Protein AF-A0A521GPA1-F1 (afdb_monomer)

Sequence (531 aa):
MPDNILLQQLEAPNFERLFPLYEFQAATDAERITQEAEYESLRGVVDYGAIEQRAWQLVAQHSRPQKRLAFNEAEDNARTALFEALTQSGHVSRIELEGDPELVHAQIIERLLNGYDPELPEHELRRRFMELCEELVDYEVFQKVVVGELPESTRTYASSDFPVGLGERANKLGYRYMNQKGMLREKSLMKKEGKYVRVIEQISRSNAHPDETIAALHEMGITVKRERAADIDVLGTHFMRTIDGAGEGLVGLMKRLDNFKGPHIMYGEIKTADTVSYKDVARISQEREQRVELFVKRLADTERTLDQLEQSGQITYKEWLRQYRQEVVECVRQICIINPEYAEGVLGGGVVKEAYLKAHEQFMSGDVSGASETIGSVASQENTIVICGGESESAQQANSLNNNDAQSIMAKKRNNSKEKWEWKKGFCRVELCAFQRKKTDVGPCNVCVSCQEYFDGKKDPTTEYRKQQLEAARAVIGKPASSPEKAERRVSKRDLIRAQYGEYAGTRTKLTIGGAKEVVVDIRSGYELAA

Foldseek 3Di:
DDDDPDPPPPPDPPCCVLDPLDPDDDDDPVLPDDDPQQWFACVVPDDLSVLLVVLVVLLVPDDLDQDDDDDLVLLLLLLQQLVLQLQDQLQKDKDKADDDLVVVLVNVLSVLSNLADPPDDSVSNLLSSLSSSLSSSVSSVVVCCVVVVDPQQKKKKAKQWAPPVCAPVVLQQLQDNVFRKIKMKIWHWDQDPNDTMIMIMMGIATPGDQVLVCVLCVVSVQHQDDPDDSNSSRSNSMIMGRDDPPDLTRLNVQVSSQVSVHPQGHSNDGDDPPDDDSVCSNVVSVVVCVLLSVLSVVLSVLLVVLSVCCSVVVDPPVVSVVVSVVSSVVSNLVVCLLPVVSQCSNFHDDQRSVLSVVLNLCVLLVVPLVSVVSNVVCQLVTDQRRGHDRGRDDSVVVPPPDPPVVSVVSVVVSVVPPVPWDWDWDAAPQPLDPRNPPTATATSSSHHPVQSVCSPVSHHVNVVSVVVVVVVVVVVVPDDDDDDDDDDDDPDPVNVCCVVPHDDDDDWDWDDDPPPDTFTDDPPPPDGPDD

pLDDT: mean 71.3, std 19.54, range [28.86, 94.12]

Radius of gyration: 29.81 Å; Cα contacts (8 Å, |Δi|>4): 664; chains: 1; bounding box: 66×54×121 Å

Mean predicted aligned error: 16.91 Å

Secondary structure (DSSP, 8-state):
--------------GGGTS----PPPPPGGG--S---SSEEGGGT--HHHHHHHHHHHHHH---------TTHHHHHHHHHHHHHT--TT-EEEEEEES-HHHHHHHHHHHHHHT--TTS-HHHHHHHHHHHHHHHHHHHHHHHHHTTSS-TTEEEEEEE---GGGGGGGGGGT--TTTT-EEEEEEEEEEETTEEEEEEEEEEESS--HHHHHHHHHHTT-PPP-SS-HHHHHTT-EEEEE--TT--HHHHHHHHHHHHH-TTEETTEE--TTPPPTTTHHHHHHHHHHHHHHHHHHHHHHHHHHHHHHHTTSS-HHHHHHHHHHHHHHHHHHHHHH-GGGHHHHT-STHHHHHHHHHHHHHHTT-HHHHHHHHHHHGGGSPPPP-SSS----TTTTTSS-TTHHHHHHHHHHHHHHTTPPPEEE----TT-GGGSS-EEE-TTS-BHHHHHHHHTT--HHHHHHHHHHHHHHHHHT---PPP--------HHHHHHHHH-S-----EEEEETTTEEEEE-TTT------

Nearest PDB structures (foldseek):
  5gwp-assembly2_D  TM=4.458E-01  e=1.942E+00  Oryza sativa
  7wa9-assembly1_A  TM=5.328E-01  e=3.523E+00  Mycolicibacterium smegmatis MC2 155
  1z94-assembly1_B  TM=3.913E-01  e=3.365E+00  Chromobacterium violaceum ATCC 12472
  3k90-assembly3_C  TM=4.407E-01  e=4.232E+00  Arabidopsis thaliana
  7mld-assembly1_A  TM=3.636E-01  e=3.070E+00  Arabidopsis thaliana

Solvent-accessible surface area (backbone atoms only — not comparable to full-atom values): 30515 Å² total; per-residue (Å²): 138,83,83,86,75,79,76,75,76,74,74,71,76,73,56,71,77,77,52,74,80,81,84,78,80,81,82,67,87,82,79,78,73,91,70,93,56,75,36,42,60,41,75,88,77,49,62,64,70,59,41,48,54,50,43,49,52,50,61,74,68,60,68,85,68,82,90,71,88,57,87,69,43,46,41,54,51,27,43,50,48,48,56,57,39,50,49,58,76,47,40,41,50,79,46,76,50,80,52,58,70,67,61,54,49,52,52,51,51,53,53,48,53,66,70,56,51,95,86,48,58,68,71,56,48,51,49,46,51,34,55,45,34,46,53,51,54,52,47,55,54,48,52,35,29,75,75,61,79,35,61,69,47,40,33,41,36,38,40,32,38,22,55,68,92,50,47,73,62,27,35,36,59,22,39,48,49,94,49,25,44,17,39,39,37,31,38,35,56,43,80,54,96,91,38,59,27,42,37,41,37,36,36,44,27,30,62,24,46,28,66,61,51,50,53,49,36,44,78,46,62,31,86,77,77,76,88,67,64,48,39,56,48,31,44,60,42,56,34,30,33,69,49,58,103,81,59,60,58,62,62,42,53,50,53,51,59,18,47,71,78,28,91,57,38,46,41,52,36,78,62,54,95,84,55,76,49,85,91,46,24,58,62,52,25,50,54,51,50,64,71,44,43,71,53,20,52,53,43,17,54,46,49,54,51,43,49,53,34,35,78,70,65,77,38,52,70,70,53,41,55,53,52,54,50,53,52,51,53,52,45,50,54,52,47,20,34,70,44,41,85,41,24,39,74,33,33,28,57,70,71,46,30,54,30,31,47,51,17,23,54,30,41,56,32,61,36,56,64,60,19,51,51,43,43,60,75,38,55,90,71,43,47,76,75,50,48,81,82,46,75,58,76,57,74,75,69,75,70,75,71,63,86,66,60,59,56,55,50,50,56,58,60,55,59,64,54,68,84,66,61,65,68,40,85,35,47,21,71,51,88,75,43,83,34,48,84,35,79,38,52,13,38,89,74,33,38,23,60,76,50,43,54,30,16,65,67,60,37,61,46,60,60,54,49,50,49,52,52,53,51,54,53,50,59,67,70,70,60,78,82,78,78,91,78,80,93,75,77,88,75,50,81,66,52,62,52,39,74,75,70,54,94,79,88,85,76,74,55,82,45,75,55,91,88,80,42,84,45,67,40,49,87,87,72,83,52,81,64,79,130

Structure (mmCIF, N/CA/C/O backbone):
data_AF-A0A521GPA1-F1
#
_entry.id   AF-A0A521GPA1-F1
#
loop_
_atom_site.group_PDB
_atom_site.id
_atom_site.type_symbol
_atom_site.label_atom_id
_atom_site.label_alt_id
_atom_site.label_comp_id
_atom_site.label_asym_id
_atom_site.label_entity_id
_atom_site.label_seq_id
_atom_site.pdbx_PDB_ins_code
_atom_site.Cartn_x
_atom_site.Cartn_y
_atom_site.Cartn_z
_atom_site.occupancy
_atom_site.B_iso_or_equiv
_atom_site.auth_seq_id
_atom_site.auth_comp_id
_atom_site.auth_asym_id
_atom_site.auth_atom_id
_atom_site.pdbx_PDB_model_num
ATOM 1 N N . MET A 1 1 ? -30.148 4.477 -52.107 1.00 31.78 1 MET A N 1
ATOM 2 C CA . MET A 1 1 ? -29.435 5.641 -51.553 1.00 31.78 1 MET A CA 1
ATOM 3 C C . MET A 1 1 ? -29.666 5.624 -50.055 1.00 31.78 1 MET A C 1
ATOM 5 O O . MET A 1 1 ? -30.819 5.772 -49.673 1.00 31.78 1 MET A O 1
ATOM 9 N 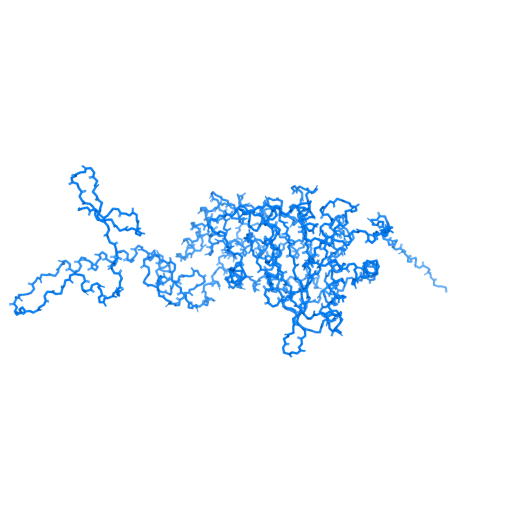N . PRO A 1 2 ? -28.656 5.300 -49.236 1.00 34.56 2 PRO A N 1
ATOM 10 C CA . PRO A 1 2 ? -28.734 5.452 -47.793 1.00 34.56 2 PRO A CA 1
ATOM 11 C C . PRO A 1 2 ? -28.078 6.767 -47.361 1.00 34.56 2 PRO A C 1
ATOM 13 O O . PRO A 1 2 ? -27.040 7.162 -47.896 1.00 34.56 2 PRO A O 1
ATOM 16 N N . ASP A 1 3 ? -28.723 7.425 -46.405 1.00 31.27 3 ASP A N 1
ATOM 17 C CA . ASP A 1 3 ? -28.300 8.684 -45.814 1.00 31.27 3 ASP A CA 1
ATOM 18 C C . ASP A 1 3 ? -27.074 8.511 -44.910 1.00 31.27 3 ASP A C 1
ATOM 20 O O . ASP A 1 3 ? -27.000 7.619 -44.062 1.00 31.27 3 ASP A O 1
ATOM 24 N N . ASN A 1 4 ? -26.118 9.415 -45.121 1.00 32.16 4 ASN A N 1
ATOM 25 C CA . ASN A 1 4 ? -24.948 9.679 -44.294 1.00 32.16 4 ASN A CA 1
ATOM 26 C C . ASN A 1 4 ? -25.370 10.034 -42.860 1.00 32.16 4 ASN A C 1
ATOM 28 O O . ASN A 1 4 ? -25.764 11.169 -42.592 1.00 32.16 4 ASN A O 1
ATOM 32 N N . ILE A 1 5 ? -25.208 9.103 -41.921 1.00 35.78 5 ILE A N 1
ATOM 33 C CA . ILE A 1 5 ? -25.050 9.457 -40.509 1.00 35.78 5 ILE A CA 1
ATOM 34 C C . ILE A 1 5 ? -23.563 9.741 -40.313 1.00 35.78 5 ILE A C 1
ATOM 36 O O . ILE A 1 5 ? -22.735 8.832 -40.359 1.00 35.78 5 ILE A O 1
ATOM 40 N N . LEU A 1 6 ? -23.236 11.027 -40.155 1.00 31.02 6 LEU A N 1
ATOM 41 C CA . LEU A 1 6 ? -21.919 11.490 -39.739 1.00 31.02 6 LEU A CA 1
ATOM 42 C C . LEU A 1 6 ? -21.510 10.748 -38.460 1.00 31.02 6 LEU A C 1
ATOM 44 O O . LEU A 1 6 ? -22.032 11.020 -37.380 1.00 31.02 6 LEU A O 1
ATOM 48 N N . LEU A 1 7 ? -20.530 9.855 -38.584 1.00 30.69 7 LEU A N 1
ATOM 49 C CA . LEU A 1 7 ? -19.600 9.559 -37.504 1.00 30.69 7 LEU A CA 1
ATOM 50 C C . LEU A 1 7 ? -18.930 10.889 -37.150 1.00 30.69 7 LEU A C 1
ATOM 52 O O . LEU A 1 7 ? -18.030 11.341 -37.857 1.00 30.69 7 LEU A O 1
ATOM 56 N N . GLN A 1 8 ? -19.402 11.544 -36.088 1.00 30.94 8 GLN A N 1
ATOM 57 C CA . GLN A 1 8 ? -18.574 12.505 -35.375 1.00 30.94 8 GLN A CA 1
ATOM 58 C C . GLN A 1 8 ? -17.327 11.733 -34.954 1.00 30.94 8 GLN A C 1
ATOM 60 O O . GLN A 1 8 ? -17.367 10.911 -34.041 1.00 30.94 8 GLN A O 1
ATOM 65 N N . GLN A 1 9 ? -16.242 11.943 -35.697 1.00 29.38 9 GLN A N 1
ATOM 66 C CA . GLN A 1 9 ? -14.902 11.637 -35.239 1.00 29.38 9 GLN A CA 1
ATOM 67 C C . GLN A 1 9 ? -14.749 12.410 -33.932 1.00 29.38 9 GLN A C 1
ATOM 69 O O . GLN A 1 9 ? -14.579 13.626 -33.944 1.00 29.38 9 GLN A O 1
ATOM 74 N N . LEU A 1 10 ? -14.921 11.714 -32.808 1.00 30.27 10 LEU A N 1
ATOM 75 C CA . LEU A 1 10 ? -14.398 12.165 -31.531 1.00 30.27 10 LEU A CA 1
ATOM 76 C C . LEU A 1 10 ? -12.908 12.364 -31.786 1.00 30.27 10 LEU A C 1
ATOM 78 O O . LEU A 1 10 ? -12.175 11.389 -31.952 1.00 30.27 10 LEU A O 1
ATOM 82 N N . GLU A 1 11 ? -12.497 13.621 -31.953 1.00 29.27 11 GLU A N 1
ATOM 83 C CA . GLU A 1 11 ? -11.092 13.987 -32.001 1.00 29.27 11 GLU A CA 1
ATOM 84 C C . GLU A 1 11 ? -10.458 13.361 -30.760 1.00 29.27 11 GLU A C 1
ATOM 86 O O . GLU A 1 11 ? -10.834 13.684 -29.630 1.00 29.27 11 GLU A O 1
ATOM 91 N N . ALA A 1 12 ? -9.559 12.395 -30.970 1.00 33.06 12 ALA A N 1
ATOM 92 C CA . ALA A 1 12 ? -8.739 11.879 -29.890 1.00 33.06 12 ALA A CA 1
ATOM 93 C C . ALA A 1 12 ? -8.108 13.098 -29.196 1.00 33.06 12 ALA A C 1
ATOM 95 O O . ALA A 1 12 ? -7.620 13.988 -29.906 1.00 33.06 12 ALA A O 1
ATOM 96 N N . PRO A 1 13 ? -8.146 13.190 -27.852 1.00 38.34 13 PRO A N 1
ATOM 97 C CA . PRO A 1 13 ? -7.489 14.278 -27.148 1.00 38.34 13 PRO A CA 1
ATOM 98 C C . PRO A 1 13 ? -6.080 14.443 -27.712 1.00 38.34 13 PRO A C 1
ATOM 100 O O . PRO A 1 13 ? -5.387 13.456 -27.952 1.00 38.34 13 PRO A O 1
ATOM 103 N N . ASN A 1 14 ? -5.676 15.676 -28.011 1.00 38.47 14 ASN A N 1
ATOM 104 C CA . ASN A 1 14 ? -4.371 15.955 -28.599 1.00 38.47 14 ASN A CA 1
ATOM 105 C C . ASN A 1 14 ? -3.275 15.714 -27.536 1.00 38.47 14 ASN A C 1
ATOM 107 O O . ASN A 1 14 ? -2.784 16.647 -26.896 1.00 38.47 14 ASN A O 1
ATOM 111 N N . PHE A 1 15 ? -2.968 14.436 -27.289 1.00 41.19 15 PHE A N 1
ATOM 112 C CA . PHE A 1 15 ? -2.074 13.942 -26.241 1.00 41.19 15 PHE A CA 1
ATOM 113 C C . PHE A 1 15 ? -0.607 14.325 -26.496 1.00 41.19 15 PHE A C 1
ATOM 115 O O . PHE A 1 15 ? 0.161 14.404 -25.537 1.00 41.19 15 PHE A O 1
ATOM 122 N N . GLU A 1 16 ? -0.241 14.687 -27.737 1.00 37.59 16 GLU A N 1
ATOM 123 C CA . GLU A 1 16 ? 1.081 15.238 -28.087 1.00 37.59 16 GLU A CA 1
ATOM 124 C C . GLU A 1 16 ? 1.415 16.514 -27.295 1.00 37.59 16 GLU A C 1
ATOM 126 O O . GLU A 1 16 ? 2.583 16.826 -27.072 1.00 37.59 16 GLU A O 1
ATOM 131 N N . ARG A 1 17 ? 0.402 17.254 -26.814 1.00 37.41 17 ARG A N 1
ATOM 132 C CA . ARG A 1 17 ? 0.611 18.447 -25.975 1.00 37.41 17 ARG A CA 1
ATOM 133 C C . ARG A 1 17 ? 0.778 18.158 -24.489 1.00 37.41 17 ARG A C 1
ATOM 135 O O . ARG A 1 17 ? 1.246 19.039 -23.768 1.00 37.41 17 ARG A O 1
ATOM 142 N N . LEU A 1 18 ? 0.403 16.974 -24.007 1.00 38.28 18 LEU A N 1
ATOM 143 C CA . LEU A 1 18 ? 0.523 16.660 -22.586 1.00 38.28 18 LEU A CA 1
ATOM 144 C C . LEU A 1 18 ? 1.941 16.189 -22.245 1.00 38.28 18 LEU A C 1
ATOM 146 O O . LEU A 1 18 ? 2.450 16.526 -21.179 1.00 38.28 18 LEU A O 1
ATOM 150 N N . PHE A 1 19 ? 2.643 15.491 -23.131 1.00 38.78 19 PHE A N 1
ATOM 151 C CA . PHE A 1 19 ? 3.978 14.965 -22.842 1.00 38.78 19 PHE A CA 1
ATOM 152 C C . PHE A 1 19 ? 4.825 15.108 -24.111 1.00 38.78 19 PHE A C 1
ATOM 154 O O . PHE A 1 19 ? 4.521 14.431 -25.089 1.00 38.78 19 PHE A O 1
ATOM 161 N N . PRO A 1 20 ? 5.827 16.007 -24.162 1.00 33.75 20 PRO A N 1
ATOM 162 C CA . PRO A 1 20 ? 6.738 16.036 -25.287 1.00 33.75 20 PRO A CA 1
ATOM 163 C C . PRO A 1 20 ? 7.402 14.665 -25.360 1.00 33.75 20 PRO A C 1
ATOM 165 O O . PRO A 1 20 ? 7.928 14.179 -24.361 1.00 33.75 20 PRO A O 1
ATOM 168 N N . LEU A 1 21 ? 7.329 14.057 -26.543 1.00 34.25 21 LEU A N 1
ATOM 169 C CA . LEU A 1 21 ? 8.160 12.926 -26.928 1.00 34.25 21 LEU A CA 1
ATOM 170 C C . LEU A 1 21 ? 9.599 13.279 -26.543 1.00 34.25 21 LEU A C 1
ATOM 172 O O . LEU A 1 21 ? 10.136 14.279 -27.018 1.00 34.25 21 LEU A O 1
ATOM 176 N N . TYR A 1 22 ? 10.165 12.515 -25.616 1.00 34.94 22 TYR A N 1
ATOM 177 C CA . TYR A 1 22 ? 11.486 12.735 -25.049 1.00 34.94 22 TYR A CA 1
ATOM 178 C C . TYR A 1 22 ? 12.546 12.845 -26.163 1.00 34.94 22 TYR A C 1
ATOM 180 O O . TYR A 1 22 ? 12.972 11.838 -26.728 1.00 34.94 22 TYR A O 1
ATOM 188 N N . GLU A 1 23 ? 13.000 14.056 -26.499 1.00 29.70 23 GLU A N 1
ATOM 189 C CA . GLU A 1 23 ? 14.218 14.227 -27.297 1.00 29.70 23 GLU A CA 1
ATOM 190 C C . GLU A 1 23 ? 15.424 13.952 -26.391 1.00 29.70 23 GLU A C 1
ATOM 192 O O . GLU A 1 23 ? 15.816 14.774 -25.562 1.00 29.70 23 GLU A O 1
ATOM 197 N N . PHE A 1 24 ? 16.017 12.764 -26.526 1.00 35.25 24 PHE A N 1
ATOM 198 C CA . PHE A 1 24 ? 17.172 12.368 -25.726 1.00 35.25 24 PHE A CA 1
ATOM 199 C C . PHE A 1 24 ? 18.502 12.814 -26.346 1.00 35.25 24 PHE A C 1
ATOM 201 O O . PHE A 1 24 ? 18.876 12.390 -27.438 1.00 35.25 24 PHE A O 1
ATOM 208 N N . GLN A 1 25 ? 19.293 13.562 -25.568 1.00 28.86 25 GLN A N 1
ATOM 209 C CA . GLN A 1 25 ? 20.752 13.563 -25.690 1.00 28.86 25 GLN A CA 1
ATOM 210 C C . GLN A 1 25 ? 21.327 12.318 -24.993 1.00 28.86 25 GLN A C 1
ATOM 212 O O . GLN A 1 25 ? 20.985 12.012 -23.843 1.00 28.86 25 GLN A O 1
ATOM 217 N N . ALA A 1 26 ? 22.189 11.590 -25.705 1.00 29.81 26 ALA A N 1
ATOM 218 C CA . ALA A 1 26 ? 22.918 10.440 -25.183 1.00 29.81 26 ALA A CA 1
ATOM 219 C C . ALA A 1 26 ? 23.842 10.865 -24.028 1.00 29.81 26 ALA A C 1
ATOM 221 O O . ALA A 1 26 ? 24.556 11.862 -24.139 1.00 29.81 26 ALA A O 1
ATOM 222 N N . ALA A 1 27 ? 23.835 10.107 -22.928 1.00 36.25 27 ALA A N 1
ATOM 223 C CA . ALA A 1 27 ? 24.850 10.255 -21.889 1.00 36.25 27 ALA A CA 1
ATOM 224 C C . ALA A 1 27 ? 26.196 9.786 -22.457 1.00 36.25 27 ALA A C 1
ATOM 226 O O . ALA A 1 27 ? 26.267 8.745 -23.111 1.00 36.25 27 ALA A O 1
ATOM 227 N N . THR A 1 28 ? 27.249 10.569 -22.247 1.00 37.00 28 THR A N 1
ATOM 228 C CA . THR A 1 28 ? 28.607 10.206 -22.649 1.00 37.00 28 THR A CA 1
ATOM 229 C C . THR A 1 28 ? 29.167 9.156 -21.690 1.00 37.00 28 THR A C 1
ATOM 231 O O . THR A 1 28 ? 28.931 9.212 -20.486 1.00 37.00 28 THR A O 1
ATOM 234 N N . ASP A 1 29 ? 29.961 8.219 -22.215 1.00 39.84 29 ASP A N 1
ATOM 235 C CA . ASP A 1 29 ? 30.571 7.085 -21.493 1.00 39.84 29 ASP A CA 1
ATOM 236 C C . ASP A 1 29 ? 31.476 7.466 -20.292 1.00 39.84 29 ASP A C 1
ATOM 238 O O . ASP A 1 29 ? 32.067 6.602 -19.647 1.00 39.84 29 ASP A O 1
ATOM 242 N N . ALA A 1 30 ? 31.602 8.756 -19.971 1.00 39.97 30 ALA A N 1
ATOM 243 C CA . ALA A 1 30 ? 32.517 9.296 -18.972 1.00 39.97 30 ALA A CA 1
ATOM 244 C C . ALA A 1 30 ? 32.002 9.237 -17.518 1.00 39.97 30 ALA A C 1
ATOM 246 O O . ALA A 1 30 ? 32.802 9.403 -16.602 1.00 39.97 30 ALA A O 1
ATOM 247 N N . GLU A 1 31 ? 30.715 8.968 -17.271 1.00 41.88 31 GLU A N 1
ATOM 248 C CA . GLU A 1 31 ? 30.154 8.884 -15.902 1.00 41.88 31 GLU A CA 1
ATOM 249 C C . GLU A 1 31 ? 30.289 7.487 -15.267 1.00 41.88 31 GLU A C 1
ATOM 251 O O . GLU A 1 31 ? 29.889 7.253 -14.128 1.00 41.88 31 GLU A O 1
ATOM 256 N N . ARG A 1 32 ? 30.890 6.536 -15.988 1.00 40.34 32 ARG A N 1
ATOM 257 C CA . ARG A 1 32 ? 30.949 5.123 -15.605 1.00 40.34 32 ARG A CA 1
ATOM 258 C C . ARG A 1 32 ? 32.234 4.775 -14.846 1.00 40.34 32 ARG A C 1
ATOM 260 O O . ARG A 1 32 ? 32.970 3.883 -15.257 1.00 40.34 32 ARG A O 1
ATOM 267 N N . ILE A 1 33 ? 32.550 5.482 -13.757 1.00 38.31 33 ILE A N 1
ATOM 268 C CA . ILE A 1 33 ? 33.728 5.155 -12.933 1.00 38.31 33 ILE A CA 1
ATOM 269 C C . ILE A 1 33 ? 33.400 5.182 -11.429 1.00 38.31 33 ILE A C 1
ATOM 271 O O . ILE A 1 33 ? 33.022 6.203 -10.865 1.00 38.31 33 ILE A O 1
ATOM 275 N N . THR A 1 34 ? 33.666 4.032 -10.791 1.00 36.75 34 THR A N 1
ATOM 276 C CA . THR A 1 34 ? 33.884 3.775 -9.350 1.00 36.75 34 THR A CA 1
ATOM 277 C C . THR A 1 34 ? 32.695 3.800 -8.386 1.00 36.75 34 THR A C 1
ATOM 279 O O . THR A 1 34 ? 32.595 4.677 -7.540 1.00 36.75 34 THR A O 1
ATOM 282 N N . GLN A 1 35 ? 31.902 2.730 -8.397 1.00 40.34 35 GLN A N 1
ATOM 283 C CA . GLN A 1 35 ? 31.429 2.029 -7.192 1.00 40.34 35 GLN A CA 1
ATOM 284 C C . GLN A 1 35 ? 30.924 0.647 -7.635 1.00 40.34 35 GLN A C 1
ATOM 286 O O . GLN A 1 35 ? 30.397 0.521 -8.739 1.00 40.34 35 GLN A O 1
ATOM 291 N N . GLU A 1 36 ? 31.117 -0.399 -6.826 1.00 41.31 36 GLU A N 1
ATOM 292 C CA . GLU A 1 36 ? 30.359 -1.650 -6.969 1.00 41.31 36 GLU A CA 1
ATOM 293 C C . GLU A 1 36 ? 28.887 -1.295 -6.726 1.00 41.31 36 GLU A C 1
ATOM 295 O O . GLU A 1 36 ? 28.415 -1.286 -5.590 1.00 41.31 36 GLU A O 1
ATOM 300 N N . ALA A 1 37 ? 28.202 -0.844 -7.777 1.00 52.41 37 ALA A N 1
ATOM 301 C CA . ALA A 1 37 ? 26.851 -0.334 -7.668 1.00 52.41 37 ALA A CA 1
ATOM 302 C C . ALA A 1 37 ? 25.932 -1.513 -7.346 1.00 52.41 37 ALA A C 1
ATOM 304 O O . ALA A 1 37 ? 25.654 -2.367 -8.179 1.00 52.41 37 ALA A O 1
ATOM 305 N N . GLU A 1 38 ? 25.495 -1.568 -6.092 1.00 65.56 38 GLU A N 1
ATOM 306 C CA . GLU A 1 38 ? 24.560 -2.569 -5.576 1.00 65.56 38 GLU A CA 1
ATOM 307 C C . GLU A 1 38 ? 23.178 -2.463 -6.252 1.00 65.56 38 GLU A C 1
ATOM 309 O O . GLU A 1 38 ? 22.381 -3.394 -6.171 1.00 65.56 38 GLU A O 1
ATOM 314 N N . TYR A 1 39 ? 22.900 -1.340 -6.923 1.00 68.88 39 TYR A N 1
ATOM 315 C CA . TYR A 1 39 ? 21.699 -1.084 -7.710 1.00 68.88 39 TYR A CA 1
ATOM 316 C C . TYR A 1 39 ? 22.072 -0.639 -9.122 1.00 68.88 39 TYR A C 1
ATOM 318 O O . TYR A 1 39 ? 23.026 0.111 -9.321 1.00 68.88 39 TYR A O 1
ATOM 326 N N . GLU A 1 40 ? 21.282 -1.070 -10.099 1.00 70.50 40 GLU A N 1
ATOM 327 C CA . GLU A 1 40 ? 21.516 -0.808 -11.512 1.00 70.50 40 GLU A CA 1
ATOM 328 C C . GLU A 1 40 ? 20.336 -0.056 -12.132 1.00 70.50 40 GLU A C 1
ATOM 330 O O . GLU A 1 40 ? 19.162 -0.337 -11.867 1.00 70.50 40 GLU A O 1
ATOM 335 N N . SER A 1 41 ? 20.653 0.902 -13.005 1.00 70.44 41 SER A N 1
ATOM 336 C CA . SER A 1 41 ? 19.650 1.535 -13.858 1.00 70.44 41 SER A CA 1
ATOM 337 C C . SER A 1 41 ? 19.104 0.525 -14.867 1.00 70.44 41 SER A C 1
ATOM 339 O O . SER A 1 41 ? 19.860 -0.190 -15.523 1.00 70.44 41 SER A O 1
ATOM 341 N N . LEU A 1 42 ? 17.788 0.532 -15.068 1.00 73.12 42 LEU A N 1
ATOM 342 C CA . LEU A 1 42 ? 17.115 -0.335 -16.037 1.00 73.12 42 LEU A CA 1
ATOM 343 C C . LEU A 1 42 ? 17.296 0.103 -17.499 1.00 73.12 42 LEU A C 1
ATOM 345 O O . LEU A 1 42 ? 16.923 -0.635 -18.405 1.00 73.12 42 LEU A O 1
ATOM 349 N N . ARG A 1 43 ? 17.920 1.261 -17.763 1.00 67.25 43 ARG A N 1
ATOM 350 C CA . ARG A 1 43 ? 18.122 1.796 -19.127 1.00 67.25 43 ARG A CA 1
ATOM 351 C C . ARG A 1 43 ? 18.983 0.907 -20.033 1.00 67.25 43 ARG A C 1
ATOM 353 O O . ARG A 1 43 ? 18.921 1.050 -21.246 1.00 67.25 43 ARG A O 1
ATOM 360 N N . GLY A 1 44 ? 19.802 0.021 -19.459 1.00 68.75 44 GLY A N 1
ATOM 361 C CA . GLY A 1 44 ? 20.569 -0.981 -20.213 1.00 68.75 44 GLY A CA 1
ATOM 362 C C . GLY A 1 44 ? 19.812 -2.289 -20.468 1.00 68.75 44 GLY A C 1
ATOM 363 O O . GLY A 1 44 ? 20.335 -3.167 -21.149 1.00 68.75 44 GLY A O 1
ATOM 364 N N . VAL A 1 45 ? 18.614 -2.431 -19.899 1.00 77.12 45 VAL A N 1
ATOM 365 C CA . VAL A 1 45 ? 17.816 -3.665 -19.894 1.00 77.12 45 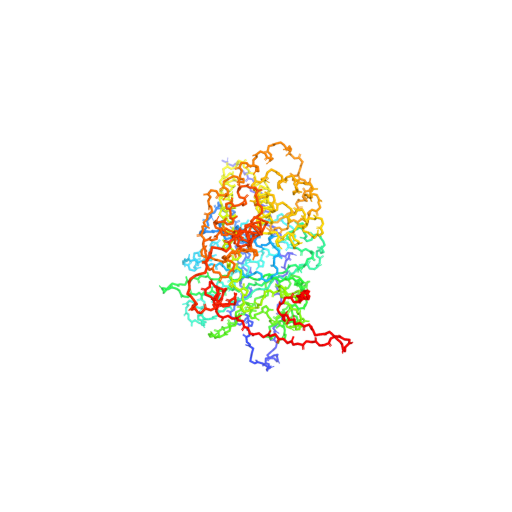VAL A CA 1
ATOM 366 C C . VAL A 1 45 ? 16.500 -3.483 -20.646 1.00 77.12 45 VAL A C 1
ATOM 368 O O . VAL A 1 45 ? 16.066 -4.413 -21.320 1.00 77.12 45 VAL A O 1
ATOM 371 N N . VAL A 1 46 ? 15.890 -2.301 -20.543 1.00 82.25 46 VAL A N 1
ATOM 372 C CA . VAL A 1 46 ? 14.554 -1.978 -21.057 1.00 82.25 46 VAL A CA 1
ATOM 373 C C . VAL A 1 46 ? 14.616 -0.743 -21.960 1.00 82.25 46 VAL A C 1
ATOM 375 O O . VAL A 1 46 ? 15.293 0.238 -21.637 1.00 82.25 46 VAL A O 1
ATOM 378 N N . ASP A 1 47 ? 13.883 -0.776 -23.076 1.00 84.38 47 ASP A N 1
ATOM 379 C CA . ASP A 1 47 ? 13.700 0.377 -23.964 1.00 84.38 47 ASP A CA 1
ATOM 380 C C . ASP A 1 47 ? 12.498 1.215 -23.505 1.00 84.38 47 ASP A C 1
ATOM 382 O O . ASP A 1 47 ? 11.350 0.970 -23.876 1.00 84.38 47 ASP A O 1
ATOM 386 N N . TYR A 1 48 ? 12.770 2.239 -22.697 1.00 79.12 48 TYR A N 1
ATOM 387 C CA . TYR A 1 48 ? 11.739 3.142 -22.177 1.00 79.12 48 TYR A CA 1
ATOM 388 C C . TYR A 1 48 ? 10.931 3.852 -23.273 1.00 79.12 48 TYR A C 1
ATOM 390 O O . TYR A 1 48 ? 9.741 4.095 -23.083 1.00 79.12 48 TYR A O 1
ATOM 398 N N . GLY A 1 49 ? 11.536 4.147 -24.429 1.00 79.75 49 GLY A N 1
ATOM 399 C CA . GLY A 1 49 ? 10.816 4.767 -25.541 1.00 79.75 49 GLY A CA 1
ATOM 400 C C . GLY A 1 49 ? 9.770 3.818 -26.126 1.00 79.75 49 GLY A C 1
ATOM 401 O O . GLY A 1 49 ? 8.637 4.223 -26.390 1.00 79.75 49 GLY A O 1
ATOM 402 N N . ALA A 1 50 ? 10.121 2.537 -26.268 1.00 86.44 50 ALA A N 1
ATOM 403 C CA . ALA A 1 50 ? 9.184 1.500 -26.692 1.00 86.44 50 ALA A CA 1
ATOM 404 C C . ALA A 1 50 ? 8.083 1.244 -25.644 1.00 86.44 50 ALA A C 1
ATOM 406 O O . ALA A 1 50 ? 6.914 1.094 -26.012 1.00 86.44 50 ALA A O 1
ATOM 407 N N . ILE A 1 51 ? 8.428 1.253 -24.349 1.00 87.50 51 ILE A N 1
ATOM 408 C CA . ILE A 1 51 ? 7.469 1.116 -23.240 1.00 87.50 51 ILE A CA 1
ATOM 409 C C . ILE A 1 51 ? 6.396 2.203 -23.299 1.00 87.50 51 ILE A C 1
ATOM 411 O O . ILE A 1 51 ? 5.205 1.894 -23.265 1.00 87.50 51 ILE A O 1
ATOM 415 N N . GLU A 1 52 ? 6.793 3.470 -23.416 1.00 85.31 52 GLU A N 1
ATOM 416 C CA . GLU A 1 52 ? 5.846 4.586 -23.456 1.00 85.31 52 GLU A CA 1
ATOM 417 C C . GLU A 1 52 ? 4.947 4.531 -24.692 1.00 85.31 52 GLU A C 1
ATOM 419 O O . GLU A 1 52 ? 3.739 4.749 -24.595 1.00 85.31 52 GLU A O 1
ATOM 424 N N . GLN A 1 53 ? 5.507 4.191 -25.857 1.00 86.12 53 GLN A N 1
ATOM 425 C CA . GLN A 1 53 ? 4.716 4.000 -27.074 1.00 86.12 53 GLN A CA 1
ATOM 426 C C . GLN A 1 53 ? 3.675 2.893 -26.893 1.00 86.12 53 GLN A C 1
ATOM 428 O O . GLN A 1 53 ? 2.516 3.064 -27.277 1.00 86.12 53 GLN A O 1
ATOM 433 N N . ARG A 1 54 ? 4.059 1.773 -26.270 1.00 90.81 54 ARG A N 1
ATOM 434 C CA . ARG A 1 54 ? 3.142 0.673 -25.957 1.00 90.81 54 ARG A CA 1
ATOM 435 C C . ARG A 1 54 ? 2.072 1.097 -24.950 1.00 90.81 54 ARG A C 1
ATOM 437 O O . ARG A 1 54 ? 0.903 0.774 -25.153 1.00 90.81 54 ARG A O 1
ATOM 444 N N . ALA A 1 55 ? 2.434 1.849 -23.913 1.00 89.94 55 ALA A N 1
ATOM 445 C CA . ALA A 1 55 ? 1.489 2.403 -22.945 1.00 89.94 55 ALA A CA 1
ATOM 446 C C . ALA A 1 55 ? 0.441 3.295 -23.634 1.00 89.94 55 ALA A C 1
ATOM 448 O O . ALA A 1 55 ? -0.758 3.133 -23.408 1.00 89.94 55 ALA A O 1
ATOM 449 N N . TRP A 1 56 ? 0.866 4.172 -24.548 1.00 87.06 56 TRP A N 1
ATOM 450 C CA . TRP A 1 56 ? -0.048 5.005 -25.334 1.00 87.06 56 TRP A CA 1
ATOM 451 C C . TRP A 1 56 ? -0.966 4.198 -26.246 1.00 87.06 56 TRP A C 1
ATOM 453 O O . TRP A 1 56 ? -2.158 4.492 -26.323 1.00 87.06 56 TRP A O 1
ATOM 463 N N . GLN A 1 57 ? -0.440 3.171 -26.916 1.00 90.31 57 GLN A N 1
ATOM 464 C CA . GLN A 1 57 ? -1.257 2.278 -27.738 1.00 90.31 57 GLN A CA 1
ATOM 465 C C . GLN A 1 57 ? -2.336 1.585 -26.903 1.00 90.31 57 GLN A C 1
ATOM 467 O O . GLN A 1 57 ? -3.487 1.529 -27.332 1.00 90.31 57 GLN A O 1
ATOM 472 N N . LEU A 1 58 ? -1.987 1.114 -25.702 1.00 91.06 58 LEU A N 1
ATOM 473 C CA . LEU A 1 58 ? -2.935 0.499 -24.776 1.00 91.06 58 LEU A CA 1
ATOM 474 C C . LEU A 1 58 ? -4.027 1.484 -24.351 1.00 91.06 58 LEU A C 1
ATOM 476 O O . LEU A 1 58 ? -5.202 1.145 -24.447 1.00 91.06 58 LEU A O 1
ATOM 480 N N . VAL A 1 59 ? -3.667 2.709 -23.955 1.00 89.25 59 VAL A N 1
ATOM 481 C CA . VAL A 1 59 ? -4.641 3.757 -23.596 1.00 89.25 59 VAL A CA 1
ATOM 482 C C . VAL A 1 59 ? -5.563 4.084 -24.775 1.00 89.25 59 VAL A C 1
ATOM 484 O O . VAL A 1 59 ? -6.776 4.153 -24.600 1.00 89.25 59 VAL A O 1
ATOM 487 N N . ALA A 1 60 ? -5.015 4.243 -25.982 1.00 86.06 60 ALA A N 1
ATOM 488 C CA . ALA A 1 60 ? -5.785 4.605 -27.172 1.00 86.06 60 ALA A CA 1
ATOM 489 C C . ALA A 1 60 ? -6.743 3.497 -27.641 1.00 86.06 60 ALA A C 1
ATOM 491 O O . ALA A 1 60 ? -7.802 3.787 -28.194 1.00 86.06 60 ALA A O 1
ATOM 492 N N . GLN A 1 61 ? -6.371 2.230 -27.448 1.00 86.44 61 GLN A N 1
ATOM 493 C CA . GLN A 1 61 ? -7.177 1.068 -27.839 1.00 86.44 61 GLN A CA 1
ATOM 494 C C . GLN A 1 61 ? -8.133 0.606 -26.734 1.00 86.44 61 GLN A C 1
ATOM 496 O O . GLN A 1 61 ? -9.011 -0.224 -26.988 1.00 86.44 61 GLN A O 1
ATOM 501 N N . HIS A 1 62 ? -7.969 1.109 -25.509 1.00 82.31 62 HIS A N 1
ATOM 502 C CA . HIS A 1 62 ? -8.773 0.686 -24.379 1.00 82.31 62 HIS A CA 1
ATOM 503 C C . HIS A 1 62 ? -10.225 1.141 -24.542 1.00 82.31 62 HIS A C 1
ATOM 505 O O . HIS A 1 62 ? -10.555 2.324 -24.507 1.00 82.31 62 HIS A O 1
ATOM 511 N N . SER A 1 63 ? -11.115 0.163 -24.659 1.00 73.00 63 SER A N 1
ATOM 512 C CA . SER A 1 63 ? -12.532 0.341 -24.365 1.00 73.00 63 SER A CA 1
ATOM 513 C C . SER A 1 63 ? -12.757 -0.270 -22.994 1.00 73.00 63 SER A C 1
ATOM 515 O O . SER A 1 63 ? -12.421 -1.438 -22.832 1.00 73.00 63 SER A O 1
ATOM 517 N N . ARG A 1 64 ? -13.257 0.503 -22.016 1.00 64.56 64 ARG A N 1
ATOM 518 C CA . ARG A 1 64 ? -13.464 0.036 -20.632 1.00 64.56 64 ARG A CA 1
ATOM 519 C C . ARG A 1 64 ? -14.177 -1.330 -20.628 1.00 64.56 64 ARG A C 1
ATOM 521 O O . ARG A 1 64 ? -15.373 -1.369 -20.936 1.00 64.56 64 ARG A O 1
ATOM 528 N N . PRO A 1 65 ? -13.483 -2.448 -20.341 1.00 55.97 65 PRO A N 1
ATOM 529 C CA . PRO A 1 65 ? -14.105 -3.757 -20.258 1.00 55.97 65 PRO A CA 1
ATOM 530 C C . PRO A 1 65 ? -14.981 -3.857 -19.004 1.00 55.97 65 PRO A C 1
ATOM 532 O O . PRO A 1 65 ? -14.886 -3.054 -18.075 1.00 55.97 65 PRO A O 1
ATOM 535 N N . GLN A 1 66 ? -15.840 -4.880 -18.958 1.00 58.41 66 GLN A N 1
ATOM 536 C CA . GLN A 1 66 ? -16.498 -5.275 -17.710 1.00 58.41 66 GLN A CA 1
ATOM 537 C C . GLN A 1 66 ? -15.434 -5.534 -16.640 1.00 58.41 66 GLN A C 1
ATOM 539 O O . GLN A 1 66 ? -14.521 -6.319 -16.888 1.00 58.41 66 GLN A O 1
ATOM 544 N N . LYS A 1 67 ? -15.581 -4.933 -15.450 1.00 62.03 67 LYS A N 1
ATOM 545 C CA . LYS A 1 67 ? -14.760 -5.249 -14.272 1.00 62.03 67 LYS A CA 1
ATOM 546 C C . LYS A 1 67 ? -14.723 -6.766 -14.055 1.00 62.03 67 LYS A C 1
ATOM 548 O O . LYS A 1 67 ? -15.702 -7.365 -13.607 1.00 62.03 67 LYS A O 1
ATOM 553 N N . ARG A 1 68 ? -13.596 -7.394 -14.377 1.00 58.81 68 ARG A N 1
ATOM 554 C CA . ARG A 1 68 ? -13.309 -8.781 -14.017 1.00 58.81 68 ARG A CA 1
ATOM 555 C C . ARG A 1 68 ? -12.506 -8.741 -12.729 1.00 58.81 68 ARG A C 1
ATOM 557 O O . ARG A 1 68 ? -11.379 -8.269 -12.747 1.00 58.81 68 ARG A O 1
ATOM 564 N N . LEU A 1 69 ? -13.091 -9.224 -11.636 1.00 55.88 69 LEU A N 1
ATOM 565 C CA . LEU A 1 69 ? -12.333 -9.467 -10.410 1.00 55.88 69 LEU A CA 1
ATOM 566 C C . LEU A 1 69 ? -11.330 -10.584 -10.705 1.00 55.88 69 LEU A C 1
ATOM 568 O O . LEU A 1 69 ? -11.732 -11.713 -11.006 1.00 55.88 69 LEU A O 1
ATOM 572 N N . ALA A 1 70 ? -10.041 -10.267 -10.677 1.00 52.97 70 ALA A N 1
ATOM 573 C CA . ALA A 1 70 ? -8.991 -11.265 -10.803 1.00 52.97 70 ALA A CA 1
ATOM 574 C C . ALA A 1 70 ? -8.576 -11.723 -9.393 1.00 52.97 70 ALA A C 1
ATOM 576 O O . ALA A 1 70 ? -8.371 -10.901 -8.517 1.00 52.97 70 ALA A O 1
ATOM 577 N N . PHE A 1 71 ? -8.404 -13.025 -9.145 1.00 60.66 71 PHE A N 1
ATOM 578 C CA . PHE A 1 71 ? -7.828 -13.533 -7.880 1.00 60.66 71 PHE A CA 1
ATOM 579 C C . PHE A 1 71 ? -8.569 -13.101 -6.586 1.00 60.66 71 PHE A C 1
ATOM 581 O O . PHE A 1 71 ? -9.761 -12.799 -6.598 1.00 60.66 71 PHE A O 1
ATOM 588 N N . ASN A 1 72 ? -7.848 -13.091 -5.456 1.00 64.25 72 ASN A N 1
ATOM 589 C CA . ASN A 1 72 ? -8.269 -12.532 -4.163 1.00 64.25 72 ASN A CA 1
ATOM 590 C C . ASN A 1 72 ? -8.149 -10.987 -4.137 1.00 64.25 72 ASN A C 1
ATOM 592 O O . ASN A 1 72 ? -7.823 -10.402 -3.106 1.00 64.25 72 ASN A O 1
ATOM 596 N N . GLU A 1 73 ? -8.360 -10.314 -5.275 1.00 73.75 73 GLU A N 1
ATOM 597 C CA . GLU A 1 73 ? -8.126 -8.870 -5.433 1.00 73.75 73 GLU A CA 1
ATOM 598 C C . GLU A 1 73 ? -8.940 -8.025 -4.454 1.00 73.75 73 GLU A C 1
ATOM 600 O O . GLU A 1 73 ? -8.418 -7.052 -3.920 1.00 73.75 73 GLU A O 1
ATOM 605 N N . ALA A 1 74 ? -10.175 -8.427 -4.148 1.00 81.44 74 ALA A N 1
ATOM 606 C CA . ALA A 1 74 ? -11.000 -7.724 -3.171 1.00 81.44 74 ALA A CA 1
ATOM 607 C C . ALA A 1 74 ? -10.369 -7.749 -1.763 1.00 81.44 74 ALA A C 1
ATOM 609 O O . ALA A 1 74 ? -10.368 -6.748 -1.050 1.00 81.44 74 ALA A O 1
ATOM 610 N N . GLU A 1 75 ? -9.779 -8.873 -1.345 1.00 85.81 75 GLU A N 1
ATOM 611 C CA . GLU A 1 75 ? -9.049 -8.965 -0.079 1.00 85.81 75 GLU A CA 1
ATOM 612 C C . GLU A 1 75 ? -7.761 -8.133 -0.083 1.00 85.81 75 GLU A C 1
ATOM 614 O O . GLU A 1 75 ? -7.455 -7.474 0.912 1.00 85.81 75 GLU A O 1
ATOM 619 N N . ASP A 1 76 ? -7.010 -8.130 -1.183 1.00 79.62 76 ASP A N 1
ATOM 620 C CA . ASP A 1 76 ? -5.760 -7.370 -1.283 1.00 79.62 76 ASP A CA 1
ATOM 621 C C . ASP A 1 76 ? -6.009 -5.853 -1.359 1.00 79.62 76 ASP A C 1
ATOM 623 O O . ASP A 1 76 ? -5.306 -5.069 -0.706 1.00 79.62 76 ASP A O 1
ATOM 627 N N . ASN A 1 77 ? -7.063 -5.434 -2.066 1.00 78.31 77 ASN A N 1
ATOM 628 C CA . ASN A 1 77 ? -7.557 -4.058 -2.090 1.00 78.31 77 ASN A CA 1
ATOM 629 C C . ASN A 1 77 ? -8.043 -3.632 -0.699 1.00 78.31 77 ASN A C 1
ATOM 631 O O . ASN A 1 77 ? -7.655 -2.568 -0.211 1.00 78.31 77 ASN A O 1
ATOM 635 N N . ALA A 1 78 ? -8.832 -4.471 -0.023 1.00 85.06 78 ALA A N 1
ATOM 636 C CA . ALA A 1 78 ? -9.300 -4.220 1.337 1.00 85.06 78 ALA A CA 1
ATOM 637 C C . ALA A 1 78 ? -8.147 -4.081 2.340 1.00 85.06 78 ALA A C 1
ATOM 639 O O . ALA A 1 78 ? -8.144 -3.160 3.164 1.00 85.06 78 ALA A O 1
ATOM 640 N N . ARG A 1 79 ? -7.144 -4.965 2.266 1.00 85.19 79 ARG A N 1
ATOM 641 C CA . ARG A 1 79 ? -5.947 -4.900 3.113 1.00 85.19 79 ARG A CA 1
ATOM 642 C C . ARG A 1 79 ? -5.185 -3.605 2.867 1.00 85.19 79 ARG A C 1
ATOM 644 O O . ARG A 1 79 ? -4.900 -2.884 3.821 1.00 85.19 79 ARG A O 1
ATOM 651 N N . THR A 1 80 ? -4.938 -3.268 1.605 1.00 78.56 80 THR A N 1
ATOM 652 C CA . THR A 1 80 ? -4.266 -2.017 1.231 1.00 78.56 80 THR A CA 1
ATOM 653 C C . THR A 1 80 ? -5.029 -0.803 1.763 1.00 78.56 80 THR A C 1
ATOM 655 O O . THR A 1 80 ? -4.445 0.021 2.464 1.00 78.56 80 THR A O 1
ATOM 658 N N . ALA A 1 81 ? -6.345 -0.728 1.539 1.00 80.56 81 ALA A N 1
ATOM 659 C CA . ALA A 1 81 ? -7.180 0.378 2.003 1.00 80.56 81 ALA A CA 1
ATOM 660 C C . ALA A 1 81 ? -7.147 0.541 3.534 1.00 80.56 81 ALA A C 1
ATOM 662 O O . ALA A 1 81 ? -7.003 1.657 4.038 1.00 80.56 81 ALA A O 1
ATOM 663 N N . LEU A 1 82 ? -7.227 -0.562 4.288 1.00 84.00 82 LEU A N 1
ATOM 664 C CA . LEU A 1 82 ? -7.151 -0.524 5.750 1.00 84.00 82 LEU A CA 1
ATOM 665 C C . LEU A 1 82 ? -5.781 -0.078 6.247 1.00 84.00 82 LEU A C 1
ATOM 667 O O . LEU A 1 82 ? -5.712 0.771 7.129 1.00 84.00 82 LEU A O 1
ATOM 671 N N . PHE A 1 83 ? -4.689 -0.618 5.711 1.00 80.19 83 PHE A N 1
ATOM 672 C CA . PHE A 1 83 ? -3.348 -0.274 6.190 1.00 80.19 83 PHE A CA 1
ATOM 673 C C . PHE A 1 83 ? -2.877 1.103 5.728 1.00 80.19 83 PHE A C 1
ATOM 675 O O . PHE A 1 83 ? -2.105 1.764 6.427 1.00 80.19 83 PHE A O 1
ATOM 682 N N . GLU A 1 84 ? -3.398 1.602 4.610 1.00 75.12 84 GLU A N 1
ATOM 683 C CA . GLU A 1 84 ? -3.262 3.010 4.263 1.00 75.12 84 GLU A CA 1
ATOM 684 C C . GLU A 1 84 ? -3.937 3.917 5.291 1.00 75.12 84 GLU A C 1
ATOM 686 O O . GLU A 1 84 ? -3.325 4.904 5.725 1.00 75.12 84 GLU A O 1
ATOM 691 N N . ALA A 1 85 ? -5.151 3.538 5.700 1.00 78.50 85 ALA A N 1
ATOM 692 C CA . ALA A 1 85 ? -5.977 4.276 6.640 1.00 78.50 85 ALA A CA 1
ATOM 693 C C . ALA A 1 85 ? -5.517 4.145 8.101 1.00 78.50 85 ALA A C 1
ATOM 695 O O . ALA A 1 85 ? -5.661 5.100 8.850 1.00 78.50 85 ALA A O 1
ATOM 696 N N . LEU A 1 86 ? -4.917 3.023 8.515 1.00 76.25 86 LEU A N 1
ATOM 697 C CA . LEU A 1 86 ? -4.431 2.784 9.886 1.00 76.25 86 LEU A CA 1
ATOM 698 C C . LEU A 1 86 ? -3.087 3.463 10.204 1.00 76.25 86 LEU A C 1
ATOM 700 O O . LEU A 1 86 ? -2.570 3.318 11.308 1.00 76.25 86 LEU A O 1
ATOM 704 N N . THR A 1 87 ? -2.542 4.220 9.248 1.00 63.12 87 THR A N 1
ATOM 705 C CA . THR A 1 87 ? -1.460 5.213 9.381 1.00 63.12 87 THR A CA 1
ATOM 706 C C . THR A 1 87 ? -0.172 4.809 10.103 1.00 63.12 87 THR A C 1
ATOM 708 O O . THR A 1 87 ? 0.645 5.690 10.359 1.00 63.12 87 THR A O 1
ATOM 711 N N . GLN A 1 88 ? 0.053 3.541 10.435 1.00 62.56 88 GLN A N 1
ATOM 712 C CA . GLN A 1 88 ? 1.261 3.147 11.150 1.00 62.56 88 GLN A CA 1
ATOM 713 C C . GLN A 1 88 ? 2.480 3.261 10.239 1.00 62.56 88 GLN A C 1
ATOM 715 O O . GLN A 1 88 ? 2.534 2.643 9.174 1.00 62.56 88 GLN A O 1
ATOM 720 N N . SER A 1 89 ? 3.465 4.046 10.673 1.00 64.88 89 SER A N 1
ATOM 721 C CA . SER A 1 89 ? 4.757 4.117 10.008 1.00 64.88 89 SER A CA 1
ATOM 722 C C . SER A 1 89 ? 5.423 2.735 10.002 1.00 64.88 89 SER A C 1
ATOM 724 O O . SER A 1 89 ? 5.300 1.944 10.946 1.00 64.88 89 SER A O 1
ATOM 726 N N . GLY A 1 90 ? 6.068 2.410 8.878 1.00 69.81 90 GLY A N 1
ATOM 727 C CA . GLY A 1 90 ? 6.760 1.137 8.697 1.00 69.81 90 GLY A CA 1
ATOM 728 C C . GLY A 1 90 ? 5.854 -0.091 8.604 1.00 69.81 90 GLY A C 1
ATOM 729 O O . GLY A 1 90 ? 6.231 -1.148 9.094 1.00 69.81 90 GLY A O 1
ATOM 730 N N . HIS A 1 91 ? 4.661 0.002 8.014 1.00 82.75 91 HIS A N 1
ATOM 731 C CA . HIS A 1 91 ? 3.932 -1.204 7.616 1.00 82.75 91 HIS A CA 1
ATOM 732 C C . HIS A 1 91 ? 4.474 -1.740 6.284 1.00 82.75 91 HIS A C 1
ATOM 734 O O . HIS A 1 91 ? 4.526 -1.000 5.302 1.00 82.75 91 HIS A O 1
ATOM 740 N N . VAL A 1 92 ? 4.861 -3.018 6.270 1.00 86.56 92 VAL A N 1
ATOM 741 C CA . VAL A 1 92 ? 5.237 -3.765 5.066 1.00 86.56 92 VAL A CA 1
ATOM 742 C C . VAL A 1 92 ? 4.071 -4.654 4.661 1.00 86.56 92 VAL A C 1
ATOM 744 O O . VAL A 1 92 ? 3.756 -5.602 5.376 1.00 86.56 92 VAL A O 1
ATOM 747 N N . SER A 1 93 ? 3.470 -4.359 3.513 1.00 84.75 93 SER A N 1
ATOM 748 C CA . SER A 1 93 ? 2.451 -5.207 2.891 1.00 84.75 93 SER A CA 1
ATOM 749 C C . SER A 1 93 ? 3.110 -6.100 1.850 1.00 84.75 93 SER A C 1
ATOM 751 O O . SER A 1 93 ? 3.975 -5.638 1.104 1.00 84.75 93 SER A O 1
ATOM 753 N N . ARG A 1 94 ? 2.638 -7.340 1.734 1.00 86.56 94 ARG A N 1
ATOM 754 C CA . ARG A 1 94 ? 3.099 -8.306 0.734 1.00 86.56 94 ARG A CA 1
ATOM 755 C C . ARG A 1 94 ? 1.911 -8.926 0.009 1.00 86.56 94 ARG A C 1
ATOM 757 O O . ARG A 1 94 ? 1.027 -9.487 0.647 1.00 86.56 94 ARG A O 1
ATOM 764 N N . ILE A 1 95 ? 1.934 -8.856 -1.315 1.00 85.44 95 ILE A N 1
ATOM 765 C CA . ILE A 1 95 ? 0.949 -9.462 -2.210 1.00 85.44 95 ILE A CA 1
ATOM 766 C C . ILE A 1 95 ? 1.661 -10.530 -3.035 1.00 85.44 95 ILE A C 1
ATOM 768 O O . ILE A 1 95 ? 2.750 -10.297 -3.565 1.00 85.44 95 ILE A O 1
ATOM 772 N N . GLU A 1 96 ? 1.051 -11.705 -3.134 1.00 87.88 96 GLU A N 1
ATOM 773 C CA . GLU A 1 96 ? 1.539 -12.803 -3.962 1.00 87.88 96 GLU A CA 1
ATOM 774 C C . GLU A 1 96 ? 0.478 -13.147 -5.005 1.00 87.88 96 GLU A C 1
ATOM 776 O O . GLU A 1 96 ? -0.642 -13.524 -4.669 1.00 87.88 96 GLU A O 1
ATOM 781 N N . LEU A 1 97 ? 0.838 -12.998 -6.277 1.00 87.31 97 LEU A N 1
ATOM 782 C CA . LEU A 1 97 ? -0.030 -13.270 -7.412 1.00 87.31 97 LEU A CA 1
ATOM 783 C C . LEU A 1 97 ? 0.422 -14.579 -8.054 1.00 87.31 97 LEU A C 1
ATOM 785 O O . LEU A 1 97 ? 1.458 -14.654 -8.724 1.00 87.31 97 LEU A O 1
ATOM 789 N N . GLU A 1 98 ? -0.351 -15.626 -7.790 1.00 85.31 98 GLU A N 1
ATOM 790 C CA . GLU A 1 98 ? -0.154 -16.947 -8.371 1.00 85.31 98 GLU A CA 1
ATOM 791 C C . GLU A 1 98 ? -0.843 -17.030 -9.732 1.00 85.31 98 GLU A C 1
ATOM 793 O O . GLU A 1 98 ? -2.019 -16.700 -9.870 1.00 85.31 98 GLU A O 1
ATOM 798 N N . GLY A 1 99 ? -0.134 -17.513 -10.747 1.00 83.62 99 GLY A N 1
ATOM 799 C CA . GLY A 1 99 ? -0.700 -17.669 -12.078 1.00 83.62 99 GLY A CA 1
ATOM 800 C C . GLY A 1 99 ? 0.369 -17.732 -13.151 1.00 83.62 99 GLY A C 1
ATOM 801 O O . GLY A 1 99 ? 1.566 -17.682 -12.869 1.00 83.62 99 GLY A O 1
ATOM 802 N N . ASP A 1 100 ? -0.079 -17.852 -14.394 1.00 86.25 100 ASP A N 1
ATOM 803 C CA . ASP A 1 100 ? 0.800 -17.633 -15.533 1.00 86.25 100 ASP A CA 1
ATOM 804 C C . ASP A 1 100 ? 1.244 -16.150 -15.562 1.00 86.25 100 ASP A C 1
ATOM 806 O O . ASP A 1 100 ? 0.378 -15.273 -15.474 1.00 86.25 100 ASP A O 1
ATOM 810 N N . PRO A 1 101 ? 2.555 -15.838 -15.648 1.00 86.56 101 PRO A N 1
ATOM 811 C CA . PRO A 1 101 ? 3.039 -14.458 -15.593 1.00 86.56 101 PRO A CA 1
ATOM 812 C C . PRO A 1 101 ? 2.444 -13.529 -16.657 1.00 86.56 101 PRO A C 1
ATOM 814 O O . PRO A 1 101 ? 2.250 -12.347 -16.379 1.00 86.56 101 PRO A O 1
ATOM 817 N N . GLU A 1 102 ? 2.146 -14.038 -17.856 1.00 89.31 102 GLU A N 1
ATOM 818 C CA . GLU A 1 102 ? 1.527 -13.252 -18.927 1.00 89.31 102 GLU A CA 1
ATOM 819 C C . GLU A 1 102 ? 0.070 -12.927 -18.592 1.00 89.31 102 GLU A C 1
ATOM 821 O O . GLU A 1 102 ? -0.351 -11.778 -18.730 1.00 89.31 102 GLU A O 1
ATOM 826 N N . LEU A 1 103 ? -0.677 -13.900 -18.062 1.00 87.44 103 LEU A N 1
ATOM 827 C CA . LEU A 1 103 ? -2.053 -13.676 -17.618 1.00 87.44 103 LEU A CA 1
ATOM 828 C C . LEU A 1 103 ? -2.127 -12.674 -16.455 1.00 87.44 103 LEU A C 1
ATOM 830 O O . LEU A 1 103 ? -2.947 -11.756 -16.490 1.00 87.44 103 LEU A O 1
ATOM 834 N N . VAL A 1 104 ? -1.253 -12.827 -15.452 1.00 86.94 104 VAL A N 1
ATOM 835 C CA . VAL A 1 104 ? -1.169 -11.911 -14.301 1.00 86.94 104 VAL A CA 1
ATOM 836 C C . VAL A 1 104 ? -0.860 -10.490 -14.775 1.00 86.94 104 VAL A C 1
ATOM 838 O O . VAL A 1 104 ? -1.515 -9.540 -14.348 1.00 86.94 104 VAL A O 1
ATOM 841 N N . HIS A 1 105 ? 0.108 -10.333 -15.681 1.00 90.62 105 HIS A N 1
ATOM 842 C CA . HIS A 1 105 ? 0.443 -9.038 -16.268 1.00 90.62 105 HIS A CA 1
ATOM 843 C C . HIS A 1 105 ? -0.740 -8.422 -17.025 1.00 90.62 105 HIS A C 1
ATOM 845 O O . HIS A 1 105 ? -1.093 -7.271 -16.777 1.00 90.62 105 HIS A O 1
ATOM 851 N N . ALA A 1 106 ? -1.396 -9.190 -17.900 1.00 88.31 106 ALA A N 1
ATOM 852 C CA . ALA A 1 106 ? -2.534 -8.708 -18.678 1.00 88.31 106 ALA A CA 1
ATOM 853 C C . ALA A 1 106 ? -3.673 -8.187 -17.783 1.00 88.31 106 ALA A C 1
ATOM 855 O O . ALA A 1 106 ? -4.252 -7.141 -18.072 1.00 88.31 106 ALA A O 1
ATOM 856 N N . GLN A 1 107 ? -3.950 -8.870 -16.670 1.00 84.06 107 GLN A N 1
ATOM 857 C CA . GLN A 1 107 ? -4.970 -8.451 -15.705 1.00 84.06 107 GLN A CA 1
ATOM 858 C C . GLN A 1 107 ? -4.587 -7.164 -14.964 1.00 84.06 107 GLN A C 1
ATOM 860 O O . GLN A 1 107 ? -5.434 -6.292 -14.769 1.00 84.06 107 GLN A O 1
ATOM 865 N N . ILE A 1 108 ? -3.314 -6.994 -14.591 1.00 86.81 108 ILE A N 1
ATOM 866 C CA . ILE A 1 108 ? -2.848 -5.747 -13.966 1.00 86.81 108 ILE A CA 1
ATOM 867 C C . ILE A 1 108 ? -2.933 -4.583 -14.960 1.00 86.81 108 ILE A C 1
ATOM 869 O O . ILE A 1 108 ? -3.410 -3.510 -14.594 1.00 86.81 108 ILE A O 1
ATOM 873 N N . ILE A 1 109 ? -2.540 -4.790 -16.221 1.00 89.50 109 ILE A N 1
ATOM 874 C CA . ILE A 1 109 ? -2.690 -3.786 -17.284 1.00 89.50 109 ILE A CA 1
ATOM 875 C C . ILE A 1 109 ? -4.161 -3.394 -17.458 1.00 89.50 109 ILE A C 1
ATOM 877 O O . ILE A 1 109 ? -4.475 -2.206 -17.474 1.00 89.50 109 ILE A O 1
ATOM 881 N N . GLU A 1 110 ? -5.073 -4.367 -17.531 1.00 84.94 110 GLU A N 1
ATOM 882 C CA . GLU A 1 110 ? -6.516 -4.116 -17.629 1.00 84.94 110 GLU A CA 1
ATOM 883 C C . GLU A 1 110 ? -7.019 -3.257 -16.457 1.00 84.94 110 GLU A C 1
ATOM 885 O O . GLU A 1 110 ? -7.744 -2.281 -16.665 1.00 84.94 110 GLU A O 1
ATOM 890 N N . ARG A 1 111 ? -6.568 -3.550 -15.231 1.00 80.62 111 ARG A N 1
ATOM 891 C CA . ARG A 1 111 ? -6.891 -2.759 -14.037 1.00 80.62 111 ARG A CA 1
ATOM 892 C C . ARG A 1 111 ? -6.370 -1.325 -14.119 1.00 80.62 111 ARG A C 1
ATOM 894 O O . ARG A 1 111 ? -7.101 -0.390 -13.795 1.00 80.62 111 ARG A O 1
ATOM 901 N N . LEU A 1 112 ? -5.114 -1.140 -14.517 1.00 85.81 112 LEU A N 1
ATOM 902 C CA . LEU A 1 112 ? -4.508 0.189 -14.628 1.00 85.81 112 LEU A CA 1
ATOM 903 C C . LEU A 1 112 ? -5.219 1.034 -15.690 1.00 85.81 112 LEU A C 1
ATOM 905 O O . LEU A 1 112 ? -5.495 2.209 -15.451 1.00 85.81 112 LEU A O 1
ATOM 909 N N . LEU A 1 113 ? -5.592 0.419 -16.814 1.00 85.75 113 LEU A N 1
ATOM 910 C CA . LEU A 1 113 ? -6.366 1.072 -17.867 1.00 85.75 113 LEU A CA 1
ATOM 911 C C . LEU A 1 113 ? -7.781 1.446 -17.404 1.00 85.75 113 LEU A C 1
ATOM 913 O O . LEU A 1 113 ? -8.233 2.550 -17.694 1.00 85.75 113 LEU A O 1
ATOM 917 N N . ASN A 1 114 ? -8.442 0.600 -16.605 1.00 80.56 114 ASN A N 1
ATOM 918 C CA . ASN A 1 114 ? -9.738 0.931 -15.997 1.00 80.56 114 ASN A CA 1
ATOM 919 C C . ASN A 1 114 ? -9.665 2.149 -15.060 1.00 80.56 114 ASN A C 1
ATOM 921 O O . ASN A 1 114 ? -10.653 2.865 -14.899 1.00 80.56 114 ASN A O 1
ATOM 925 N N . GLY A 1 115 ? -8.500 2.394 -14.451 1.00 77.12 115 GLY A N 1
ATOM 926 C CA . GLY A 1 115 ? -8.228 3.585 -13.646 1.00 77.12 115 GLY A CA 1
ATOM 927 C C . GLY A 1 115 ? -7.915 4.845 -14.462 1.00 77.12 115 GLY A C 1
ATOM 928 O O . GLY A 1 115 ? -7.826 5.929 -13.883 1.00 77.12 115 GLY A O 1
ATOM 929 N N . TYR A 1 116 ? -7.739 4.726 -15.781 1.00 80.25 116 TYR A N 1
ATOM 930 C CA . TYR A 1 116 ? -7.496 5.855 -16.669 1.00 80.25 116 TYR A CA 1
ATOM 931 C C . TYR A 1 116 ? -8.830 6.490 -17.088 1.00 80.25 116 TYR A C 1
ATOM 933 O O . TYR A 1 116 ? -9.704 5.857 -17.687 1.00 80.25 116 TYR A O 1
ATOM 941 N N . ASP A 1 117 ? -9.002 7.767 -16.761 1.00 78.81 117 ASP A N 1
ATOM 942 C CA . ASP A 1 117 ? -10.186 8.546 -17.115 1.00 78.81 117 ASP A CA 1
ATOM 943 C C . ASP A 1 117 ? -9.747 9.913 -17.656 1.00 78.81 117 ASP A C 1
ATOM 945 O O . ASP A 1 117 ? -9.140 10.672 -16.899 1.00 78.81 117 ASP A O 1
ATOM 949 N N . PRO A 1 118 ? -10.028 10.239 -18.935 1.00 77.94 118 PRO A N 1
ATOM 950 C CA . PRO A 1 118 ? -9.656 11.514 -19.550 1.00 77.94 118 PRO A CA 1
ATOM 951 C C . PRO A 1 118 ? -10.162 12.764 -18.815 1.00 77.94 118 PRO A C 1
ATOM 953 O O . PRO A 1 118 ? -9.625 13.846 -19.042 1.00 77.94 118 PRO A O 1
ATOM 956 N N . GLU A 1 119 ? -11.176 12.639 -17.954 1.00 79.38 119 GLU A N 1
ATOM 957 C CA . GLU A 1 119 ? -11.708 13.743 -17.147 1.00 79.38 119 GLU A CA 1
ATOM 958 C C . GLU A 1 119 ? -10.887 14.021 -15.874 1.00 79.38 119 GLU A C 1
ATOM 960 O O . GLU A 1 119 ? -11.135 15.010 -15.176 1.00 79.38 119 GLU A O 1
ATOM 965 N N . LEU A 1 120 ? -9.902 13.175 -15.548 1.00 74.62 120 LEU A N 1
ATOM 966 C CA . LEU A 1 120 ? -9.046 13.373 -14.380 1.00 74.62 120 LEU A CA 1
ATOM 967 C C . LEU A 1 120 ? -8.174 14.631 -14.511 1.00 74.62 120 LEU A C 1
ATOM 969 O O . LEU A 1 120 ? -7.755 15.006 -15.610 1.00 74.62 120 LEU A O 1
ATOM 973 N N . PRO A 1 121 ? -7.811 15.263 -13.377 1.00 74.25 121 PRO A N 1
ATOM 974 C CA . PRO A 1 121 ? -6.812 16.319 -13.370 1.00 74.25 121 PRO A CA 1
ATOM 975 C C . PRO A 1 121 ? -5.508 15.856 -14.020 1.00 74.25 121 PRO A C 1
ATOM 977 O O . PRO A 1 121 ? -5.087 14.715 -13.836 1.00 74.25 121 PRO A O 1
ATOM 980 N N . GLU A 1 122 ? -4.823 16.776 -14.699 1.00 75.88 122 GLU A N 1
ATOM 981 C CA . GLU A 1 122 ? -3.611 16.480 -15.469 1.00 75.88 122 GLU A CA 1
ATOM 982 C C . GLU A 1 122 ? -2.603 15.625 -14.690 1.00 75.88 122 GLU A C 1
ATOM 984 O O . GLU A 1 122 ? -2.179 14.590 -15.186 1.00 75.88 122 GLU A O 1
ATOM 989 N N . HIS A 1 123 ? -2.262 16.000 -13.455 1.00 74.19 123 HIS A N 1
ATOM 990 C CA . HIS A 1 123 ? -1.300 15.254 -12.637 1.00 74.19 123 HIS A CA 1
ATOM 991 C C . HIS A 1 123 ? -1.726 13.800 -12.350 1.00 74.19 123 HIS A C 1
ATOM 993 O O . HIS A 1 123 ? -0.866 12.923 -12.333 1.00 74.19 123 HIS A O 1
ATOM 999 N N . GLU A 1 124 ? -3.024 13.520 -12.178 1.00 76.44 124 GLU A N 1
ATOM 1000 C CA . GLU A 1 124 ? -3.527 12.151 -12.007 1.00 76.44 124 GLU A CA 1
ATOM 1001 C C . GLU A 1 124 ? -3.442 11.376 -13.323 1.00 76.44 124 GLU A C 1
ATOM 1003 O O . GLU A 1 124 ? -2.979 10.241 -13.314 1.00 76.44 124 GLU A O 1
ATOM 1008 N N . LEU A 1 125 ? -3.780 11.991 -14.465 1.00 78.56 125 LEU A N 1
ATOM 1009 C CA . LEU A 1 125 ? -3.562 11.373 -15.782 1.00 78.56 125 LEU A CA 1
ATOM 1010 C C . LEU A 1 125 ? -2.094 10.980 -15.980 1.00 78.56 125 LEU A C 1
ATOM 1012 O O . LEU A 1 125 ? -1.807 9.871 -16.435 1.00 78.56 125 LEU A O 1
ATOM 1016 N N . ARG A 1 126 ? -1.159 11.862 -15.594 1.00 77.00 126 ARG A N 1
ATOM 1017 C CA . ARG A 1 126 ? 0.282 11.562 -15.639 1.00 77.00 126 ARG A CA 1
ATOM 1018 C C . ARG A 1 126 ? 0.632 10.394 -14.733 1.00 77.00 126 ARG A C 1
ATOM 1020 O O . ARG A 1 126 ? 1.291 9.464 -15.180 1.00 77.00 126 ARG A O 1
ATOM 1027 N N . ARG A 1 127 ? 0.172 10.415 -13.482 1.00 78.19 127 ARG A N 1
ATOM 1028 C CA . ARG A 1 127 ? 0.428 9.334 -12.531 1.00 78.19 127 ARG A CA 1
ATOM 1029 C C . ARG A 1 127 ? -0.076 7.988 -13.057 1.00 78.19 127 ARG A C 1
ATOM 1031 O O . ARG A 1 127 ? 0.682 7.026 -13.030 1.00 78.19 127 ARG A O 1
ATOM 1038 N N . ARG A 1 128 ? -1.312 7.916 -13.564 1.00 82.75 128 ARG A N 1
ATOM 1039 C CA . ARG A 1 128 ? -1.887 6.675 -14.121 1.00 82.75 128 ARG A CA 1
ATOM 1040 C C . ARG A 1 128 ? -1.100 6.166 -15.320 1.00 82.75 128 ARG A C 1
ATOM 1042 O O . ARG A 1 128 ? -0.868 4.967 -15.431 1.00 82.75 128 ARG A O 1
ATOM 1049 N N . PHE A 1 129 ? -0.643 7.073 -16.180 1.00 84.88 129 PHE A N 1
ATOM 1050 C CA . PHE A 1 129 ? 0.237 6.718 -17.288 1.00 84.88 129 PHE A CA 1
ATOM 1051 C C . PHE A 1 129 ? 1.578 6.143 -16.798 1.00 84.88 129 PHE A C 1
ATOM 1053 O O . PHE A 1 129 ? 2.008 5.102 -17.283 1.00 84.88 129 PHE A O 1
ATOM 1060 N N . MET A 1 130 ? 2.205 6.750 -15.786 1.00 82.75 130 MET A N 1
ATOM 1061 C CA . MET A 1 130 ? 3.459 6.233 -15.220 1.00 82.75 130 MET A CA 1
ATOM 1062 C C . MET A 1 130 ? 3.281 4.893 -14.496 1.00 82.75 130 MET A C 1
ATOM 1064 O O . MET A 1 130 ? 4.163 4.044 -14.581 1.00 82.75 130 MET A O 1
ATOM 1068 N N . GLU A 1 131 ? 2.145 4.665 -13.825 1.00 84.69 131 GLU A N 1
ATOM 1069 C CA . GLU A 1 131 ? 1.795 3.357 -13.246 1.00 84.69 131 GLU A CA 1
ATOM 1070 C C . GLU A 1 131 ? 1.682 2.276 -14.342 1.00 84.69 131 GLU A C 1
ATOM 1072 O O . GLU A 1 131 ? 2.110 1.141 -14.131 1.00 84.69 131 GLU A O 1
ATOM 1077 N N . LEU A 1 132 ? 1.170 2.629 -15.529 1.00 88.06 132 LEU A N 1
ATOM 1078 C CA . LEU A 1 132 ? 1.118 1.737 -16.692 1.00 88.06 132 LEU A CA 1
ATOM 1079 C C . LEU A 1 132 ? 2.516 1.438 -17.252 1.00 88.06 132 LEU A C 1
ATOM 1081 O O . LEU A 1 132 ? 2.838 0.278 -17.503 1.00 88.06 132 LEU A O 1
ATOM 1085 N N . CYS A 1 133 ? 3.360 2.461 -17.412 1.00 87.25 133 CYS A N 1
ATOM 1086 C CA . CYS A 1 133 ? 4.749 2.278 -17.838 1.00 87.25 133 CYS A CA 1
ATOM 1087 C C . CYS A 1 133 ? 5.537 1.415 -16.843 1.00 87.25 133 CYS A C 1
ATOM 1089 O O . CYS A 1 133 ? 6.259 0.519 -17.266 1.00 87.25 133 CYS A O 1
ATOM 1091 N N . GLU A 1 134 ? 5.360 1.636 -15.537 1.00 86.31 134 GLU A N 1
ATOM 1092 C CA . GLU A 1 134 ? 5.954 0.811 -14.478 1.00 86.31 134 GLU A CA 1
ATOM 1093 C C . GLU A 1 134 ? 5.642 -0.668 -14.659 1.00 86.31 134 GLU A C 1
ATOM 1095 O O . GLU A 1 134 ? 6.544 -1.503 -14.645 1.00 86.31 134 GLU A O 1
ATOM 1100 N N . GLU A 1 135 ? 4.370 -0.989 -14.876 1.00 90.88 135 GLU A N 1
ATOM 1101 C CA . GLU A 1 135 ? 3.938 -2.367 -15.059 1.00 90.88 135 GLU A CA 1
ATOM 1102 C C . GLU A 1 135 ? 4.546 -3.017 -16.310 1.00 90.88 135 GLU A C 1
ATOM 1104 O O . GLU A 1 135 ? 4.923 -4.189 -16.281 1.00 90.88 135 GLU A O 1
ATOM 1109 N N . LEU A 1 136 ? 4.668 -2.266 -17.406 1.00 91.88 136 LEU A N 1
ATOM 1110 C CA . LEU A 1 136 ? 5.300 -2.755 -18.631 1.00 91.88 136 LEU A CA 1
ATOM 1111 C C . LEU A 1 136 ? 6.808 -2.994 -18.436 1.00 91.88 136 LEU A C 1
ATOM 1113 O O . LEU A 1 136 ? 7.314 -4.021 -18.885 1.00 91.88 136 LEU A O 1
ATOM 1117 N N . VAL A 1 137 ? 7.508 -2.095 -17.732 1.00 89.94 137 VAL A N 1
ATOM 1118 C CA . VAL A 1 137 ? 8.936 -2.248 -17.393 1.00 89.94 137 VAL A CA 1
ATOM 1119 C C . VAL A 1 137 ? 9.153 -3.500 -16.547 1.00 89.94 137 VAL 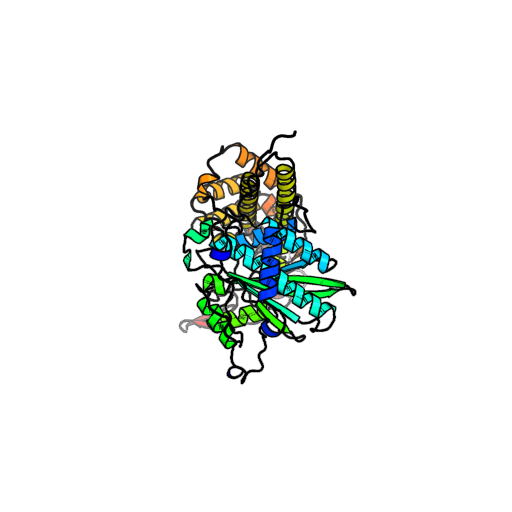A C 1
ATOM 1121 O O . VAL A 1 137 ? 10.017 -4.318 -16.863 1.00 89.94 137 VAL A O 1
ATOM 1124 N N . ASP A 1 138 ? 8.357 -3.674 -15.488 1.00 91.25 138 ASP A N 1
ATOM 1125 C CA . ASP A 1 138 ? 8.442 -4.851 -14.622 1.00 91.25 138 ASP A CA 1
ATOM 1126 C C . ASP A 1 138 ? 8.246 -6.140 -15.415 1.00 91.25 138 ASP A C 1
ATOM 1128 O O . ASP A 1 138 ? 8.986 -7.107 -15.231 1.00 91.25 138 ASP A O 1
ATOM 1132 N N . TYR A 1 139 ? 7.268 -6.153 -16.322 1.00 93.38 139 TYR A N 1
ATOM 1133 C CA . TYR A 1 139 ? 6.988 -7.322 -17.138 1.00 93.38 139 TYR A CA 1
ATOM 1134 C C . TYR A 1 139 ? 8.137 -7.673 -18.085 1.00 93.38 139 TYR A C 1
ATOM 1136 O O . TYR A 1 139 ? 8.489 -8.848 -18.175 1.00 93.38 139 TYR A O 1
ATOM 1144 N N . GLU A 1 140 ? 8.780 -6.697 -18.731 1.00 92.94 140 GLU A N 1
ATOM 1145 C CA . GLU A 1 140 ? 9.964 -6.967 -19.558 1.00 92.94 140 GLU A CA 1
ATOM 1146 C C . GLU A 1 140 ? 11.118 -7.558 -18.736 1.00 92.94 140 GLU A C 1
ATOM 1148 O O . GLU A 1 140 ? 11.740 -8.543 -19.147 1.00 92.94 140 GLU A O 1
ATOM 1153 N N . VAL A 1 141 ? 11.371 -7.024 -17.537 1.00 92.00 141 VAL A N 1
ATOM 1154 C CA . VAL A 1 141 ? 12.378 -7.582 -16.619 1.00 92.00 141 VAL A CA 1
ATOM 1155 C C . VAL A 1 141 ? 12.013 -9.013 -16.220 1.00 92.00 141 VAL A C 1
ATOM 1157 O O . VAL A 1 141 ? 12.862 -9.904 -16.231 1.00 92.00 141 VAL A O 1
ATOM 1160 N N . PHE A 1 142 ? 10.745 -9.270 -15.909 1.00 94.00 142 PHE A N 1
ATOM 1161 C CA . PHE A 1 142 ? 10.260 -10.599 -15.550 1.00 94.00 142 PHE A CA 1
ATOM 1162 C C . PHE A 1 142 ? 10.363 -11.595 -16.699 1.00 94.00 142 PHE A C 1
ATOM 1164 O O . PHE A 1 142 ? 10.777 -12.728 -16.466 1.00 94.00 142 PHE A O 1
ATOM 1171 N N . GLN A 1 143 ? 10.074 -11.188 -17.935 1.00 94.12 143 GLN A N 1
ATOM 1172 C CA . GLN A 1 143 ? 10.291 -12.032 -19.107 1.00 94.12 143 GLN A CA 1
ATOM 1173 C C . GLN A 1 143 ? 11.766 -12.422 -19.236 1.00 94.12 143 GLN A C 1
ATOM 1175 O O . GLN A 1 143 ? 12.061 -13.602 -19.421 1.00 94.12 143 GLN A O 1
ATOM 1180 N N . LYS A 1 144 ? 12.690 -11.473 -19.040 1.00 94.00 144 LYS A N 1
ATOM 1181 C CA . LYS A 1 144 ? 14.138 -11.736 -19.039 1.00 94.00 144 LYS A CA 1
ATOM 1182 C C . LYS A 1 144 ? 14.568 -12.708 -17.940 1.00 94.00 144 LYS A C 1
ATOM 1184 O O . LYS A 1 144 ? 15.421 -13.559 -18.181 1.00 94.00 144 LYS A O 1
ATOM 1189 N N . VAL A 1 145 ? 13.953 -12.640 -16.758 1.00 92.94 145 VAL A N 1
ATOM 1190 C CA . VAL A 1 145 ? 14.165 -13.630 -15.688 1.00 92.94 145 VAL A CA 1
ATOM 1191 C C . VAL A 1 145 ? 13.642 -15.011 -16.096 1.00 92.94 145 VAL A C 1
ATOM 1193 O O . VAL A 1 145 ? 14.344 -16.006 -15.933 1.00 92.94 145 VAL A O 1
ATOM 1196 N N . VAL A 1 146 ? 12.432 -15.088 -16.661 1.00 92.50 146 VAL A N 1
ATOM 1197 C CA . VAL A 1 146 ? 11.798 -16.352 -17.079 1.00 92.50 146 VAL A CA 1
ATOM 1198 C C . VAL A 1 146 ? 12.619 -17.074 -18.152 1.00 92.50 146 VAL A C 1
ATOM 1200 O O . VAL A 1 146 ? 12.751 -18.296 -18.093 1.00 92.50 146 VAL A O 1
ATOM 1203 N N . VAL A 1 147 ? 13.194 -16.341 -19.112 1.00 93.31 147 VAL A N 1
ATOM 1204 C CA . VAL A 1 147 ? 14.040 -16.923 -20.173 1.00 93.31 147 VAL A CA 1
ATOM 1205 C C . VAL A 1 147 ? 15.500 -17.136 -19.748 1.00 93.31 147 VAL A C 1
ATOM 1207 O O . VAL A 1 147 ? 16.278 -17.705 -20.511 1.00 93.31 147 VAL A O 1
ATOM 1210 N N . GLY A 1 148 ? 15.877 -16.712 -18.537 1.00 91.69 148 GLY A N 1
ATOM 1211 C CA . GLY A 1 148 ? 17.221 -16.881 -17.979 1.00 91.69 148 GLY A CA 1
ATOM 1212 C C . GLY A 1 148 ? 18.263 -15.858 -18.447 1.00 91.69 148 GLY A C 1
ATOM 1213 O O . GLY A 1 148 ? 19.453 -16.075 -18.229 1.00 91.69 148 GLY A O 1
ATOM 1214 N N . GLU A 1 149 ? 17.847 -14.751 -19.070 1.00 93.31 149 GLU A N 1
ATOM 1215 C CA . GLU A 1 149 ? 18.723 -13.607 -19.379 1.00 93.31 149 GLU A CA 1
ATOM 1216 C C . GLU A 1 149 ? 19.109 -12.821 -18.117 1.00 93.31 149 GLU A C 1
ATOM 1218 O O . GLU A 1 149 ? 20.200 -12.256 -18.051 1.00 93.31 149 GLU A O 1
ATOM 1223 N N . LEU A 1 150 ? 18.225 -12.800 -17.114 1.00 91.44 150 LEU A N 1
ATOM 1224 C CA . LEU A 1 150 ? 18.471 -12.209 -15.799 1.00 91.44 150 LEU A CA 1
ATOM 1225 C C . LEU A 1 150 ? 18.347 -13.266 -14.685 1.00 91.44 150 LEU A C 1
ATOM 1227 O O . LEU A 1 150 ? 17.567 -14.213 -14.822 1.00 91.44 150 LEU A O 1
ATOM 1231 N N . PRO A 1 151 ? 19.084 -13.128 -13.566 1.00 90.31 151 PRO A N 1
ATOM 1232 C CA . PRO A 1 151 ? 18.975 -14.042 -12.428 1.00 90.31 151 PRO A CA 1
ATOM 1233 C C . PRO A 1 151 ? 17.570 -14.090 -11.800 1.00 90.31 151 PRO A C 1
ATOM 1235 O O . PRO A 1 151 ? 16.894 -13.075 -11.672 1.00 90.31 151 PRO A O 1
ATOM 1238 N N . GLU A 1 152 ? 17.162 -15.245 -11.258 1.00 89.44 152 GLU A N 1
ATOM 1239 C CA . GLU A 1 152 ? 15.896 -15.373 -10.497 1.00 89.44 152 GLU A CA 1
ATOM 1240 C C . GLU A 1 152 ? 15.847 -14.479 -9.236 1.00 89.44 152 GLU A C 1
ATOM 1242 O O . GLU A 1 152 ? 14.780 -14.200 -8.680 1.00 89.44 152 GLU A O 1
ATOM 1247 N N . SER A 1 153 ? 17.004 -14.009 -8.762 1.00 88.62 153 SER A N 1
ATOM 1248 C CA . SER A 1 153 ? 17.103 -13.086 -7.633 1.00 88.62 153 SER A CA 1
ATOM 1249 C C . SER A 1 153 ? 17.040 -11.604 -8.021 1.00 88.62 153 SER A C 1
ATOM 1251 O O . SER A 1 153 ? 17.174 -10.741 -7.150 1.00 88.62 153 SER A O 1
ATOM 1253 N N . THR A 1 154 ? 16.795 -11.289 -9.296 1.00 90.94 154 THR A N 1
ATOM 1254 C CA . THR A 1 154 ? 16.520 -9.922 -9.745 1.00 90.94 154 THR A CA 1
ATOM 1255 C C . THR A 1 154 ? 15.224 -9.400 -9.124 1.00 90.94 154 THR A C 1
ATOM 1257 O O . THR A 1 154 ? 14.203 -10.094 -9.060 1.00 90.94 154 THR A O 1
ATOM 1260 N N . ARG A 1 155 ? 15.288 -8.164 -8.633 1.00 90.88 155 ARG A N 1
ATOM 1261 C CA . ARG A 1 155 ? 14.183 -7.382 -8.079 1.00 90.88 155 ARG A CA 1
ATOM 1262 C C . ARG A 1 155 ? 14.116 -6.042 -8.783 1.00 90.88 155 ARG A C 1
ATOM 1264 O O . ARG A 1 155 ? 15.161 -5.442 -9.040 1.00 90.88 155 ARG A O 1
ATOM 1271 N N . THR A 1 156 ? 12.908 -5.570 -9.048 1.00 90.94 156 THR A N 1
ATOM 1272 C CA . THR A 1 156 ? 12.662 -4.195 -9.482 1.00 90.94 156 THR A CA 1
ATOM 1273 C C . THR A 1 156 ? 12.134 -3.382 -8.311 1.00 90.94 156 THR A C 1
ATOM 1275 O O . THR A 1 156 ? 11.428 -3.893 -7.439 1.00 90.94 156 THR A O 1
ATOM 1278 N N . TYR A 1 157 ? 12.510 -2.111 -8.273 1.00 88.31 157 TYR A N 1
ATOM 1279 C CA . TYR A 1 157 ? 12.100 -1.168 -7.247 1.00 88.31 157 TYR A CA 1
ATOM 1280 C C . TYR A 1 157 ? 11.446 0.039 -7.890 1.00 88.31 157 TYR A C 1
ATOM 1282 O O . TYR A 1 157 ? 11.907 0.525 -8.922 1.00 88.31 157 TYR A O 1
ATOM 1290 N N . ALA A 1 158 ? 10.407 0.540 -7.236 1.00 84.94 158 ALA A N 1
ATOM 1291 C CA . ALA A 1 158 ? 9.750 1.785 -7.590 1.00 84.94 158 ALA A CA 1
ATOM 1292 C C . ALA A 1 158 ? 9.588 2.650 -6.342 1.00 84.94 158 ALA A C 1
ATOM 1294 O O . ALA A 1 158 ? 9.229 2.152 -5.270 1.00 84.94 158 ALA A O 1
ATOM 1295 N N . SER A 1 159 ? 9.821 3.951 -6.491 1.00 82.62 159 SER A N 1
ATOM 1296 C CA . SER A 1 159 ? 9.486 4.943 -5.470 1.00 82.62 159 SER A CA 1
ATOM 1297 C C . SER A 1 159 ? 8.319 5.810 -5.930 1.00 82.62 159 SER A C 1
ATOM 1299 O O . SER A 1 159 ? 8.090 6.009 -7.119 1.00 82.62 159 SER A O 1
ATOM 1301 N N . SER A 1 160 ? 7.560 6.320 -4.972 1.00 80.56 160 SER A N 1
ATOM 1302 C CA . SER A 1 160 ? 6.476 7.270 -5.175 1.00 80.56 160 SER A CA 1
ATOM 1303 C C . SER A 1 160 ? 6.445 8.193 -3.971 1.00 80.56 160 SER A C 1
ATOM 1305 O O . SER A 1 160 ? 5.877 7.844 -2.938 1.00 80.56 160 SER A O 1
ATOM 1307 N N . ASP A 1 161 ? 7.044 9.366 -4.098 1.00 83.44 161 ASP A N 1
ATOM 1308 C CA . ASP A 1 161 ? 7.073 10.351 -3.020 1.00 83.44 161 ASP A CA 1
ATOM 1309 C C . ASP A 1 161 ? 5.812 11.222 -2.997 1.00 83.44 161 ASP A C 1
ATOM 1311 O O . ASP A 1 161 ? 4.945 11.135 -3.871 1.00 83.44 161 ASP A O 1
ATOM 1315 N N . PHE A 1 162 ? 5.678 12.044 -1.955 1.00 83.00 162 PHE A N 1
ATOM 1316 C CA . PHE A 1 162 ? 4.542 12.945 -1.830 1.00 83.00 162 PHE A CA 1
ATOM 1317 C C . PHE A 1 162 ? 4.635 14.085 -2.860 1.00 83.00 162 PHE A C 1
ATOM 1319 O O . PHE A 1 162 ? 5.702 14.695 -2.999 1.00 83.00 162 PHE A O 1
ATOM 1326 N N . PRO A 1 163 ? 3.529 14.447 -3.539 1.00 79.00 163 PRO A N 1
ATOM 1327 C CA . PRO A 1 163 ? 3.525 15.539 -4.504 1.00 79.00 163 PRO A CA 1
ATOM 1328 C C . PRO A 1 163 ? 3.556 16.910 -3.822 1.00 79.00 163 PRO A C 1
ATOM 1330 O O . PRO A 1 163 ? 2.527 17.550 -3.584 1.00 79.00 163 PRO A O 1
ATOM 1333 N N . VAL A 1 164 ? 4.766 17.369 -3.496 1.00 79.00 164 VAL A N 1
ATOM 1334 C CA . VAL A 1 164 ? 5.019 18.608 -2.742 1.00 79.00 164 VAL A CA 1
ATOM 1335 C C . VAL A 1 164 ? 4.366 19.849 -3.360 1.00 79.00 164 VAL A C 1
ATOM 1337 O O . VAL A 1 164 ? 3.927 20.727 -2.617 1.00 79.00 164 VAL A O 1
ATOM 1340 N N . GLY A 1 165 ? 4.204 19.902 -4.689 1.00 77.25 165 GLY A N 1
ATOM 1341 C CA . GLY A 1 165 ? 3.556 21.020 -5.382 1.00 77.25 165 GLY A CA 1
ATOM 1342 C C . GLY A 1 165 ? 2.057 21.183 -5.083 1.00 77.25 165 GLY A C 1
ATOM 1343 O O . GLY A 1 165 ? 1.507 22.272 -5.262 1.00 77.25 165 GLY A O 1
ATOM 1344 N N . LEU A 1 166 ? 1.379 20.136 -4.597 1.00 76.50 166 LEU A N 1
ATOM 1345 C CA . LEU A 1 166 ? -0.064 20.163 -4.333 1.00 76.50 166 LEU A CA 1
ATOM 1346 C C . LEU A 1 166 ? -0.427 20.757 -2.961 1.00 76.50 166 LEU A C 1
ATOM 1348 O O . LEU A 1 166 ? -1.530 21.293 -2.795 1.00 76.50 166 LEU A O 1
ATOM 1352 N N . GLY A 1 167 ? 0.475 20.686 -1.978 1.00 79.94 167 GLY A N 1
ATOM 1353 C CA . GLY A 1 167 ? 0.210 21.117 -0.602 1.00 79.94 167 GLY A CA 1
ATOM 1354 C C . GLY A 1 167 ? -1.030 20.440 0.005 1.00 79.94 167 GLY A C 1
ATOM 1355 O O . GLY A 1 167 ? -1.296 19.266 -0.238 1.00 79.94 167 GLY A O 1
ATOM 1356 N N . GLU A 1 168 ? -1.843 21.181 0.761 1.00 76.19 168 GLU A N 1
ATOM 1357 C CA . GLU A 1 168 ? -3.046 20.639 1.420 1.00 76.19 168 GLU A CA 1
ATOM 1358 C C . GLU A 1 168 ? -4.114 20.128 0.434 1.00 76.19 168 GLU A C 1
ATOM 1360 O O . GLU A 1 168 ? -4.872 19.207 0.747 1.00 76.19 168 GLU A O 1
ATOM 1365 N N . ARG A 1 169 ? -4.142 20.661 -0.799 1.00 77.12 169 ARG A N 1
ATOM 1366 C CA . ARG A 1 169 ? -5.058 20.188 -1.854 1.00 77.12 169 ARG A CA 1
ATOM 1367 C C . ARG A 1 169 ? -4.814 18.720 -2.211 1.00 77.12 169 ARG A C 1
ATOM 1369 O O . ARG A 1 169 ? -5.734 18.075 -2.706 1.00 77.12 169 ARG A O 1
ATOM 1376 N N . ALA A 1 170 ? -3.634 18.183 -1.899 1.00 75.75 170 ALA A N 1
ATOM 1377 C CA . ALA A 1 170 ? -3.299 16.781 -2.101 1.00 75.75 170 ALA A CA 1
ATOM 1378 C C . ALA A 1 170 ? -4.221 15.828 -1.312 1.00 75.75 170 ALA A C 1
ATOM 1380 O O . ALA A 1 170 ? -4.519 14.742 -1.805 1.00 75.75 170 ALA A O 1
ATOM 1381 N N . ASN A 1 171 ? -4.760 16.254 -0.158 1.00 73.69 171 ASN A N 1
ATOM 1382 C CA . ASN A 1 171 ? -5.723 15.458 0.620 1.00 73.69 171 ASN A CA 1
ATOM 1383 C C . ASN A 1 171 ? -6.977 15.124 -0.190 1.00 73.69 171 ASN A C 1
ATOM 1385 O O . ASN A 1 171 ? -7.466 13.996 -0.131 1.00 73.69 171 ASN A O 1
ATOM 1389 N N . LYS A 1 172 ? -7.450 16.073 -1.012 1.00 70.25 172 LYS A N 1
ATOM 1390 C CA . LYS A 1 172 ? -8.585 15.833 -1.909 1.00 70.25 172 LYS A CA 1
ATOM 1391 C C . LYS A 1 172 ? -8.273 14.739 -2.911 1.00 70.25 172 LYS A C 1
ATOM 1393 O O . LYS A 1 172 ? -9.156 13.997 -3.282 1.00 70.25 172 LYS A O 1
ATOM 1398 N N . LEU A 1 173 ? -7.026 14.573 -3.304 1.00 68.44 173 LEU A N 1
ATOM 1399 C CA . LEU A 1 173 ? -6.638 13.622 -4.338 1.00 68.44 173 LEU A CA 1
ATOM 1400 C C . LEU A 1 173 ? -6.227 12.259 -3.749 1.00 68.44 173 LEU A C 1
ATOM 1402 O O . LEU A 1 173 ? -5.816 11.363 -4.478 1.00 68.44 173 LEU A O 1
ATOM 1406 N N . GLY A 1 174 ? -6.375 12.076 -2.431 1.00 69.75 174 GLY A N 1
ATOM 1407 C CA . GLY A 1 174 ? -6.025 10.836 -1.737 1.00 69.75 174 GLY A CA 1
ATOM 1408 C C . GLY A 1 174 ? -4.572 10.773 -1.253 1.00 69.75 174 GLY A C 1
ATOM 1409 O O . GLY A 1 174 ? -4.158 9.744 -0.724 1.00 69.75 174 GLY A O 1
ATOM 1410 N N . TYR A 1 175 ? -3.793 11.853 -1.385 1.00 75.88 175 TYR A N 1
ATOM 1411 C CA . TYR A 1 175 ? -2.450 11.937 -0.806 1.00 75.88 175 TYR A CA 1
ATOM 1412 C C . TYR A 1 175 ? -2.515 12.463 0.622 1.00 75.88 175 TYR A C 1
ATOM 1414 O O . TYR A 1 175 ? -3.274 13.376 0.930 1.00 75.88 175 TYR A O 1
ATOM 1422 N N . ARG A 1 176 ? -1.666 11.942 1.506 1.00 75.06 176 ARG A N 1
ATOM 1423 C CA . ARG A 1 176 ? -1.639 12.370 2.909 1.00 75.06 176 ARG A CA 1
ATOM 1424 C C . ARG A 1 176 ? -0.671 13.528 3.102 1.00 75.06 176 ARG A C 1
ATOM 1426 O O . ARG A 1 176 ? 0.524 13.308 3.278 1.00 75.06 176 ARG A O 1
ATOM 1433 N N . TYR A 1 177 ? -1.202 14.750 3.105 1.00 78.31 177 TYR A N 1
ATOM 1434 C CA . TYR A 1 177 ? -0.402 15.965 3.286 1.00 78.31 177 TYR A CA 1
ATOM 1435 C C . TYR A 1 177 ? 0.238 16.053 4.678 1.00 78.31 177 TYR A C 1
ATOM 1437 O O . TYR A 1 177 ? 1.405 16.415 4.781 1.00 78.31 177 TYR A O 1
ATOM 1445 N N . MET A 1 178 ? -0.485 15.668 5.742 1.00 76.38 178 MET A N 1
ATOM 1446 C CA . MET A 1 178 ? -0.029 15.873 7.130 1.00 76.38 178 MET A CA 1
ATOM 1447 C C . MET A 1 178 ? 1.335 15.251 7.446 1.00 76.38 178 MET A C 1
ATOM 1449 O O . MET A 1 178 ? 2.098 15.831 8.208 1.00 76.38 178 MET A O 1
ATOM 1453 N N . ASN A 1 179 ? 1.636 14.085 6.875 1.00 77.00 179 ASN A N 1
ATOM 1454 C CA . ASN A 1 179 ? 2.918 13.405 7.049 1.00 77.00 179 ASN A CA 1
ATOM 1455 C C . ASN A 1 179 ? 3.648 13.184 5.720 1.00 77.00 179 ASN A C 1
ATOM 1457 O O . ASN A 1 179 ? 4.537 12.341 5.676 1.00 77.00 179 ASN A O 1
ATOM 1461 N N . GLN A 1 180 ? 3.239 13.880 4.649 1.00 82.75 180 GLN A N 1
ATOM 1462 C CA . GLN A 1 180 ? 3.805 13.776 3.298 1.00 82.75 180 GLN A CA 1
ATOM 1463 C C . GLN A 1 180 ? 4.129 12.322 2.918 1.00 82.75 180 GLN A C 1
ATOM 1465 O O . GLN A 1 180 ? 5.280 11.960 2.667 1.00 82.75 180 GLN A O 1
ATOM 1470 N N . LYS A 1 181 ? 3.111 11.456 2.979 1.00 81.25 181 LYS A N 1
ATOM 1471 C CA . LYS A 1 181 ? 3.293 10.010 2.807 1.00 81.25 181 LYS A CA 1
ATOM 1472 C C . LYS A 1 181 ? 3.713 9.685 1.371 1.00 81.25 181 LYS A C 1
ATOM 1474 O O . LYS A 1 181 ? 3.005 10.042 0.432 1.00 81.25 181 LYS A O 1
ATOM 1479 N N . GLY A 1 182 ? 4.802 8.938 1.239 1.00 82.44 182 GLY A N 1
ATOM 1480 C CA . GLY A 1 182 ? 5.221 8.246 0.026 1.00 82.44 182 GLY A CA 1
ATOM 1481 C C . GLY A 1 182 ? 5.222 6.727 0.204 1.00 82.44 182 GLY A C 1
ATOM 1482 O O . GLY A 1 182 ? 4.923 6.200 1.282 1.00 82.44 182 GLY A O 1
ATOM 1483 N N . MET A 1 183 ? 5.562 6.021 -0.868 1.00 83.50 183 MET A N 1
ATOM 1484 C CA . MET A 1 183 ? 5.570 4.566 -0.961 1.00 83.50 183 MET A CA 1
ATOM 1485 C C . MET A 1 183 ? 6.822 4.080 -1.683 1.00 83.50 183 MET A C 1
ATOM 1487 O O . MET A 1 183 ? 7.162 4.585 -2.749 1.00 83.50 183 MET A O 1
ATOM 1491 N N . LEU A 1 184 ? 7.451 3.046 -1.131 1.00 87.00 184 LEU A N 1
ATOM 1492 C CA . LEU A 1 184 ? 8.453 2.243 -1.824 1.00 87.00 184 LEU A CA 1
ATOM 1493 C C . LEU A 1 184 ? 7.858 0.880 -2.138 1.00 87.00 184 LEU A C 1
ATOM 1495 O O . LEU A 1 184 ? 7.154 0.306 -1.302 1.00 87.00 184 LEU A O 1
ATOM 1499 N N . ARG A 1 185 ? 8.162 0.360 -3.323 1.00 88.75 185 ARG A N 1
ATOM 1500 C CA . ARG A 1 185 ? 7.701 -0.947 -3.786 1.00 88.75 185 ARG A CA 1
ATOM 1501 C C . ARG A 1 185 ? 8.886 -1.757 -4.279 1.00 88.75 185 ARG A C 1
ATOM 1503 O O . ARG A 1 185 ? 9.753 -1.224 -4.965 1.00 88.75 185 ARG A O 1
ATOM 1510 N N . GLU A 1 186 ? 8.892 -3.035 -3.939 1.00 92.12 186 GLU A N 1
ATOM 1511 C CA . GLU A 1 186 ? 9.744 -4.053 -4.543 1.00 92.12 186 GLU A CA 1
ATOM 1512 C C . GLU A 1 186 ? 8.846 -5.036 -5.287 1.00 92.12 186 GLU A C 1
ATOM 1514 O O . GLU A 1 186 ? 7.806 -5.452 -4.768 1.00 92.12 186 GLU A O 1
ATOM 1519 N N . LYS A 1 187 ? 9.249 -5.437 -6.491 1.00 92.56 187 LYS A N 1
ATOM 1520 C CA . LYS A 1 187 ? 8.560 -6.471 -7.255 1.00 92.56 187 LYS A CA 1
ATOM 1521 C C . LYS A 1 187 ? 9.547 -7.549 -7.694 1.00 92.56 187 LYS A C 1
ATOM 1523 O O . LYS A 1 187 ? 10.694 -7.284 -8.055 1.00 92.56 187 LYS A O 1
ATOM 1528 N N . SER A 1 188 ? 9.099 -8.798 -7.623 1.00 93.06 188 SER A N 1
ATOM 1529 C CA . SER A 1 188 ? 9.881 -9.982 -7.988 1.00 93.06 188 SER A CA 1
ATOM 1530 C C . SER A 1 188 ? 9.055 -11.048 -8.678 1.00 93.06 188 SER A C 1
ATOM 1532 O O . SER A 1 188 ? 7.847 -11.149 -8.475 1.00 93.06 188 SER A O 1
ATOM 1534 N N . LEU A 1 189 ? 9.765 -11.957 -9.348 1.00 92.56 189 LEU A N 1
ATOM 1535 C CA . LEU A 1 189 ? 9.316 -13.332 -9.513 1.00 92.56 189 LEU A CA 1
ATOM 1536 C C . LEU A 1 189 ? 10.003 -14.245 -8.491 1.00 92.56 189 LEU A C 1
ATOM 1538 O O . LEU A 1 189 ? 11.221 -14.221 -8.325 1.00 92.56 189 LEU A O 1
ATOM 1542 N N . MET A 1 190 ? 9.213 -15.074 -7.817 1.00 89.81 190 MET A N 1
ATOM 1543 C CA . MET A 1 190 ? 9.679 -16.130 -6.926 1.00 89.81 190 MET A CA 1
ATOM 1544 C C . MET A 1 190 ? 9.263 -17.482 -7.490 1.00 89.81 190 MET A C 1
ATOM 1546 O O . MET A 1 190 ? 8.112 -17.673 -7.870 1.00 89.81 190 MET A O 1
ATOM 1550 N N . LYS A 1 191 ? 10.178 -18.450 -7.506 1.00 87.62 191 LYS A N 1
ATOM 1551 C CA . LYS A 1 191 ? 9.852 -19.814 -7.916 1.00 87.62 191 LYS A CA 1
ATOM 1552 C C . LYS A 1 191 ? 9.289 -20.597 -6.730 1.00 87.62 191 LYS A C 1
ATOM 1554 O O . LYS A 1 191 ? 9.994 -20.819 -5.747 1.00 87.62 191 LYS A O 1
ATOM 1559 N N . LYS A 1 192 ? 8.035 -21.037 -6.824 1.00 87.81 192 LYS A N 1
ATOM 1560 C CA . LYS A 1 192 ? 7.388 -21.945 -5.867 1.00 87.81 192 LYS A CA 1
ATOM 1561 C C . LYS A 1 192 ? 6.912 -23.179 -6.619 1.00 87.81 192 LYS A C 1
ATOM 1563 O O . LYS A 1 192 ? 6.207 -23.064 -7.614 1.00 87.81 192 LYS A O 1
ATOM 1568 N N . GLU A 1 193 ? 7.357 -24.358 -6.186 1.00 88.56 193 GLU A N 1
ATOM 1569 C CA . GLU A 1 193 ? 6.946 -25.644 -6.779 1.00 88.56 193 GLU A CA 1
ATOM 1570 C C . GLU A 1 193 ? 7.124 -25.712 -8.314 1.00 88.56 193 GLU A C 1
ATOM 1572 O O . GLU A 1 193 ? 6.326 -26.302 -9.038 1.00 88.56 193 GLU A O 1
ATOM 1577 N N . GLY A 1 194 ? 8.182 -25.077 -8.831 1.00 84.81 194 GLY A N 1
ATOM 1578 C CA . GLY A 1 194 ? 8.485 -25.038 -10.265 1.00 84.81 194 GLY A CA 1
ATOM 1579 C C . GLY A 1 194 ? 7.690 -24.010 -11.078 1.00 84.81 194 GLY A C 1
ATOM 1580 O O . GLY A 1 194 ? 7.948 -23.882 -12.272 1.00 84.81 194 GLY A O 1
ATOM 1581 N N . LYS A 1 195 ? 6.785 -23.247 -10.457 1.00 87.88 195 LYS A N 1
ATOM 1582 C CA . LYS A 1 195 ? 6.044 -22.144 -11.082 1.00 87.88 195 LYS A CA 1
ATOM 1583 C C . LYS A 1 195 ? 6.556 -20.797 -10.589 1.00 87.88 195 LYS A C 1
ATOM 1585 O O . LYS A 1 195 ? 7.001 -20.679 -9.447 1.00 87.88 195 LYS A O 1
ATOM 1590 N N . TYR A 1 196 ? 6.483 -19.782 -11.442 1.00 90.00 196 TYR A N 1
ATOM 1591 C CA . TYR A 1 196 ? 6.734 -18.409 -11.024 1.00 90.00 196 TYR A CA 1
ATOM 1592 C C . TYR A 1 196 ? 5.494 -17.838 -10.336 1.00 90.00 196 TYR A C 1
ATOM 1594 O O . TYR A 1 196 ? 4.378 -17.976 -10.823 1.00 90.00 196 TYR A O 1
ATOM 1602 N N . VAL A 1 197 ? 5.719 -17.198 -9.197 1.00 91.31 197 VAL A N 1
ATOM 1603 C CA . VAL A 1 197 ? 4.743 -16.422 -8.437 1.00 91.31 197 VAL A CA 1
ATOM 1604 C C . VAL A 1 197 ? 5.260 -14.998 -8.402 1.00 91.31 197 VAL A C 1
ATOM 1606 O O . VAL A 1 197 ? 6.409 -14.766 -8.010 1.00 91.31 197 VAL A O 1
ATOM 1609 N N . ARG A 1 198 ? 4.437 -14.041 -8.823 1.00 92.19 198 ARG A N 1
ATOM 1610 C CA . ARG A 1 198 ? 4.807 -12.632 -8.737 1.00 92.19 198 ARG A CA 1
ATOM 1611 C C . ARG A 1 198 ? 4.604 -12.158 -7.305 1.00 92.19 198 ARG A C 1
ATOM 1613 O O . ARG A 1 198 ? 3.535 -12.345 -6.737 1.00 92.19 198 ARG A O 1
ATOM 1620 N N . VAL A 1 199 ? 5.627 -11.540 -6.730 1.00 91.31 199 VAL A N 1
ATOM 1621 C CA . VAL A 1 199 ? 5.595 -10.991 -5.373 1.00 91.31 199 VAL A CA 1
ATOM 1622 C C . VAL A 1 199 ? 5.730 -9.479 -5.463 1.00 91.31 199 VAL A C 1
ATOM 1624 O O . VAL A 1 199 ? 6.613 -8.976 -6.157 1.00 91.31 199 VAL A O 1
ATOM 1627 N N . ILE A 1 200 ? 4.842 -8.764 -4.780 1.00 90.19 200 ILE A N 1
ATOM 1628 C CA . ILE A 1 200 ? 4.865 -7.308 -4.655 1.00 90.19 200 ILE A CA 1
ATOM 1629 C C . ILE A 1 200 ? 4.929 -6.985 -3.168 1.00 90.19 200 ILE A C 1
ATOM 1631 O O . ILE A 1 200 ? 3.998 -7.284 -2.422 1.00 90.19 200 ILE A O 1
ATOM 1635 N N . GLU A 1 201 ? 6.021 -6.372 -2.734 1.00 89.69 201 GLU A N 1
ATOM 1636 C CA . GLU A 1 201 ? 6.164 -5.849 -1.380 1.00 89.69 201 GLU A CA 1
ATOM 1637 C C . GLU A 1 201 ? 6.109 -4.326 -1.421 1.00 89.69 201 GLU A C 1
ATOM 1639 O O . GLU A 1 201 ? 6.633 -3.693 -2.338 1.00 89.69 201 GLU A O 1
ATOM 1644 N N . GLN A 1 202 ? 5.468 -3.719 -0.428 1.00 88.50 202 GLN A N 1
ATOM 1645 C CA . GLN A 1 202 ? 5.358 -2.269 -0.329 1.00 88.50 202 GLN A CA 1
ATOM 1646 C C . GLN A 1 202 ? 5.536 -1.798 1.108 1.00 88.50 202 GLN A C 1
ATOM 1648 O O . GLN A 1 202 ? 5.048 -2.432 2.042 1.00 88.50 202 GLN A O 1
ATOM 1653 N N . ILE A 1 203 ? 6.216 -0.667 1.282 1.00 87.12 203 ILE A N 1
ATOM 1654 C CA . ILE A 1 203 ? 6.414 -0.027 2.580 1.00 87.12 203 ILE A CA 1
ATOM 1655 C C . ILE A 1 203 ? 6.142 1.467 2.470 1.00 87.12 203 ILE A C 1
ATOM 1657 O O . ILE A 1 203 ? 6.595 2.142 1.542 1.00 87.12 203 ILE A O 1
ATOM 1661 N N . SER A 1 204 ? 5.374 1.991 3.421 1.00 83.69 204 SER A N 1
ATOM 1662 C CA . SER A 1 204 ? 5.090 3.421 3.482 1.00 83.69 204 SER A CA 1
ATOM 1663 C C . SER A 1 204 ? 6.216 4.203 4.137 1.00 83.69 204 SER A C 1
ATOM 1665 O O . SER A 1 204 ? 6.740 3.787 5.174 1.00 83.69 204 SER A O 1
ATOM 1667 N N . ARG A 1 205 ? 6.485 5.389 3.595 1.00 85.19 205 ARG A N 1
ATOM 1668 C CA . ARG A 1 205 ? 7.475 6.339 4.098 1.00 85.19 205 ARG A CA 1
ATOM 1669 C C . ARG A 1 205 ? 6.805 7.658 4.453 1.00 85.19 205 ARG A C 1
ATOM 1671 O O . ARG A 1 205 ? 6.136 8.244 3.608 1.00 85.19 205 ARG A O 1
ATOM 1678 N N . SER A 1 206 ? 6.976 8.131 5.681 1.00 86.69 206 SER A N 1
ATOM 1679 C CA . SER A 1 206 ? 6.574 9.494 6.049 1.00 86.69 206 SER A CA 1
ATOM 1680 C C . SER A 1 206 ? 7.627 10.501 5.576 1.00 86.69 206 SER A C 1
ATOM 1682 O O . SER A 1 206 ? 8.784 10.146 5.356 1.00 86.69 206 SER A O 1
ATOM 1684 N N . ASN A 1 207 ? 7.236 11.767 5.428 1.00 86.81 207 AS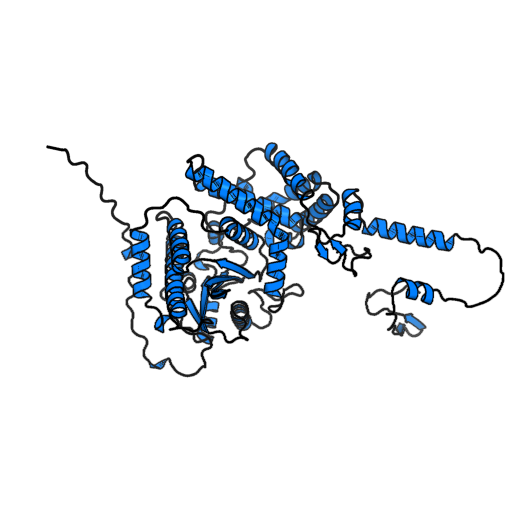N A N 1
ATOM 1685 C CA . ASN A 1 207 ? 8.109 12.867 5.013 1.00 86.81 207 ASN A CA 1
ATOM 1686 C C . ASN A 1 207 ? 8.882 12.527 3.728 1.00 86.81 207 ASN A C 1
ATOM 1688 O O . ASN A 1 207 ? 10.094 12.727 3.640 1.00 86.81 207 ASN A O 1
ATOM 1692 N N . ALA A 1 208 ? 8.200 11.908 2.766 1.00 86.25 208 ALA A N 1
ATOM 1693 C CA . ALA A 1 208 ? 8.796 11.441 1.529 1.00 86.25 208 ALA A CA 1
ATOM 1694 C C . ALA A 1 208 ? 8.931 12.618 0.559 1.00 86.25 208 ALA A C 1
ATOM 1696 O O . ALA A 1 208 ? 7.952 13.021 -0.071 1.00 86.25 208 ALA A O 1
ATOM 1697 N N . HIS A 1 209 ? 10.136 13.187 0.484 1.00 85.44 209 HIS A N 1
ATOM 1698 C CA . HIS A 1 209 ? 10.420 14.352 -0.342 1.00 85.44 209 HIS A CA 1
ATOM 1699 C C . HIS A 1 209 ? 11.180 13.956 -1.616 1.00 85.44 209 HIS A C 1
ATOM 1701 O O . HIS A 1 209 ? 12.292 13.421 -1.507 1.00 85.44 209 HIS A O 1
ATOM 1707 N N . PRO A 1 210 ? 10.663 14.310 -2.806 1.00 82.06 210 PRO A N 1
ATOM 1708 C CA . PRO A 1 210 ? 11.245 13.859 -4.061 1.00 82.06 210 PRO A CA 1
ATOM 1709 C C . PRO A 1 210 ? 12.719 14.234 -4.248 1.00 82.06 210 PRO A C 1
ATOM 1711 O O . PRO A 1 210 ? 13.534 13.399 -4.631 1.00 82.06 210 PRO A O 1
ATOM 1714 N N . ASP A 1 211 ? 13.096 15.472 -3.905 1.00 83.25 211 ASP A N 1
ATOM 1715 C CA . ASP A 1 211 ? 14.491 15.917 -4.028 1.00 83.25 211 ASP A CA 1
ATOM 1716 C C . ASP A 1 211 ? 15.470 15.108 -3.171 1.00 83.25 211 ASP A C 1
ATOM 1718 O O . ASP A 1 211 ? 16.580 14.814 -3.615 1.00 83.25 211 ASP A O 1
ATOM 1722 N N . GLU A 1 212 ? 15.058 14.734 -1.961 1.00 85.75 212 GLU A N 1
ATOM 1723 C CA . GLU A 1 212 ? 15.895 13.986 -1.024 1.00 85.75 212 GLU A CA 1
ATOM 1724 C C . GLU A 1 212 ? 16.044 12.536 -1.478 1.00 85.75 212 GLU A C 1
ATOM 1726 O O . GLU A 1 212 ? 17.127 11.963 -1.385 1.00 85.75 212 GLU A O 1
ATOM 1731 N N . THR A 1 213 ? 14.968 11.949 -2.005 1.00 84.56 213 THR A N 1
ATOM 1732 C CA . THR A 1 213 ? 15.002 10.607 -2.587 1.00 84.56 213 THR A CA 1
ATOM 1733 C C . THR A 1 213 ? 15.898 10.576 -3.816 1.00 84.56 213 THR A C 1
ATOM 1735 O O . THR A 1 213 ? 16.746 9.697 -3.908 1.00 84.56 213 THR A O 1
ATOM 1738 N N . ILE A 1 214 ? 15.798 11.558 -4.718 1.00 81.56 214 ILE A N 1
ATOM 1739 C CA . ILE A 1 214 ? 16.690 11.655 -5.884 1.00 81.56 214 ILE A CA 1
ATOM 1740 C C . ILE A 1 214 ? 18.155 11.765 -5.448 1.00 81.56 214 ILE A C 1
ATOM 1742 O O . ILE A 1 214 ? 19.001 11.056 -5.987 1.00 81.56 214 ILE A O 1
ATOM 1746 N N . ALA A 1 215 ? 18.458 12.614 -4.463 1.00 84.25 215 ALA A N 1
ATOM 1747 C CA . ALA A 1 215 ? 19.819 12.760 -3.951 1.00 84.25 215 ALA A CA 1
ATOM 1748 C C . ALA A 1 215 ? 20.357 11.444 -3.365 1.00 84.25 215 ALA A C 1
ATOM 1750 O O . ALA A 1 215 ? 21.469 11.035 -3.696 1.00 84.25 215 ALA A O 1
ATOM 1751 N N . ALA A 1 216 ? 19.546 10.740 -2.571 1.00 84.50 216 ALA A N 1
ATOM 1752 C CA . ALA A 1 216 ? 19.918 9.443 -2.019 1.00 84.50 216 ALA A CA 1
ATOM 1753 C C . ALA A 1 216 ? 20.128 8.381 -3.114 1.00 84.50 216 ALA A C 1
ATOM 1755 O O . ALA A 1 216 ? 21.082 7.612 -3.054 1.00 84.50 216 ALA A O 1
ATOM 1756 N N . LEU A 1 217 ? 19.275 8.353 -4.143 1.00 81.56 217 LEU A N 1
ATOM 1757 C CA . LEU A 1 217 ? 19.420 7.433 -5.274 1.00 81.56 217 LEU A CA 1
ATOM 1758 C C . LEU A 1 217 ? 20.683 7.731 -6.095 1.00 81.56 217 LEU A C 1
ATOM 1760 O O . LEU A 1 217 ? 21.375 6.798 -6.499 1.00 81.56 217 LEU A O 1
ATOM 1764 N N . HIS A 1 218 ? 21.042 9.005 -6.269 1.00 81.62 218 HIS A N 1
ATOM 1765 C CA . HIS A 1 218 ? 22.300 9.394 -6.910 1.00 81.62 218 HIS A CA 1
ATOM 1766 C C . HIS A 1 218 ? 23.521 8.900 -6.120 1.00 81.62 218 HIS A C 1
ATOM 1768 O O . HIS A 1 218 ? 24.454 8.376 -6.726 1.00 81.62 218 HIS A O 1
ATOM 1774 N N . GLU A 1 219 ? 23.509 8.985 -4.783 1.00 80.62 219 GLU A N 1
ATOM 1775 C CA . GLU A 1 219 ? 24.567 8.390 -3.943 1.00 80.62 219 GLU A CA 1
ATOM 1776 C C . GLU A 1 219 ? 24.634 6.862 -4.051 1.00 80.62 219 GLU A C 1
ATOM 1778 O O . GLU A 1 219 ? 25.684 6.268 -3.821 1.00 80.62 219 GLU A O 1
ATOM 1783 N N . MET A 1 220 ? 23.527 6.219 -4.426 1.00 76.75 220 MET A N 1
ATOM 1784 C CA . MET A 1 220 ? 23.457 4.781 -4.693 1.00 76.75 220 MET A CA 1
ATOM 1785 C C . MET A 1 220 ? 23.865 4.416 -6.132 1.00 76.75 220 MET A C 1
ATOM 1787 O O . MET A 1 220 ? 23.763 3.249 -6.508 1.00 76.75 220 MET A O 1
ATOM 1791 N N . GLY A 1 221 ? 24.311 5.387 -6.938 1.00 74.69 221 GLY A N 1
ATOM 1792 C CA . GLY A 1 221 ? 24.707 5.190 -8.336 1.00 74.69 221 GLY A CA 1
ATOM 1793 C C . GLY A 1 221 ? 23.537 5.123 -9.324 1.00 74.69 221 GLY A C 1
ATOM 1794 O O . GLY A 1 221 ? 23.729 4.753 -10.481 1.00 74.69 221 GLY A O 1
ATOM 1795 N N . ILE A 1 222 ? 22.322 5.476 -8.895 1.00 76.38 222 ILE A N 1
ATOM 1796 C CA . ILE A 1 222 ? 21.122 5.477 -9.735 1.00 76.38 222 ILE A CA 1
ATOM 1797 C C . ILE A 1 222 ? 20.903 6.891 -10.271 1.00 76.38 222 ILE A C 1
ATOM 1799 O O . ILE A 1 222 ? 20.559 7.811 -9.531 1.00 76.38 222 ILE A O 1
ATOM 1803 N N . THR A 1 223 ? 21.058 7.066 -11.581 1.00 70.44 223 THR A N 1
ATOM 1804 C CA . THR A 1 223 ? 20.775 8.343 -12.242 1.00 70.44 223 THR A CA 1
ATOM 1805 C C . THR A 1 223 ? 19.272 8.533 -12.427 1.00 70.44 223 THR A C 1
ATOM 1807 O O . THR A 1 223 ? 18.640 7.809 -13.202 1.00 70.44 223 THR A O 1
ATOM 1810 N N . VAL A 1 224 ? 18.711 9.555 -11.781 1.00 68.62 224 VAL A N 1
ATOM 1811 C CA . VAL A 1 224 ? 17.337 10.007 -12.025 1.00 68.62 224 VAL A CA 1
ATOM 1812 C C . VAL A 1 224 ? 17.397 11.230 -12.933 1.00 68.62 224 VAL A C 1
ATOM 1814 O O . VAL A 1 224 ? 17.994 12.250 -12.586 1.00 68.62 224 VAL A O 1
ATOM 1817 N N . LYS A 1 225 ? 16.804 11.143 -14.127 1.00 58.69 225 LYS A N 1
ATOM 1818 C CA . LYS A 1 225 ? 16.713 12.312 -15.008 1.00 58.69 225 LYS A CA 1
ATOM 1819 C C . LYS A 1 225 ? 15.564 13.192 -14.539 1.00 58.69 225 LYS A C 1
ATOM 1821 O O . LYS A 1 225 ? 14.421 12.753 -14.538 1.00 58.69 225 LYS A O 1
ATOM 1826 N N . ARG A 1 226 ? 15.893 14.426 -14.156 1.00 57.97 226 ARG A N 1
ATOM 1827 C CA . ARG A 1 226 ? 14.908 15.469 -13.877 1.00 57.97 226 ARG A CA 1
ATOM 1828 C C . ARG A 1 226 ? 14.574 16.182 -15.163 1.00 57.97 226 ARG A C 1
ATOM 1830 O O . ARG A 1 226 ? 15.404 16.924 -15.687 1.00 57.97 226 ARG A O 1
ATOM 1837 N N . GLU A 1 227 ? 13.379 15.952 -15.666 1.00 53.59 227 GLU A N 1
ATOM 1838 C CA . GLU A 1 227 ? 12.903 16.676 -16.839 1.00 53.59 227 GLU A CA 1
ATOM 1839 C C . GLU A 1 227 ? 11.853 17.719 -16.456 1.00 53.59 227 GLU A C 1
ATOM 1841 O O . GLU A 1 227 ? 11.615 18.656 -17.223 1.00 53.59 227 GLU A O 1
ATOM 1846 N N . ARG A 1 228 ? 11.238 17.592 -15.266 1.00 58.03 228 ARG A N 1
ATOM 1847 C CA . ARG A 1 228 ? 10.164 18.468 -14.776 1.00 58.03 228 ARG A CA 1
ATOM 1848 C C . ARG A 1 228 ? 10.227 18.655 -13.252 1.00 58.03 228 ARG A C 1
ATOM 1850 O O . ARG A 1 228 ? 11.302 18.703 -12.664 1.00 58.03 228 ARG A O 1
ATOM 1857 N N . ALA A 1 229 ? 9.076 18.919 -12.629 1.00 55.31 229 ALA A N 1
ATOM 1858 C CA . ALA A 1 229 ? 8.956 19.053 -11.186 1.00 55.31 229 ALA A CA 1
ATOM 1859 C C . ALA A 1 229 ? 9.251 17.706 -10.503 1.00 55.31 229 ALA A C 1
ATOM 1861 O O . ALA A 1 229 ? 8.799 16.652 -10.955 1.00 55.31 229 ALA A O 1
ATOM 1862 N N . ALA A 1 230 ? 10.011 17.761 -9.407 1.00 48.09 230 ALA A N 1
ATOM 1863 C CA . ALA A 1 230 ? 10.605 16.583 -8.782 1.00 48.09 230 ALA A CA 1
ATOM 1864 C C . ALA A 1 230 ? 9.571 15.556 -8.281 1.00 48.09 230 ALA A C 1
ATOM 1866 O O . ALA A 1 230 ? 9.872 14.367 -8.230 1.00 48.09 230 ALA A O 1
ATOM 1867 N N . ASP A 1 231 ? 8.352 15.988 -7.941 1.00 53.34 231 ASP A N 1
ATOM 1868 C CA . ASP A 1 231 ? 7.251 15.116 -7.512 1.00 53.34 231 ASP A CA 1
ATOM 1869 C C . ASP A 1 231 ? 6.823 14.096 -8.564 1.00 53.34 231 ASP A C 1
ATOM 1871 O O . ASP A 1 231 ? 6.461 12.970 -8.223 1.00 53.34 231 ASP A O 1
ATOM 1875 N N . ILE A 1 232 ? 6.908 14.473 -9.835 1.00 53.81 232 ILE A N 1
ATOM 1876 C CA . ILE A 1 232 ? 6.616 13.586 -10.958 1.00 53.81 232 ILE A CA 1
ATOM 1877 C C . ILE A 1 232 ? 7.847 12.750 -11.310 1.00 53.81 232 ILE A C 1
ATOM 1879 O O . ILE A 1 232 ? 7.698 11.586 -11.652 1.00 53.81 232 ILE A O 1
ATOM 1883 N N . ASP A 1 233 ? 9.056 13.296 -11.174 1.00 54.06 233 ASP A N 1
ATOM 1884 C CA . ASP A 1 233 ? 10.288 12.590 -11.554 1.00 54.06 233 ASP A CA 1
ATOM 1885 C C . ASP A 1 233 ? 10.581 11.368 -10.657 1.00 54.06 233 ASP A C 1
ATOM 1887 O O . ASP A 1 233 ? 11.188 10.393 -11.102 1.00 54.06 233 ASP A O 1
ATOM 1891 N N . VAL A 1 234 ? 10.128 11.379 -9.396 1.00 53.59 234 VAL A N 1
ATOM 1892 C CA . VAL A 1 234 ? 10.231 10.197 -8.519 1.00 53.59 234 VAL A CA 1
ATOM 1893 C C . VAL A 1 234 ? 9.177 9.140 -8.860 1.00 53.59 234 VAL A C 1
ATOM 1895 O O . VAL A 1 234 ? 9.471 7.950 -8.751 1.00 53.59 234 VAL A O 1
ATOM 1898 N N . LEU A 1 235 ? 7.991 9.545 -9.331 1.00 57.97 235 LEU A N 1
ATOM 1899 C CA . LEU A 1 235 ? 6.958 8.635 -9.834 1.00 57.97 235 LEU A CA 1
ATOM 1900 C C . LEU A 1 235 ? 7.432 7.976 -11.138 1.00 57.97 235 LEU A C 1
ATOM 1902 O O . LEU A 1 235 ? 7.469 8.597 -12.193 1.00 57.97 235 LEU A O 1
ATOM 1906 N N . GLY A 1 236 ? 7.775 6.690 -11.065 1.00 53.88 236 GLY A N 1
ATOM 1907 C CA . GLY A 1 236 ? 8.340 5.954 -12.202 1.00 53.88 236 GLY A CA 1
ATOM 1908 C C . GLY A 1 236 ? 9.869 5.921 -12.223 1.00 53.88 236 GLY A C 1
ATOM 1909 O O . GLY A 1 236 ? 10.455 5.426 -13.184 1.00 53.88 236 GLY A O 1
ATOM 1910 N N . THR A 1 237 ? 10.537 6.384 -11.158 1.00 67.50 237 THR A N 1
ATOM 1911 C CA . THR A 1 237 ? 11.939 6.021 -10.939 1.00 67.50 237 THR A CA 1
ATOM 1912 C C . THR A 1 237 ? 12.016 4.516 -10.680 1.00 67.50 237 THR A C 1
ATOM 1914 O O . THR A 1 237 ? 11.756 4.053 -9.565 1.00 67.50 237 THR A O 1
ATOM 1917 N N . HIS A 1 238 ? 12.366 3.762 -11.727 1.00 74.81 238 HIS A N 1
ATOM 1918 C CA . HIS A 1 238 ? 12.624 2.327 -11.655 1.00 74.81 238 HIS A CA 1
ATOM 1919 C C . HIS A 1 238 ? 14.098 2.020 -11.733 1.00 74.81 238 HIS A C 1
ATOM 1921 O O . HIS A 1 238 ? 14.842 2.516 -12.580 1.00 74.81 238 HIS A O 1
ATOM 1927 N N . PHE A 1 239 ? 14.501 1.130 -10.852 1.00 82.69 239 PHE A N 1
ATOM 1928 C CA . PHE A 1 239 ? 15.834 0.577 -10.828 1.00 82.69 239 PHE A CA 1
ATOM 1929 C C . PHE A 1 239 ? 15.736 -0.873 -10.398 1.00 82.69 239 PHE A C 1
ATOM 1931 O O . PHE A 1 239 ? 14.730 -1.315 -9.837 1.00 82.69 239 PHE A O 1
ATOM 1938 N N . MET A 1 240 ? 16.781 -1.627 -10.690 1.00 85.06 240 MET A N 1
ATOM 1939 C CA . MET A 1 240 ? 16.836 -3.029 -10.333 1.00 85.06 240 MET A CA 1
ATOM 1940 C C . MET A 1 240 ? 18.011 -3.307 -9.423 1.00 85.06 240 MET A C 1
ATOM 1942 O O . MET A 1 240 ? 18.983 -2.557 -9.353 1.00 85.06 240 MET A O 1
ATOM 1946 N N . ARG A 1 241 ? 17.915 -4.432 -8.735 1.00 84.69 241 ARG A N 1
ATOM 1947 C CA . ARG A 1 241 ? 19.043 -5.030 -8.049 1.00 84.69 241 ARG A CA 1
ATOM 1948 C C . ARG A 1 241 ? 18.903 -6.537 -8.085 1.00 84.69 241 ARG A C 1
ATOM 1950 O O . ARG A 1 241 ? 17.820 -7.085 -7.887 1.00 84.69 241 ARG A O 1
ATOM 1957 N N . THR A 1 242 ? 20.027 -7.203 -8.281 1.00 80.75 242 THR A N 1
ATOM 1958 C CA . THR A 1 242 ? 20.136 -8.638 -8.046 1.00 80.75 242 THR A CA 1
ATOM 1959 C C . THR A 1 242 ? 20.507 -8.832 -6.585 1.00 80.75 242 THR A C 1
ATOM 1961 O O . THR A 1 242 ? 21.573 -8.401 -6.148 1.00 80.75 242 THR A O 1
ATOM 1964 N N . ILE A 1 243 ? 19.608 -9.421 -5.799 1.00 76.31 243 ILE A N 1
ATOM 1965 C CA . ILE A 1 243 ? 19.890 -9.685 -4.388 1.00 76.31 243 ILE A CA 1
ATOM 1966 C C . ILE A 1 243 ? 20.630 -11.025 -4.288 1.00 76.31 243 ILE A C 1
ATOM 1968 O O . ILE A 1 243 ? 20.196 -12.032 -4.846 1.00 76.31 243 ILE A O 1
ATOM 1972 N N . ASP A 1 244 ? 21.754 -11.060 -3.583 1.00 65.00 244 ASP A N 1
ATOM 1973 C CA . ASP A 1 244 ? 22.338 -12.304 -3.091 1.00 65.00 244 ASP A CA 1
ATOM 1974 C C . ASP A 1 244 ? 21.577 -12.781 -1.840 1.00 65.00 244 ASP A C 1
ATOM 1976 O O . ASP A 1 244 ? 20.845 -12.023 -1.213 1.00 65.00 244 ASP A O 1
ATOM 1980 N N . GLY A 1 245 ? 21.689 -14.054 -1.452 1.00 53.38 245 GLY A N 1
ATOM 1981 C CA . GLY A 1 245 ? 20.831 -14.655 -0.411 1.00 53.38 245 GLY A CA 1
ATOM 1982 C C . GLY A 1 245 ? 20.807 -13.964 0.971 1.00 53.38 245 GLY A C 1
ATOM 1983 O O . GLY A 1 245 ? 20.021 -14.373 1.822 1.00 53.38 245 GLY A O 1
ATOM 1984 N N . ALA A 1 246 ? 21.645 -12.947 1.210 1.00 47.34 246 ALA A N 1
ATOM 1985 C CA . ALA A 1 246 ? 21.718 -12.153 2.436 1.00 47.34 246 ALA A CA 1
ATOM 1986 C C . ALA A 1 246 ? 21.176 -10.710 2.312 1.00 47.34 246 ALA A C 1
ATOM 1988 O O . ALA A 1 246 ? 21.154 -9.996 3.317 1.00 47.34 246 ALA A O 1
ATOM 1989 N N . GLY A 1 247 ? 20.769 -10.245 1.127 1.00 60.97 247 GLY A N 1
ATOM 1990 C CA . GLY A 1 247 ? 20.340 -8.855 0.960 1.00 60.97 247 GLY A CA 1
ATOM 1991 C C . GLY A 1 247 ? 18.964 -8.555 1.576 1.00 60.97 247 GLY A C 1
ATOM 1992 O O . GLY A 1 247 ? 18.042 -9.364 1.543 1.00 60.97 247 GLY A O 1
ATOM 1993 N N . GLU A 1 248 ? 18.832 -7.356 2.153 1.00 72.19 248 GLU A N 1
ATOM 1994 C CA . GLU A 1 248 ? 17.686 -6.930 2.981 1.00 72.19 248 GLU A CA 1
ATOM 1995 C C . GLU A 1 248 ? 16.433 -6.493 2.168 1.00 72.19 248 GLU A C 1
ATOM 1997 O O . GLU A 1 248 ? 15.480 -5.978 2.756 1.00 72.19 248 GLU A O 1
ATOM 2002 N N . GLY A 1 249 ? 16.422 -6.675 0.838 1.00 85.75 249 GLY A N 1
ATOM 2003 C CA . GLY A 1 249 ? 15.296 -6.337 -0.053 1.00 85.75 249 GLY A CA 1
ATOM 2004 C C . GLY A 1 249 ? 14.737 -4.921 0.140 1.00 85.75 249 GLY A C 1
ATOM 2005 O O . GLY A 1 249 ? 15.485 -3.967 0.383 1.00 85.75 249 GLY A O 1
ATOM 2006 N N . LEU A 1 250 ? 13.409 -4.792 0.086 1.00 89.56 250 LEU A N 1
ATOM 2007 C CA . LEU A 1 250 ? 12.666 -3.544 0.277 1.00 89.56 250 LEU A CA 1
ATOM 2008 C C . LEU A 1 250 ? 12.990 -2.841 1.601 1.00 89.56 250 LEU A C 1
ATOM 2010 O O . LEU A 1 250 ? 13.150 -1.620 1.648 1.00 89.56 250 LEU A O 1
ATOM 2014 N N . VAL A 1 251 ? 13.112 -3.606 2.688 1.00 89.25 251 VAL A N 1
ATOM 2015 C CA . VAL A 1 251 ? 13.445 -3.067 4.016 1.00 89.25 251 VAL A CA 1
ATOM 2016 C C . VAL A 1 251 ? 14.868 -2.502 4.027 1.00 89.25 251 VAL A C 1
ATOM 2018 O O . VAL A 1 251 ? 15.120 -1.458 4.632 1.00 89.25 251 VAL A O 1
ATOM 2021 N N . GLY A 1 252 ? 15.789 -3.147 3.311 1.00 88.56 252 GLY A N 1
ATOM 2022 C CA . GLY A 1 252 ? 17.150 -2.664 3.097 1.00 88.56 252 GLY A CA 1
ATOM 2023 C C . GLY A 1 252 ? 17.199 -1.338 2.346 1.00 88.56 252 GLY A C 1
ATOM 2024 O O . GLY A 1 252 ? 17.933 -0.433 2.750 1.00 88.56 252 GLY A O 1
ATOM 2025 N N . LEU A 1 253 ? 16.400 -1.200 1.283 1.00 87.62 253 LEU A N 1
ATOM 2026 C CA . LEU A 1 253 ? 16.254 0.063 0.555 1.00 87.62 253 LEU A CA 1
ATOM 2027 C C . LEU A 1 253 ? 15.714 1.169 1.473 1.00 87.62 253 LEU A C 1
ATOM 2029 O O . LEU A 1 253 ? 16.304 2.247 1.545 1.00 87.62 253 LEU A O 1
ATOM 2033 N N . MET A 1 254 ? 14.657 0.882 2.241 1.00 90.44 254 MET A N 1
ATOM 2034 C CA . MET A 1 254 ? 14.088 1.835 3.199 1.00 90.44 254 MET A CA 1
ATOM 2035 C C . MET A 1 254 ? 15.127 2.324 4.214 1.00 90.44 254 MET A C 1
ATOM 2037 O O . MET A 1 254 ? 15.305 3.523 4.420 1.00 90.44 254 MET A O 1
ATOM 2041 N N . LYS A 1 255 ? 15.872 1.388 4.806 1.00 90.62 255 LYS A N 1
ATOM 2042 C CA . LYS A 1 255 ? 16.930 1.676 5.778 1.00 90.62 255 LYS A CA 1
ATOM 2043 C C . LYS A 1 255 ? 18.027 2.570 5.207 1.00 90.62 255 LYS A C 1
ATOM 2045 O O . LYS A 1 255 ? 18.538 3.421 5.929 1.00 90.62 255 LYS A O 1
ATOM 2050 N N . ARG A 1 256 ? 18.391 2.407 3.932 1.00 87.81 256 ARG A N 1
ATOM 2051 C CA . ARG A 1 256 ? 19.375 3.276 3.260 1.00 87.81 256 ARG A CA 1
ATOM 2052 C C . ARG A 1 256 ? 18.841 4.692 3.077 1.00 87.81 256 ARG A C 1
ATOM 2054 O O . ARG A 1 256 ? 19.538 5.637 3.433 1.00 87.81 256 ARG A O 1
ATOM 2061 N N . LEU A 1 257 ? 17.601 4.826 2.609 1.00 88.12 257 LEU A N 1
ATOM 2062 C CA . LEU A 1 257 ? 16.951 6.127 2.436 1.00 88.12 257 LEU A CA 1
ATOM 2063 C C . LEU A 1 257 ? 16.787 6.880 3.763 1.00 88.12 257 LEU A C 1
ATOM 2065 O O . LEU A 1 257 ? 16.927 8.101 3.798 1.00 88.12 257 LEU A O 1
ATOM 2069 N N . ASP A 1 258 ? 16.521 6.174 4.859 1.00 91.00 258 ASP A N 1
ATOM 2070 C CA . ASP A 1 258 ? 16.442 6.793 6.183 1.00 91.00 258 ASP A CA 1
ATOM 2071 C C . ASP A 1 258 ? 17.825 7.131 6.753 1.00 91.00 258 ASP A C 1
ATOM 2073 O O . ASP A 1 258 ? 18.005 8.211 7.312 1.00 91.00 258 ASP A O 1
ATOM 2077 N N . ASN A 1 259 ? 18.833 6.278 6.546 1.00 88.81 259 ASN A N 1
ATOM 2078 C CA . ASN A 1 259 ? 20.211 6.576 6.945 1.00 88.81 259 ASN A CA 1
ATOM 2079 C C . ASN A 1 259 ? 20.769 7.819 6.241 1.00 88.81 259 ASN A C 1
ATOM 2081 O O . ASN A 1 259 ? 21.508 8.573 6.873 1.00 88.81 259 ASN A O 1
ATOM 2085 N N . PHE A 1 260 ? 20.397 8.045 4.976 1.00 87.69 260 PHE A N 1
ATOM 2086 C CA . PHE A 1 260 ? 20.739 9.262 4.236 1.00 87.69 260 PHE A CA 1
ATOM 2087 C C . PHE A 1 260 ? 20.193 10.522 4.931 1.00 87.69 260 PHE A C 1
ATOM 2089 O O . PHE A 1 260 ? 20.888 11.529 5.032 1.00 87.69 260 PHE A O 1
ATOM 2096 N N . LYS A 1 261 ? 18.975 10.454 5.489 1.00 86.62 261 LYS A N 1
ATOM 2097 C CA . LYS A 1 261 ? 18.392 11.547 6.290 1.00 86.62 261 LYS A CA 1
ATOM 2098 C C . LYS A 1 261 ? 19.047 11.696 7.660 1.00 86.62 261 LYS A C 1
ATOM 2100 O O . LYS A 1 261 ? 19.149 12.800 8.191 1.00 86.62 261 LYS A O 1
ATOM 2105 N N . GLY A 1 262 ? 19.465 10.584 8.251 1.00 88.50 262 GLY A N 1
ATOM 2106 C CA . GLY A 1 262 ? 20.253 10.558 9.472 1.00 88.50 262 GLY A CA 1
ATOM 2107 C C . GLY A 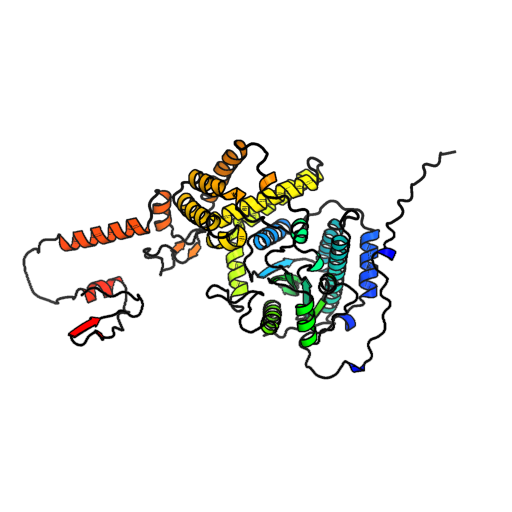1 262 ? 19.962 9.343 10.355 1.00 88.50 262 GLY A C 1
ATOM 2108 O O . GLY A 1 262 ? 18.901 8.730 10.276 1.00 88.50 262 GLY A O 1
ATOM 2109 N N . PRO A 1 263 ? 20.866 9.016 11.294 1.00 87.81 263 PRO A N 1
ATOM 2110 C CA . PRO A 1 263 ? 20.813 7.773 12.078 1.00 87.81 263 PRO A CA 1
ATOM 2111 C C . PRO A 1 263 ? 19.656 7.698 13.090 1.00 87.81 263 PRO A C 1
ATOM 2113 O O . PRO A 1 263 ? 19.430 6.656 13.705 1.00 87.81 263 PRO A O 1
ATOM 2116 N N . HIS A 1 264 ? 18.953 8.809 13.310 1.00 91.38 264 HIS A N 1
ATOM 2117 C CA . HIS A 1 264 ? 17.798 8.910 14.200 1.00 91.38 264 HIS A CA 1
ATOM 2118 C C . HIS A 1 264 ? 16.467 8.826 13.440 1.00 91.38 264 HIS A C 1
ATOM 2120 O O . HIS A 1 264 ? 15.417 8.902 14.075 1.00 91.38 264 HIS A O 1
ATOM 2126 N N . ILE A 1 265 ? 16.505 8.675 12.113 1.00 91.88 265 ILE A N 1
ATOM 2127 C CA . ILE A 1 265 ? 15.324 8.561 11.263 1.00 91.88 265 ILE A CA 1
ATOM 2128 C C . ILE A 1 265 ? 14.999 7.086 11.018 1.00 91.88 265 ILE A C 1
ATOM 2130 O O . ILE A 1 265 ? 15.885 6.261 10.789 1.00 91.88 265 ILE A O 1
ATOM 2134 N N . MET A 1 266 ? 13.717 6.744 11.107 1.00 91.69 266 MET A N 1
ATOM 2135 C CA . MET A 1 266 ? 13.189 5.428 10.778 1.00 91.69 266 MET A CA 1
ATOM 2136 C C . MET A 1 266 ? 11.762 5.564 10.251 1.00 91.69 266 MET A C 1
ATOM 2138 O O . MET A 1 266 ? 10.919 6.242 10.830 1.00 91.69 266 MET A O 1
ATOM 2142 N N . TYR A 1 267 ? 11.514 4.925 9.122 1.00 90.00 267 TYR A N 1
ATOM 2143 C CA . TYR A 1 267 ? 10.329 5.077 8.295 1.00 90.00 267 TYR A CA 1
ATOM 2144 C C . TYR A 1 267 ? 10.030 6.518 7.841 1.00 90.00 267 TYR A C 1
ATOM 2146 O O . TYR A 1 267 ? 8.873 6.884 7.623 1.00 90.00 267 TYR A O 1
ATOM 2154 N N . GLY A 1 268 ? 11.077 7.339 7.707 1.00 87.75 268 GLY A N 1
ATOM 2155 C CA . GLY A 1 268 ? 10.982 8.777 7.451 1.00 87.75 268 GLY A CA 1
ATOM 2156 C C . GLY A 1 268 ? 10.560 9.638 8.653 1.00 87.75 268 GLY A C 1
ATOM 2157 O O . GLY A 1 268 ? 10.340 10.839 8.495 1.00 87.75 268 GLY A O 1
ATOM 2158 N N . GLU A 1 269 ? 10.462 9.062 9.855 1.00 88.00 269 GLU A N 1
ATOM 2159 C CA . GLU A 1 269 ? 10.095 9.753 11.102 1.00 88.00 269 GLU A CA 1
ATOM 2160 C C . GLU A 1 269 ? 11.238 9.718 12.122 1.00 88.00 269 GLU A C 1
ATOM 2162 O O . GLU A 1 269 ? 12.159 8.910 12.018 1.00 88.00 269 GLU A O 1
ATOM 2167 N N . ILE A 1 270 ? 11.185 10.584 13.138 1.00 89.25 270 ILE A N 1
ATOM 2168 C CA . ILE A 1 270 ? 12.124 10.511 14.263 1.00 89.25 270 ILE A CA 1
ATOM 2169 C C . ILE A 1 270 ? 11.842 9.226 15.041 1.00 89.25 270 ILE A C 1
ATOM 2171 O O . ILE A 1 270 ? 10.739 9.020 15.545 1.00 89.25 270 ILE A O 1
ATOM 2175 N N . LYS A 1 271 ? 12.865 8.384 15.180 1.00 89.00 271 LYS A N 1
ATOM 2176 C CA . LYS A 1 271 ? 12.788 7.133 15.925 1.00 89.00 271 LYS A CA 1
ATOM 2177 C C . LYS A 1 271 ? 12.420 7.392 17.389 1.00 89.00 271 LYS A C 1
ATOM 2179 O O . LYS A 1 271 ? 13.131 8.089 18.114 1.00 89.00 271 LYS A O 1
ATOM 2184 N N . THR A 1 272 ? 11.354 6.746 17.838 1.00 86.00 272 THR A N 1
ATOM 2185 C CA . THR A 1 272 ? 10.885 6.712 19.228 1.00 86.00 272 THR A CA 1
ATOM 2186 C C . THR A 1 272 ? 11.169 5.352 19.876 1.00 86.00 272 THR A C 1
ATOM 2188 O O . THR A 1 272 ? 11.635 4.414 19.223 1.00 86.00 272 THR A O 1
ATOM 2191 N N . ALA A 1 273 ? 10.885 5.227 21.177 1.00 81.38 273 ALA A N 1
ATOM 2192 C CA . ALA A 1 273 ? 10.997 3.955 21.896 1.00 81.38 273 ALA A CA 1
ATOM 2193 C C . ALA A 1 273 ? 10.054 2.868 21.341 1.00 81.38 273 ALA A C 1
ATOM 2195 O O . ALA A 1 273 ? 10.392 1.687 21.398 1.00 81.38 273 ALA A O 1
ATOM 2196 N N . ASP A 1 274 ? 8.924 3.274 20.757 1.00 80.06 274 ASP A N 1
ATOM 2197 C CA . ASP A 1 274 ? 7.888 2.377 20.231 1.00 80.06 274 ASP A CA 1
ATOM 2198 C C . ASP A 1 274 ? 8.066 2.062 18.736 1.00 80.06 274 ASP A C 1
ATOM 2200 O O . ASP A 1 274 ? 7.287 1.308 18.149 1.00 80.06 274 ASP A O 1
ATOM 2204 N N . THR A 1 275 ? 9.090 2.633 18.091 1.00 85.19 275 THR A N 1
ATOM 2205 C CA . THR A 1 275 ? 9.332 2.411 16.662 1.00 85.19 275 THR A CA 1
ATOM 2206 C C . THR A 1 275 ? 9.798 0.977 16.408 1.00 85.19 275 THR A C 1
ATOM 2208 O O . THR A 1 275 ? 10.810 0.520 16.947 1.00 85.19 275 THR A O 1
ATOM 2211 N N . VAL A 1 276 ? 9.073 0.272 15.538 1.00 87.38 276 VAL A N 1
ATOM 2212 C CA . VAL A 1 276 ? 9.364 -1.116 15.165 1.00 87.38 276 VAL A CA 1
ATOM 2213 C C . VAL A 1 276 ? 10.706 -1.217 14.443 1.00 87.38 276 VAL A C 1
ATOM 2215 O O . VAL A 1 276 ? 10.933 -0.555 13.436 1.00 87.38 276 VAL A O 1
ATOM 2218 N N . SER A 1 277 ? 11.592 -2.093 14.917 1.00 90.88 277 SER A N 1
ATOM 2219 C CA . SER A 1 277 ? 12.899 -2.293 14.289 1.00 90.88 277 SER A CA 1
ATOM 2220 C C . SER A 1 277 ? 12.775 -2.850 12.862 1.00 90.88 277 SER A C 1
ATOM 2222 O O . SER A 1 277 ? 11.900 -3.672 12.592 1.00 90.88 277 SER A O 1
ATOM 2224 N N . TYR A 1 278 ? 13.710 -2.498 11.969 1.00 90.62 278 TYR A N 1
ATOM 2225 C CA . TYR A 1 278 ? 13.786 -3.088 10.622 1.00 90.62 278 TYR A CA 1
ATOM 2226 C C . TYR A 1 278 ? 13.855 -4.621 10.627 1.00 90.62 278 TYR A C 1
ATOM 2228 O O . TYR A 1 278 ? 13.383 -5.259 9.694 1.00 90.62 278 TYR A O 1
ATOM 2236 N N . LYS A 1 279 ? 14.416 -5.233 11.679 1.00 89.00 279 LYS A N 1
ATOM 2237 C CA . LYS A 1 279 ? 14.503 -6.698 11.792 1.00 89.00 279 LYS A CA 1
ATOM 2238 C C . LYS A 1 279 ? 13.149 -7.348 12.071 1.00 89.00 279 LYS A C 1
ATOM 2240 O O . LYS A 1 279 ? 12.948 -8.506 11.729 1.00 89.00 279 LYS A O 1
ATOM 2245 N N . ASP A 1 280 ? 12.240 -6.614 12.704 1.00 89.25 280 ASP A N 1
ATOM 2246 C CA . ASP A 1 280 ? 10.936 -7.118 13.133 1.00 89.25 280 ASP A CA 1
ATOM 2247 C C . ASP A 1 280 ? 9.785 -6.651 12.238 1.00 89.25 280 ASP A C 1
ATOM 2249 O O . ASP A 1 280 ? 8.675 -7.168 12.361 1.00 89.25 280 ASP A O 1
ATOM 2253 N N . VAL A 1 281 ? 10.027 -5.684 11.349 1.00 88.00 281 VAL A N 1
ATOM 2254 C CA . VAL A 1 281 ? 8.980 -4.948 10.630 1.00 88.00 281 VAL A CA 1
ATOM 2255 C C . VAL A 1 281 ? 8.075 -5.837 9.784 1.00 88.00 281 VAL A C 1
ATOM 2257 O O . VAL A 1 281 ? 6.855 -5.696 9.852 1.00 88.00 281 VAL A O 1
ATOM 2260 N N . ALA A 1 282 ? 8.640 -6.804 9.059 1.00 85.81 282 ALA A N 1
ATOM 2261 C CA . ALA A 1 282 ? 7.867 -7.736 8.242 1.00 85.81 282 ALA A CA 1
ATOM 2262 C C . ALA A 1 282 ? 6.977 -8.638 9.115 1.00 85.81 282 ALA A C 1
ATOM 2264 O O . ALA A 1 282 ? 5.773 -8.742 8.886 1.00 85.81 282 ALA A O 1
ATOM 2265 N N . ARG A 1 283 ? 7.544 -9.219 10.184 1.00 87.69 283 ARG A N 1
ATOM 2266 C CA . ARG A 1 283 ? 6.804 -10.068 11.134 1.00 87.69 283 ARG A CA 1
ATOM 2267 C C . ARG A 1 283 ? 5.681 -9.291 11.819 1.00 87.69 283 ARG A C 1
ATOM 2269 O O . ARG A 1 283 ? 4.553 -9.767 11.885 1.00 87.69 283 ARG A O 1
ATOM 2276 N N . ILE A 1 284 ? 5.979 -8.098 12.332 1.00 87.44 284 ILE A N 1
ATOM 2277 C CA . ILE A 1 284 ? 4.993 -7.264 13.026 1.00 87.44 284 ILE A CA 1
ATOM 2278 C C . ILE A 1 284 ? 3.907 -6.791 12.058 1.00 87.44 284 ILE A C 1
ATOM 2280 O O . ILE A 1 284 ? 2.742 -6.746 12.441 1.00 87.44 284 ILE A O 1
ATOM 2284 N N . SER A 1 285 ? 4.251 -6.487 10.805 1.00 86.88 285 SER A N 1
ATOM 2285 C CA . SER A 1 285 ? 3.264 -6.138 9.779 1.00 86.88 285 SER A CA 1
ATOM 2286 C C . SER A 1 285 ? 2.303 -7.291 9.510 1.00 86.88 285 SER A C 1
ATOM 2288 O O . SER A 1 285 ? 1.094 -7.087 9.572 1.00 86.88 285 SER A O 1
ATOM 2290 N N . GLN A 1 286 ? 2.815 -8.514 9.365 1.00 85.44 286 GLN A N 1
ATOM 2291 C CA . GLN A 1 286 ? 1.983 -9.707 9.213 1.00 85.44 286 GLN A CA 1
ATOM 2292 C C . GLN A 1 286 ? 1.088 -9.958 10.441 1.00 85.44 286 GLN A C 1
ATOM 2294 O O . GLN A 1 286 ? -0.089 -10.286 10.309 1.00 85.44 286 GLN A O 1
ATOM 2299 N N . GLU A 1 287 ? 1.612 -9.776 11.657 1.00 84.94 287 GLU A N 1
ATOM 2300 C CA . GLU A 1 287 ? 0.813 -9.883 12.885 1.00 84.94 287 GLU A CA 1
ATOM 2301 C C . GLU A 1 287 ? -0.304 -8.835 12.939 1.00 84.94 287 GLU A C 1
ATOM 2303 O O . GLU A 1 287 ? -1.401 -9.130 13.414 1.00 84.94 287 GLU A O 1
ATOM 2308 N N . ARG A 1 288 ? -0.043 -7.613 12.460 1.00 84.06 288 ARG A N 1
ATOM 2309 C CA . ARG A 1 288 ? -1.049 -6.548 12.376 1.00 84.06 288 ARG A CA 1
ATOM 2310 C C . ARG A 1 288 ? -2.130 -6.901 11.359 1.00 84.06 288 ARG A C 1
ATOM 2312 O O . ARG A 1 288 ? -3.305 -6.792 11.697 1.00 84.06 288 ARG A O 1
ATOM 2319 N N . GLU A 1 289 ? -1.754 -7.378 10.172 1.00 85.12 289 GLU A N 1
ATOM 2320 C CA . GLU A 1 289 ? -2.697 -7.842 9.142 1.00 85.12 289 GLU A CA 1
ATOM 2321 C C . GLU A 1 289 ? -3.617 -8.937 9.685 1.00 85.12 289 GLU A C 1
ATOM 2323 O O . GLU A 1 289 ? -4.839 -8.819 9.616 1.00 85.12 289 GLU A O 1
ATOM 2328 N N . GLN A 1 290 ? -3.053 -9.941 10.360 1.00 84.38 290 GLN A N 1
ATOM 2329 C CA . GLN A 1 290 ? -3.830 -11.026 10.964 1.00 84.38 290 GLN A CA 1
ATOM 2330 C C . GLN A 1 290 ? -4.828 -10.552 12.030 1.00 84.38 290 GLN A C 1
ATOM 2332 O O . GLN A 1 290 ? -5.874 -11.180 12.205 1.00 84.38 290 GLN A O 1
ATOM 2337 N N . ARG A 1 291 ? -4.531 -9.470 12.764 1.00 82.06 291 ARG A N 1
ATOM 2338 C CA . ARG A 1 291 ? -5.452 -8.908 13.772 1.00 82.06 291 ARG A CA 1
ATOM 2339 C C . ARG A 1 291 ? -6.661 -8.222 13.143 1.00 82.06 291 ARG A C 1
ATOM 2341 O O . ARG A 1 291 ? -7.701 -8.147 13.794 1.00 82.06 291 ARG A O 1
ATOM 2348 N N . VAL A 1 292 ? -6.532 -7.722 11.914 1.00 83.94 292 VAL A N 1
ATOM 2349 C CA . VAL A 1 292 ? -7.600 -6.992 11.211 1.00 83.94 292 VAL A CA 1
ATOM 2350 C C . VAL A 1 292 ? -8.230 -7.797 10.073 1.00 83.94 292 VAL A C 1
ATOM 2352 O O . VAL A 1 292 ? -9.123 -7.298 9.398 1.00 83.94 292 VAL A O 1
ATOM 2355 N N . GLU A 1 293 ? -7.840 -9.059 9.902 1.00 85.25 293 GLU A N 1
ATOM 2356 C CA . GLU A 1 293 ? -8.292 -9.950 8.825 1.00 85.25 293 GLU A CA 1
ATOM 2357 C C . GLU A 1 293 ? -9.826 -10.074 8.727 1.00 85.25 293 GLU A C 1
ATOM 2359 O O . GLU A 1 293 ? -10.387 -10.173 7.639 1.00 85.25 293 GLU A O 1
ATOM 2364 N N . LEU A 1 294 ? -10.542 -10.003 9.856 1.00 86.50 294 LEU A N 1
ATOM 2365 C CA . LEU A 1 294 ? -12.010 -9.972 9.852 1.00 86.50 294 LEU A CA 1
ATOM 2366 C C . LEU A 1 294 ? -12.563 -8.746 9.099 1.00 86.50 294 LEU A C 1
ATOM 2368 O O . LEU A 1 294 ? -13.566 -8.852 8.394 1.00 86.50 294 LEU A O 1
ATOM 2372 N N . PHE A 1 295 ? -11.917 -7.589 9.250 1.00 88.44 295 PHE A N 1
ATOM 2373 C CA . PHE A 1 295 ? -12.289 -6.352 8.564 1.00 88.44 295 PHE A CA 1
ATOM 2374 C C . PHE A 1 295 ? -11.884 -6.380 7.093 1.00 88.44 295 PHE A C 1
ATOM 2376 O O . PHE A 1 295 ? -12.646 -5.896 6.263 1.00 88.44 295 PHE A O 1
ATOM 2383 N N . VAL A 1 296 ? -10.747 -7.008 6.768 1.00 87.94 296 VAL A N 1
ATOM 2384 C CA . VAL A 1 296 ? -10.329 -7.257 5.379 1.00 87.94 296 VAL A CA 1
ATOM 2385 C C . VAL A 1 296 ? -11.412 -8.044 4.640 1.00 87.94 296 VAL A C 1
ATOM 2387 O O . VAL A 1 296 ? -11.917 -7.582 3.624 1.00 87.94 296 VAL A O 1
ATOM 2390 N N . LYS A 1 297 ? -11.863 -9.173 5.202 1.00 87.81 297 LYS A N 1
ATOM 2391 C CA . LYS A 1 297 ? -12.935 -9.994 4.609 1.00 87.81 297 LYS A CA 1
ATOM 2392 C C . LYS A 1 297 ? -14.249 -9.227 4.455 1.00 87.81 297 LYS A C 1
ATOM 2394 O O . LYS A 1 297 ? -14.896 -9.307 3.418 1.00 87.81 297 LYS A O 1
ATOM 2399 N N . ARG A 1 298 ? -14.630 -8.442 5.468 1.00 88.06 298 ARG A N 1
ATOM 2400 C CA . ARG A 1 298 ? -15.840 -7.604 5.427 1.00 88.06 298 ARG A CA 1
ATOM 2401 C C . ARG A 1 298 ? -15.788 -6.566 4.302 1.00 88.06 298 ARG A C 1
ATOM 2403 O O . ARG A 1 298 ? -16.795 -6.353 3.628 1.00 88.06 298 ARG A O 1
ATOM 2410 N N . LEU A 1 299 ? -14.645 -5.911 4.115 1.00 90.38 299 LEU A N 1
ATOM 2411 C CA . LEU A 1 299 ? -14.462 -4.944 3.036 1.00 90.38 299 LEU A CA 1
ATOM 2412 C C . LEU A 1 299 ? -14.430 -5.626 1.671 1.00 90.38 299 LEU A C 1
ATOM 2414 O O . LEU A 1 299 ? -15.099 -5.139 0.769 1.00 90.38 299 LEU A O 1
ATOM 2418 N N . ALA A 1 300 ? -13.772 -6.778 1.547 1.00 89.31 300 ALA A N 1
ATOM 2419 C CA . ALA A 1 300 ? -13.770 -7.559 0.312 1.00 89.31 300 ALA A CA 1
ATOM 2420 C C . ALA A 1 300 ? -15.194 -7.969 -0.113 1.00 89.31 300 ALA A C 1
ATOM 2422 O O . ALA A 1 300 ? -15.581 -7.812 -1.269 1.00 89.31 300 ALA A O 1
ATOM 2423 N N . ASP A 1 301 ? -16.021 -8.431 0.830 1.00 88.12 301 ASP A N 1
ATOM 2424 C CA . ASP A 1 301 ? -17.430 -8.753 0.566 1.00 88.12 301 ASP A CA 1
ATOM 2425 C C . ASP A 1 301 ? -18.252 -7.510 0.190 1.00 88.12 301 ASP A C 1
ATOM 2427 O O . ASP A 1 301 ? -19.157 -7.576 -0.650 1.00 88.12 301 ASP A O 1
ATOM 2431 N N . THR A 1 302 ? -17.922 -6.362 0.788 1.00 90.19 302 THR A N 1
ATOM 2432 C CA . THR A 1 302 ? -18.540 -5.076 0.449 1.00 90.19 302 THR A CA 1
ATOM 2433 C C . THR A 1 302 ? -18.174 -4.660 -0.973 1.00 90.19 302 THR A C 1
ATOM 2435 O O . THR A 1 302 ? -19.070 -4.330 -1.743 1.00 90.19 302 THR A O 1
ATOM 2438 N N . GLU A 1 303 ? -16.897 -4.733 -1.346 1.00 88.94 303 GLU A N 1
ATOM 2439 C CA . GLU A 1 303 ? -16.395 -4.426 -2.690 1.00 88.94 303 GLU A CA 1
ATOM 2440 C C . GLU A 1 303 ? -17.110 -5.270 -3.749 1.00 88.94 303 GLU A C 1
ATOM 2442 O O . GLU A 1 303 ? -17.734 -4.722 -4.655 1.00 88.94 303 GLU A O 1
ATOM 2447 N N . ARG A 1 304 ? -17.160 -6.596 -3.553 1.00 86.62 304 ARG A N 1
ATOM 2448 C CA . ARG A 1 304 ? -17.885 -7.525 -4.439 1.00 86.62 304 ARG A CA 1
ATOM 2449 C C . ARG A 1 304 ? -19.358 -7.163 -4.597 1.00 86.62 304 ARG A C 1
ATOM 2451 O O . ARG A 1 304 ? -19.902 -7.234 -5.696 1.00 86.62 304 ARG A O 1
ATOM 2458 N N . THR A 1 305 ? -20.017 -6.802 -3.497 1.00 88.62 305 THR A N 1
ATOM 2459 C CA . THR A 1 305 ? -21.433 -6.412 -3.516 1.00 88.62 305 THR A CA 1
ATOM 2460 C C . THR A 1 305 ? -21.624 -5.121 -4.307 1.00 88.62 305 THR A C 1
ATOM 2462 O O . THR A 1 305 ? -22.519 -5.032 -5.146 1.00 88.62 305 THR A O 1
ATOM 2465 N N . LEU A 1 306 ? -20.774 -4.122 -4.066 1.00 87.19 306 LEU A N 1
ATOM 2466 C CA . LEU A 1 306 ? -20.838 -2.844 -4.762 1.00 87.19 306 LEU A CA 1
ATOM 2467 C C . LEU A 1 306 ? -20.533 -3.006 -6.256 1.00 87.19 306 LEU A C 1
ATOM 2469 O O . LEU A 1 306 ? -21.223 -2.403 -7.074 1.00 87.19 306 LEU A O 1
ATOM 2473 N N . ASP A 1 307 ? -19.578 -3.858 -6.631 1.00 84.50 307 ASP A N 1
ATOM 2474 C CA . ASP A 1 307 ? -19.285 -4.165 -8.034 1.00 84.50 307 ASP A CA 1
ATOM 2475 C C . ASP A 1 307 ? -20.481 -4.795 -8.751 1.00 84.50 307 ASP A C 1
ATOM 2477 O O . ASP A 1 307 ? -20.811 -4.388 -9.860 1.00 84.50 307 ASP A O 1
ATOM 2481 N N . GLN A 1 308 ? -21.196 -5.728 -8.117 1.00 84.88 308 GLN A N 1
ATOM 2482 C CA . GLN A 1 308 ? -22.420 -6.298 -8.695 1.00 84.88 308 GLN A CA 1
ATOM 2483 C C . GLN A 1 308 ? -23.515 -5.238 -8.893 1.00 84.88 308 GLN A C 1
ATOM 2485 O O . GLN A 1 308 ? -24.220 -5.238 -9.908 1.00 84.88 308 GLN A O 1
ATOM 2490 N N . LEU A 1 309 ? -23.670 -4.323 -7.933 1.00 85.25 309 LEU A N 1
ATOM 2491 C CA . LEU A 1 309 ? -24.636 -3.227 -8.031 1.00 85.25 309 LEU A CA 1
ATOM 2492 C C . LEU A 1 309 ? -24.270 -2.247 -9.151 1.00 85.25 309 LEU A C 1
ATOM 2494 O O . LEU A 1 309 ? -25.149 -1.803 -9.886 1.00 85.25 309 LEU A O 1
ATOM 2498 N N . GLU A 1 310 ? -22.987 -1.934 -9.310 1.00 83.62 310 GLU A N 1
ATOM 2499 C CA . GLU A 1 310 ? -22.504 -1.033 -10.357 1.00 83.62 310 GLU A CA 1
ATOM 2500 C C . GLU A 1 310 ? -22.619 -1.675 -11.747 1.00 83.62 310 GLU A C 1
ATOM 2502 O O . GLU A 1 310 ? -23.195 -1.079 -12.654 1.00 83.62 310 GLU A O 1
ATOM 2507 N N . GLN A 1 311 ? -22.206 -2.938 -11.895 1.00 83.44 311 GLN A N 1
ATOM 2508 C CA . GLN A 1 311 ? -22.341 -3.698 -13.144 1.00 83.44 311 GLN A CA 1
ATOM 2509 C C . GLN A 1 311 ? -23.798 -3.890 -13.581 1.00 83.44 311 GLN A C 1
ATOM 2511 O O . GLN A 1 311 ? -24.085 -3.952 -14.776 1.00 83.44 311 GLN A O 1
ATOM 2516 N N . SER A 1 312 ? -24.729 -3.986 -12.628 1.00 84.75 312 SER A N 1
ATOM 2517 C CA . SER A 1 312 ? -26.168 -4.054 -12.918 1.00 84.75 312 SER A CA 1
ATOM 2518 C C . SER A 1 312 ? -26.818 -2.681 -13.133 1.00 84.75 312 SER A C 1
ATOM 2520 O O . SER A 1 312 ? -28.024 -2.614 -13.371 1.00 84.75 312 SER A O 1
ATOM 2522 N N . GLY A 1 313 ? -26.045 -1.590 -13.066 1.00 83.56 313 GLY A N 1
ATOM 2523 C CA . GLY A 1 313 ? -26.522 -0.219 -13.252 1.00 83.56 313 GLY A CA 1
ATOM 2524 C C . GLY A 1 313 ? -27.404 0.303 -12.114 1.00 83.56 313 GLY A C 1
ATOM 2525 O O . GLY A 1 313 ? -28.083 1.312 -12.288 1.00 83.56 313 GLY A O 1
ATOM 2526 N N . GLN A 1 314 ? -27.425 -0.374 -10.960 1.00 86.12 314 GLN A N 1
ATOM 2527 C CA . GLN A 1 314 ? -28.206 0.041 -9.788 1.00 86.12 314 GLN A CA 1
ATOM 2528 C C . GLN A 1 314 ? -27.558 1.203 -9.036 1.00 86.12 314 GLN A C 1
ATOM 2530 O O . GLN A 1 314 ? -28.257 1.969 -8.375 1.00 86.12 314 GLN A O 1
ATOM 2535 N N . ILE A 1 315 ? -26.233 1.319 -9.125 1.00 86.44 315 ILE A N 1
ATOM 2536 C CA . ILE A 1 315 ? -25.466 2.441 -8.592 1.00 86.44 315 ILE A CA 1
ATOM 2537 C C . ILE A 1 315 ? -24.470 2.927 -9.641 1.00 86.44 315 ILE A C 1
ATOM 2539 O O . ILE A 1 315 ? -24.002 2.171 -10.488 1.00 86.44 315 ILE A O 1
ATOM 2543 N N . THR A 1 316 ? -24.117 4.198 -9.553 1.00 79.62 316 THR A N 1
ATOM 2544 C CA . THR A 1 316 ? -23.010 4.794 -10.300 1.00 79.62 316 THR A CA 1
ATOM 2545 C C . THR A 1 316 ? -21.668 4.475 -9.637 1.00 79.62 316 THR A C 1
ATOM 2547 O O . THR A 1 316 ? -21.594 4.226 -8.432 1.00 79.62 316 THR A O 1
ATOM 2550 N N . TYR A 1 317 ? -20.568 4.586 -10.386 1.00 75.81 317 TYR A N 1
ATOM 2551 C CA . TYR A 1 317 ? -19.217 4.472 -9.821 1.00 75.81 317 TYR A CA 1
ATOM 2552 C C . TYR A 1 317 ? -18.948 5.494 -8.697 1.00 75.81 317 TYR A C 1
ATOM 2554 O O . TYR A 1 317 ? -18.283 5.195 -7.705 1.00 75.81 317 TYR A O 1
ATOM 2562 N N . LYS A 1 318 ? -19.527 6.698 -8.792 1.00 77.06 318 LYS A N 1
ATOM 2563 C CA . LYS A 1 318 ? -19.421 7.710 -7.731 1.00 77.06 318 LYS A CA 1
ATOM 2564 C C . LYS A 1 318 ? -20.093 7.247 -6.434 1.00 77.06 318 LYS A C 1
ATOM 2566 O O . LYS A 1 318 ? -19.551 7.445 -5.347 1.00 77.06 318 LYS A O 1
ATOM 2571 N N . GLU A 1 319 ? -21.258 6.611 -6.534 1.00 81.50 319 GLU A N 1
ATOM 2572 C CA . GLU A 1 319 ? -21.956 6.036 -5.380 1.00 81.50 319 GLU A CA 1
ATOM 2573 C C . GLU A 1 319 ? -21.234 4.813 -4.816 1.00 81.50 319 GLU A C 1
ATOM 2575 O O . GLU A 1 319 ? -21.159 4.683 -3.594 1.00 81.50 319 GLU A O 1
ATOM 2580 N N . TRP A 1 320 ? -20.670 3.966 -5.683 1.00 85.88 320 TRP A N 1
ATOM 2581 C CA . TRP A 1 320 ? -19.792 2.855 -5.307 1.00 85.88 320 TRP A CA 1
ATOM 2582 C C . TRP A 1 320 ? -18.642 3.355 -4.426 1.00 85.88 320 TRP A C 1
ATOM 2584 O O . TRP A 1 320 ? -18.480 2.908 -3.290 1.00 85.88 320 TRP A O 1
ATOM 2594 N N . LEU A 1 321 ? -17.920 4.378 -4.896 1.00 78.75 321 LEU A N 1
ATOM 2595 C CA . LEU A 1 321 ? -16.755 4.934 -4.207 1.00 78.75 321 LEU A CA 1
ATOM 2596 C C . LEU A 1 321 ? -17.133 5.538 -2.852 1.00 78.75 321 LEU A C 1
ATOM 2598 O O . LEU A 1 321 ? -16.448 5.319 -1.851 1.00 78.75 321 LEU A O 1
ATOM 2602 N N . ARG A 1 322 ? -18.255 6.265 -2.801 1.00 81.50 322 ARG A N 1
ATOM 2603 C CA . ARG A 1 322 ? -18.782 6.845 -1.561 1.00 81.50 322 ARG A CA 1
ATOM 2604 C C . ARG A 1 322 ? -19.117 5.764 -0.531 1.00 81.50 322 ARG A C 1
ATOM 2606 O O . ARG A 1 322 ? -18.731 5.897 0.628 1.00 81.50 322 ARG A O 1
ATOM 2613 N N . GLN A 1 323 ? -19.820 4.705 -0.935 1.00 87.12 323 GLN A N 1
ATOM 2614 C CA . GLN A 1 323 ? -20.223 3.624 -0.029 1.00 87.12 323 GLN A CA 1
ATOM 2615 C C . GLN A 1 323 ? -19.026 2.813 0.472 1.00 87.12 323 GLN A C 1
ATOM 2617 O O . GLN A 1 323 ? -18.928 2.558 1.672 1.00 87.12 323 GLN A O 1
ATOM 2622 N N . TYR A 1 324 ? -18.087 2.470 -0.413 1.00 87.00 324 TYR A N 1
ATOM 2623 C CA . TYR A 1 324 ? -16.892 1.724 -0.027 1.00 87.00 324 TYR A CA 1
ATOM 2624 C C . TYR A 1 324 ? -16.068 2.484 1.022 1.00 87.00 324 TYR A C 1
ATOM 2626 O O . TYR A 1 324 ? -15.695 1.936 2.057 1.00 87.00 324 TYR A O 1
ATOM 2634 N N . ARG A 1 325 ? -15.874 3.794 0.830 1.00 81.88 325 ARG A N 1
ATOM 2635 C CA . ARG A 1 325 ? -15.155 4.652 1.789 1.00 81.88 325 ARG A CA 1
ATOM 2636 C C . ARG A 1 325 ? -15.833 4.745 3.143 1.00 81.88 325 ARG A C 1
ATOM 2638 O O . ARG A 1 325 ? -15.149 4.703 4.162 1.00 81.88 325 ARG A O 1
ATOM 2645 N N . GLN A 1 326 ? -17.159 4.873 3.163 1.00 84.81 326 GLN A N 1
ATOM 2646 C CA . GLN A 1 326 ? -17.919 4.870 4.414 1.00 84.81 326 GLN A CA 1
ATOM 2647 C C . GLN A 1 326 ? -17.675 3.574 5.196 1.00 84.81 326 GLN A C 1
ATOM 2649 O O . GLN A 1 326 ? -17.459 3.623 6.407 1.00 84.81 326 GLN A O 1
ATOM 2654 N N . GLU A 1 327 ? -17.625 2.434 4.506 1.00 87.69 327 GLU A N 1
ATOM 2655 C CA . GLU A 1 327 ? -17.333 1.149 5.139 1.00 87.69 327 GLU A CA 1
ATOM 2656 C C . GLU A 1 327 ? -15.877 1.054 5.629 1.00 87.69 327 GLU A C 1
ATOM 2658 O O . GLU A 1 327 ? -15.644 0.533 6.722 1.00 87.69 327 GLU A O 1
ATOM 2663 N N . VAL A 1 328 ? -14.900 1.601 4.891 1.00 87.88 328 VAL A N 1
ATOM 2664 C CA . VAL A 1 328 ? -13.497 1.675 5.349 1.00 87.88 328 VAL A CA 1
ATOM 2665 C C . VAL A 1 328 ? -13.389 2.504 6.628 1.00 87.88 328 VAL A C 1
ATOM 2667 O O . VAL A 1 328 ? -12.813 2.030 7.605 1.00 87.88 328 VAL A O 1
ATOM 2670 N N . VAL A 1 329 ? -13.976 3.707 6.660 1.00 85.25 329 VAL A N 1
ATOM 2671 C CA . VAL A 1 329 ? -13.989 4.579 7.851 1.00 85.25 329 VAL A CA 1
ATOM 2672 C C . VAL A 1 329 ? -14.598 3.851 9.047 1.00 85.25 329 VAL A C 1
ATOM 2674 O O . VAL A 1 329 ? -14.030 3.865 10.138 1.00 85.25 329 VAL A O 1
ATOM 2677 N N . GLU A 1 330 ? -15.724 3.169 8.844 1.00 84.56 330 GLU A N 1
ATOM 2678 C CA . GLU A 1 330 ? -16.373 2.395 9.900 1.00 84.56 330 GLU A CA 1
ATOM 2679 C C . GLU A 1 330 ? -15.485 1.245 10.395 1.00 84.56 330 GLU A C 1
ATOM 2681 O O . GLU A 1 330 ? -15.357 1.039 11.604 1.00 84.56 330 GLU A O 1
ATOM 2686 N N . CYS A 1 331 ? -14.822 0.519 9.492 1.00 87.31 331 CYS A N 1
ATOM 2687 C CA . CYS A 1 331 ? -13.871 -0.523 9.872 1.00 87.31 331 CYS A CA 1
ATOM 2688 C C . CYS A 1 331 ? -12.700 0.053 10.676 1.00 87.31 331 CYS A C 1
ATOM 2690 O O . CYS A 1 331 ? -12.360 -0.501 11.719 1.00 87.31 331 CYS A O 1
ATOM 2692 N N . VAL A 1 332 ? -12.132 1.189 10.262 1.00 88.31 332 VAL A N 1
ATOM 2693 C CA . VAL A 1 332 ? -11.052 1.861 10.997 1.00 88.31 332 VAL A CA 1
ATOM 2694 C C . VAL A 1 332 ? -11.494 2.262 12.400 1.00 88.31 332 VAL A C 1
ATOM 2696 O O . VAL A 1 332 ? -10.801 1.936 13.362 1.00 88.31 332 VAL A O 1
ATOM 2699 N N . ARG A 1 333 ? -12.665 2.889 12.556 1.00 86.62 333 ARG A N 1
ATOM 2700 C CA . ARG A 1 333 ? -13.193 3.241 13.885 1.00 86.62 333 ARG A CA 1
ATOM 2701 C C . ARG A 1 333 ? -13.359 2.006 14.767 1.00 86.62 333 ARG A C 1
ATOM 2703 O O . ARG A 1 333 ? -12.966 2.023 15.930 1.00 86.62 333 ARG A O 1
ATOM 2710 N N . GLN A 1 334 ? -13.889 0.910 14.224 1.00 85.69 334 GLN A N 1
ATOM 2711 C CA . GLN A 1 334 ? -14.018 -0.347 14.967 1.00 85.69 334 GLN A CA 1
ATOM 2712 C C . GLN A 1 334 ? -12.655 -0.937 15.355 1.00 85.69 334 GLN A C 1
ATOM 2714 O O . GLN A 1 334 ? -12.495 -1.402 16.484 1.00 85.69 334 GLN A O 1
ATOM 2719 N N . ILE A 1 335 ? -11.660 -0.870 14.470 1.00 86.19 335 ILE A N 1
ATOM 2720 C CA . ILE A 1 335 ? -10.286 -1.290 14.767 1.00 86.19 335 ILE A CA 1
ATOM 2721 C C . ILE A 1 335 ? -9.694 -0.431 15.885 1.00 86.19 335 ILE A C 1
ATOM 2723 O O . ILE A 1 335 ? -9.130 -0.994 16.819 1.00 86.19 335 ILE A O 1
ATOM 2727 N N . CYS A 1 336 ? -9.878 0.891 15.855 1.00 87.00 336 CYS A N 1
ATOM 2728 C CA . CYS A 1 336 ? -9.430 1.801 16.911 1.00 87.00 336 CYS A CA 1
ATOM 2729 C C . CYS A 1 336 ? -10.159 1.573 18.246 1.00 87.00 336 CYS A C 1
ATOM 2731 O O . CYS A 1 336 ? -9.594 1.841 19.297 1.00 87.00 336 CYS A O 1
ATOM 2733 N N . ILE A 1 337 ? -11.387 1.048 18.251 1.00 85.75 337 ILE A N 1
ATOM 2734 C CA . ILE A 1 337 ? -12.054 0.638 19.499 1.00 85.75 337 ILE A CA 1
ATOM 2735 C C . ILE A 1 337 ? -11.451 -0.656 20.034 1.00 85.75 337 ILE A C 1
ATOM 2737 O O . ILE A 1 337 ? -11.287 -0.795 21.238 1.00 85.75 337 ILE A O 1
ATOM 2741 N N . ILE A 1 338 ? -11.128 -1.625 19.176 1.00 82.00 338 ILE A N 1
ATOM 2742 C CA . ILE A 1 338 ? -10.550 -2.907 19.611 1.00 82.00 338 ILE A CA 1
ATOM 2743 C C . ILE A 1 338 ? -9.087 -2.726 20.045 1.00 82.00 338 ILE A C 1
ATOM 2745 O O . ILE A 1 338 ? -8.669 -3.299 21.050 1.00 82.00 338 ILE A O 1
ATOM 2749 N N . ASN A 1 339 ? -8.343 -1.897 19.315 1.00 81.62 339 ASN A N 1
ATOM 2750 C CA . ASN A 1 339 ? -6.930 -1.590 19.504 1.00 81.62 339 ASN A CA 1
ATOM 2751 C C . ASN A 1 339 ? -6.754 -0.057 19.573 1.00 81.62 339 ASN A C 1
ATOM 2753 O O . ASN A 1 339 ? -6.445 0.584 18.564 1.00 81.62 339 ASN A O 1
ATOM 2757 N N . PRO A 1 340 ? -6.961 0.564 20.747 1.00 84.56 340 PRO A N 1
ATOM 2758 C CA . PRO A 1 340 ? -6.914 2.022 20.889 1.00 84.56 340 PRO A CA 1
ATOM 2759 C C . PRO A 1 340 ? -5.534 2.636 20.631 1.00 84.56 340 PRO A C 1
ATOM 2761 O O . PRO A 1 340 ? -5.446 3.842 20.416 1.00 84.56 340 PRO A O 1
ATOM 2764 N N . GLU A 1 341 ? -4.468 1.832 20.550 1.00 80.56 341 GLU A N 1
ATOM 2765 C CA . GLU A 1 341 ? -3.139 2.292 20.128 1.00 80.56 341 GLU A CA 1
ATOM 2766 C C . GLU A 1 341 ? -3.112 2.938 18.728 1.00 80.56 341 GLU A C 1
ATOM 2768 O O . GLU A 1 341 ? -2.251 3.771 18.461 1.00 80.56 341 GLU A O 1
ATOM 2773 N N . TYR A 1 342 ? -4.056 2.601 17.840 1.00 80.44 342 TYR A N 1
ATOM 2774 C CA . TYR A 1 342 ? -4.142 3.206 16.506 1.00 80.44 342 TYR A CA 1
ATOM 2775 C C . TYR A 1 342 ? -4.785 4.600 16.524 1.00 80.44 342 TYR A C 1
ATOM 2777 O O . TYR A 1 342 ? -4.557 5.386 15.608 1.00 80.44 342 TYR A O 1
ATOM 2785 N N . ALA A 1 343 ? -5.596 4.923 17.537 1.00 84.44 343 ALA A N 1
ATOM 2786 C CA . ALA A 1 343 ? -6.472 6.096 17.503 1.00 84.44 343 ALA A CA 1
ATOM 2787 C C . ALA A 1 343 ? -5.700 7.416 17.357 1.00 84.44 343 ALA A C 1
ATOM 2789 O O . ALA A 1 343 ? -6.085 8.265 16.560 1.00 84.44 343 ALA A O 1
ATOM 2790 N N . GLU A 1 344 ? -4.582 7.567 18.068 1.00 82.69 344 GLU A N 1
ATOM 2791 C CA . GLU A 1 344 ? -3.797 8.806 18.050 1.00 82.69 344 GLU A CA 1
ATOM 2792 C C . GLU A 1 344 ? -3.215 9.121 16.667 1.00 82.69 344 GLU A C 1
ATOM 2794 O O . GLU A 1 344 ? -3.341 10.247 16.189 1.00 82.69 344 GLU A O 1
ATOM 2799 N N . GLY A 1 345 ? -2.624 8.120 16.008 1.00 74.56 345 GLY A N 1
ATOM 2800 C CA . GLY A 1 345 ? -2.018 8.292 14.686 1.00 74.56 345 GLY A CA 1
ATOM 2801 C C . GLY A 1 345 ? -3.044 8.442 13.561 1.00 74.56 345 GLY A C 1
ATOM 2802 O O . GLY A 1 345 ? -2.783 9.146 12.585 1.00 74.56 345 GLY A O 1
ATOM 2803 N N . VAL A 1 346 ? -4.208 7.803 13.708 1.00 79.19 346 VAL A N 1
ATOM 2804 C CA . VAL A 1 346 ? -5.225 7.713 12.652 1.00 79.19 346 VAL A CA 1
ATOM 2805 C C . VAL A 1 346 ? -6.269 8.818 12.764 1.00 79.19 346 VAL A C 1
ATOM 2807 O O . VAL A 1 346 ? -6.542 9.528 11.800 1.00 79.19 346 VAL A O 1
ATOM 2810 N N . LEU A 1 347 ? -6.857 8.961 13.950 1.00 82.62 347 LEU A N 1
ATOM 2811 C CA . LEU A 1 347 ? -8.039 9.782 14.206 1.00 82.62 347 LEU A CA 1
ATOM 2812 C C . LEU A 1 347 ? -7.702 11.060 14.976 1.00 82.62 347 LEU A C 1
ATOM 2814 O O . LEU A 1 347 ? -8.491 11.995 14.954 1.00 82.62 347 LEU A O 1
ATOM 2818 N N . GLY A 1 348 ? -6.532 11.132 15.609 1.00 80.38 348 GLY A N 1
ATOM 2819 C CA . GLY A 1 348 ? -6.040 12.322 16.299 1.00 80.38 348 GLY A CA 1
ATOM 2820 C C . GLY A 1 348 ? -5.768 12.101 17.787 1.00 80.38 348 GLY A C 1
ATOM 2821 O O . GLY A 1 348 ? -6.292 11.188 18.427 1.00 80.38 348 GLY A O 1
ATOM 2822 N N . GLY A 1 349 ? -4.906 12.953 18.344 1.00 85.19 349 GLY A N 1
ATOM 2823 C CA . GLY A 1 349 ? -4.505 12.910 19.751 1.00 85.19 349 GLY A CA 1
ATOM 2824 C C . GLY A 1 349 ? -5.493 13.586 20.709 1.00 85.19 349 GLY A C 1
ATOM 2825 O O . GLY A 1 349 ? -6.613 13.953 20.351 1.00 85.19 349 GLY A O 1
ATOM 2826 N N . GLY A 1 350 ? -5.060 13.769 21.958 1.00 88.81 350 GLY A N 1
ATOM 2827 C CA . GLY A 1 350 ? -5.816 14.500 22.978 1.00 88.81 350 GLY A CA 1
ATOM 2828 C C . GLY A 1 350 ? -7.197 13.897 23.249 1.00 88.81 350 GLY A C 1
ATOM 2829 O O . GLY A 1 350 ? -7.311 12.720 23.579 1.00 88.81 350 GLY A O 1
ATOM 2830 N N . VAL A 1 351 ? -8.249 14.708 23.099 1.00 88.56 351 VAL A N 1
ATOM 2831 C CA . VAL A 1 351 ? -9.639 14.323 23.411 1.00 88.56 351 VAL A CA 1
ATOM 2832 C C . VAL A 1 351 ? -10.106 13.116 22.591 1.00 88.56 351 VAL A C 1
ATOM 2834 O O . VAL A 1 351 ? -10.822 12.268 23.121 1.00 88.56 351 VAL A O 1
ATOM 2837 N N . VAL A 1 352 ? -9.674 12.998 21.331 1.00 87.19 352 VAL A N 1
ATOM 2838 C CA . VAL A 1 352 ? -10.040 11.864 20.468 1.00 87.19 352 VAL A CA 1
ATOM 2839 C C . VAL A 1 352 ? -9.430 10.571 21.008 1.00 87.19 352 VAL A C 1
ATOM 2841 O O . VAL A 1 352 ? -10.155 9.609 21.255 1.00 87.19 352 VAL A O 1
ATOM 2844 N N . LYS A 1 353 ? -8.122 10.558 21.288 1.00 90.06 353 LYS A N 1
ATOM 2845 C CA . LYS A 1 353 ? -7.432 9.404 21.888 1.00 90.06 353 LYS A CA 1
ATOM 2846 C C . LYS A 1 353 ? -8.097 8.946 23.191 1.00 90.06 353 LYS A C 1
ATOM 2848 O O . LYS A 1 353 ? -8.382 7.760 23.343 1.00 90.06 353 LYS A O 1
ATOM 2853 N N . GLU A 1 354 ? -8.376 9.875 24.104 1.00 92.25 354 GLU A N 1
ATOM 2854 C CA . GLU A 1 354 ? -9.022 9.569 25.389 1.00 92.25 354 GLU A CA 1
ATOM 2855 C C . GLU A 1 354 ? -10.429 8.981 25.207 1.00 92.25 354 GLU A C 1
ATOM 2857 O O . GLU A 1 354 ? -10.809 8.022 25.883 1.00 92.25 354 GLU A O 1
ATOM 2862 N N . ALA A 1 355 ? -11.199 9.497 24.246 1.00 91.50 355 ALA A N 1
ATOM 2863 C CA . ALA A 1 355 ? -12.510 8.949 23.922 1.00 91.50 355 ALA A CA 1
ATOM 2864 C C . ALA A 1 355 ? -12.420 7.517 23.371 1.00 91.50 355 ALA A C 1
ATOM 2866 O O . ALA A 1 355 ? -13.222 6.672 23.764 1.00 91.50 355 ALA A O 1
ATOM 2867 N N . TYR A 1 356 ? -11.433 7.206 22.525 1.00 91.94 356 TYR A N 1
ATOM 2868 C CA . TYR A 1 356 ? -11.228 5.843 22.021 1.00 91.94 356 TYR A CA 1
ATOM 2869 C C . TYR A 1 356 ? -10.731 4.872 23.101 1.00 91.94 356 TYR A C 1
ATOM 2871 O O . TYR A 1 356 ? -11.169 3.722 23.119 1.00 91.94 356 TYR A O 1
ATOM 2879 N N . LEU A 1 357 ? -9.902 5.324 24.049 1.00 92.00 357 LEU A N 1
ATOM 2880 C CA . LEU A 1 357 ? -9.529 4.532 25.230 1.00 92.00 357 LEU A CA 1
ATOM 2881 C C . LEU A 1 357 ? -10.752 4.208 26.098 1.00 92.00 357 LEU A C 1
ATOM 2883 O O . LEU A 1 357 ? -10.981 3.050 26.448 1.00 92.00 357 LEU A O 1
ATOM 2887 N N . LYS A 1 358 ? -11.598 5.203 26.374 1.00 90.94 358 LYS A N 1
ATOM 2888 C CA . LYS A 1 358 ? -12.847 5.000 27.118 1.00 90.94 358 LYS A CA 1
ATOM 2889 C C . LYS A 1 358 ? -13.829 4.092 26.368 1.00 90.94 358 LYS A C 1
ATOM 2891 O O . LYS A 1 358 ? -14.423 3.193 26.962 1.00 90.94 358 LYS A O 1
ATOM 2896 N N . ALA A 1 359 ? -13.991 4.296 25.062 1.00 88.06 359 ALA A N 1
ATOM 2897 C CA . ALA A 1 359 ? -14.852 3.464 24.227 1.00 88.06 359 ALA A CA 1
ATOM 2898 C C . ALA A 1 359 ? -14.358 2.013 24.172 1.00 88.06 359 ALA A C 1
ATOM 2900 O O . ALA A 1 359 ? -15.174 1.093 24.164 1.00 88.06 359 ALA A O 1
ATOM 2901 N N . HIS A 1 360 ? -13.040 1.796 24.190 1.00 88.19 360 HIS A N 1
ATOM 2902 C CA . HIS A 1 360 ? -12.449 0.470 24.319 1.00 88.19 360 HIS A CA 1
ATOM 2903 C C . HIS A 1 360 ? -12.871 -0.209 25.630 1.00 88.19 360 HIS A C 1
ATOM 2905 O O . HIS A 1 360 ? -13.363 -1.334 25.598 1.00 88.19 360 HIS A O 1
ATOM 2911 N N . GLU A 1 361 ? -12.760 0.464 26.778 1.00 85.38 361 GLU A N 1
ATOM 2912 C CA . GLU A 1 361 ? -13.188 -0.085 28.078 1.00 85.38 361 GLU A CA 1
ATOM 2913 C C . GLU A 1 361 ? -14.688 -0.428 28.110 1.00 85.38 361 GLU A C 1
ATOM 2915 O O . GLU A 1 361 ? -15.090 -1.503 28.573 1.00 85.38 361 GLU A O 1
ATOM 2920 N N . GLN A 1 362 ? -15.526 0.453 27.561 1.00 83.69 362 GLN A N 1
ATOM 2921 C CA . GLN A 1 362 ? -16.968 0.227 27.426 1.00 83.69 362 GLN A CA 1
ATOM 2922 C C . GLN A 1 362 ? -17.265 -0.972 26.516 1.00 83.69 362 GLN A C 1
ATOM 2924 O O . GLN A 1 362 ? -18.026 -1.865 26.883 1.00 83.69 362 GLN A O 1
ATOM 2929 N N . PHE A 1 363 ? -16.602 -1.061 25.364 1.00 81.94 363 PHE A N 1
ATOM 2930 C CA . PHE A 1 363 ? -16.759 -2.186 24.447 1.00 81.94 363 PHE A CA 1
ATOM 2931 C C . PHE A 1 363 ? -16.322 -3.512 25.085 1.00 81.94 363 PHE A C 1
ATOM 2933 O O . PHE A 1 363 ? -17.033 -4.519 24.988 1.00 81.94 363 PHE A O 1
ATOM 2940 N N . MET A 1 364 ? -15.182 -3.506 25.782 1.00 78.00 364 MET A N 1
ATOM 2941 C CA . MET A 1 364 ? -14.662 -4.679 26.480 1.00 78.00 364 MET A CA 1
ATOM 2942 C C . MET A 1 364 ? -15.631 -5.140 27.568 1.00 78.00 364 MET A C 1
ATOM 2944 O O . MET A 1 364 ? -15.937 -6.326 27.625 1.00 78.00 364 MET A O 1
ATOM 2948 N N . SER A 1 365 ? -16.215 -4.214 28.332 1.00 79.56 365 SER A N 1
ATOM 2949 C CA . SER A 1 365 ? -17.256 -4.516 29.326 1.00 79.56 365 SER A CA 1
ATOM 2950 C C . SER A 1 365 ? -18.632 -4.882 28.733 1.00 79.56 365 SER A C 1
ATOM 2952 O O . SER A 1 365 ? -19.582 -5.126 29.471 1.00 79.56 365 SER A O 1
ATOM 2954 N N . GLY A 1 366 ? -18.775 -4.938 27.404 1.00 75.06 366 GLY A N 1
ATOM 2955 C CA . GLY A 1 366 ? -20.033 -5.275 26.729 1.00 75.06 366 GLY A CA 1
ATOM 2956 C C . GLY A 1 366 ? -21.031 -4.118 26.612 1.00 75.06 366 GLY A C 1
ATOM 2957 O O . GLY A 1 366 ? -22.136 -4.322 26.112 1.00 75.06 366 GLY A O 1
ATOM 2958 N N . ASP A 1 367 ? -20.655 -2.903 27.014 1.00 82.75 367 ASP A N 1
ATOM 2959 C CA . ASP A 1 367 ? -21.415 -1.673 26.778 1.00 82.75 367 ASP A CA 1
ATOM 2960 C C . ASP A 1 367 ? -21.145 -1.122 25.367 1.00 82.75 367 ASP A C 1
ATOM 2962 O O . ASP A 1 367 ? -20.480 -0.107 25.147 1.00 82.75 367 ASP A O 1
ATOM 2966 N N . VAL A 1 368 ? -21.651 -1.850 24.371 1.00 81.69 368 VAL A N 1
ATOM 2967 C CA . VAL A 1 368 ? -21.466 -1.524 22.952 1.00 81.69 368 VAL A CA 1
ATOM 2968 C C . VAL A 1 368 ? -22.117 -0.186 22.582 1.00 81.69 368 VAL A C 1
ATOM 2970 O O . VAL A 1 368 ? -21.563 0.556 21.764 1.00 81.69 368 VAL A O 1
ATOM 2973 N N . SER A 1 369 ? -23.272 0.119 23.181 1.00 81.81 369 SER A N 1
ATOM 2974 C CA . SER A 1 369 ? -23.997 1.375 22.979 1.00 81.81 369 SER A CA 1
ATOM 2975 C C . SER A 1 369 ? -23.230 2.552 23.574 1.00 81.81 369 SER A C 1
ATOM 2977 O O . SER A 1 369 ? -22.957 3.506 22.850 1.00 81.81 369 SER A O 1
ATOM 2979 N N . GLY A 1 370 ? -22.773 2.448 24.827 1.00 82.50 370 GLY A N 1
ATOM 2980 C CA . GLY A 1 370 ? -21.962 3.488 25.460 1.00 82.50 370 GLY A CA 1
ATOM 2981 C C . GLY A 1 370 ? -20.645 3.741 24.727 1.00 82.50 370 GLY A C 1
ATOM 2982 O O . GLY A 1 370 ? -20.270 4.895 24.526 1.00 82.50 370 GLY A O 1
ATOM 2983 N N . ALA A 1 371 ? -19.984 2.691 24.225 1.00 81.25 371 ALA A N 1
ATOM 2984 C CA . ALA A 1 371 ? -18.809 2.843 23.365 1.00 81.25 371 ALA A CA 1
ATOM 2985 C C . ALA A 1 371 ? -19.125 3.627 22.077 1.00 81.25 371 ALA A C 1
ATOM 2987 O O . ALA A 1 371 ? -18.313 4.428 21.619 1.00 81.25 371 ALA A O 1
ATOM 2988 N N . SER A 1 372 ? -20.302 3.404 21.477 1.00 79.75 372 SER A N 1
ATOM 2989 C CA . SER A 1 372 ? -20.753 4.130 20.281 1.00 79.75 372 SER A CA 1
ATOM 2990 C C . SER A 1 372 ? -21.084 5.598 20.564 1.00 79.75 372 SER A C 1
ATOM 2992 O O . SER A 1 372 ? -20.805 6.462 19.737 1.00 79.75 372 SER A O 1
ATOM 2994 N N . GLU A 1 373 ? -21.670 5.894 21.721 1.00 84.56 373 GLU A N 1
ATOM 2995 C CA . GLU A 1 373 ? -21.964 7.267 22.139 1.00 84.56 373 GLU A CA 1
ATOM 2996 C C . GLU A 1 373 ? -20.679 8.048 22.435 1.00 84.56 373 GLU A C 1
ATOM 2998 O O . GLU A 1 373 ? -20.530 9.184 21.981 1.00 84.56 373 GLU A O 1
ATOM 3003 N N . THR A 1 374 ? -19.714 7.424 23.123 1.00 88.88 374 THR A N 1
ATOM 3004 C CA . THR A 1 374 ? -18.416 8.043 23.420 1.00 88.88 374 THR A CA 1
ATOM 3005 C C . THR A 1 374 ? -17.686 8.450 22.141 1.00 88.88 374 THR A C 1
ATOM 3007 O O . THR A 1 374 ? -17.277 9.605 22.030 1.00 88.88 374 THR A O 1
ATOM 3010 N N . ILE A 1 375 ? -17.572 7.565 21.143 1.00 89.12 375 ILE A N 1
ATOM 3011 C CA . ILE A 1 375 ? -16.934 7.937 19.866 1.00 89.12 375 ILE A CA 1
ATOM 3012 C C . ILE A 1 375 ? -17.767 8.967 19.089 1.00 89.12 375 ILE A C 1
ATOM 3014 O O . ILE A 1 375 ? -17.214 9.900 18.514 1.00 89.12 375 ILE A O 1
ATOM 3018 N N . GLY A 1 376 ? -19.102 8.862 19.124 1.00 84.31 376 GLY A N 1
ATOM 3019 C CA . GLY A 1 376 ? -19.997 9.811 18.459 1.00 84.31 376 GLY A CA 1
ATOM 3020 C C . GLY A 1 376 ? -19.824 11.242 18.972 1.00 84.31 376 GLY A C 1
ATOM 3021 O O . GLY A 1 376 ? -19.936 12.189 18.198 1.00 84.31 376 GLY A O 1
ATOM 3022 N N . SER A 1 377 ? -19.472 11.399 20.252 1.00 86.75 377 SER A N 1
ATOM 3023 C CA . SER A 1 377 ? -19.226 12.703 20.877 1.00 86.75 377 SER A CA 1
ATOM 3024 C C . SER A 1 377 ? -17.966 13.417 20.366 1.00 86.75 377 SER A C 1
ATOM 3026 O O . SER A 1 377 ? -17.879 14.643 20.450 1.00 86.75 377 SER A O 1
ATOM 3028 N N . VAL A 1 378 ? -17.007 12.669 19.805 1.00 87.06 378 VAL A N 1
ATOM 3029 C CA . VAL A 1 378 ? -15.738 13.204 19.285 1.00 87.06 378 VAL A CA 1
ATOM 3030 C C . VAL A 1 378 ? -15.606 13.110 17.766 1.00 87.06 378 VAL A C 1
ATOM 3032 O O . VAL A 1 378 ? -14.618 13.592 17.223 1.00 87.06 378 VAL A O 1
ATOM 3035 N N . ALA A 1 379 ? -16.599 12.564 17.058 1.00 83.31 379 ALA A N 1
ATOM 3036 C CA . ALA A 1 379 ? -16.522 12.303 15.619 1.00 83.31 379 ALA A CA 1
ATOM 3037 C C . ALA A 1 379 ? -16.213 13.548 14.761 1.00 83.31 379 ALA A C 1
ATOM 3039 O O . ALA A 1 379 ? -15.598 13.434 13.706 1.00 83.31 379 ALA A O 1
ATOM 3040 N N . SER A 1 380 ? -16.622 14.746 15.197 1.00 81.00 380 SER A N 1
ATOM 3041 C CA . SER A 1 380 ? -16.325 16.013 14.507 1.00 81.00 380 SER A CA 1
ATOM 3042 C C . SER A 1 380 ? -14.897 16.526 14.720 1.00 81.00 380 SER A C 1
ATOM 3044 O O . SER A 1 380 ? -14.478 17.443 14.017 1.00 81.00 380 SER A O 1
ATOM 3046 N N . GLN A 1 381 ? -14.179 15.964 15.693 1.00 84.25 381 GLN A N 1
ATOM 3047 C CA . GLN A 1 381 ? -12.793 16.291 16.032 1.00 84.25 381 GLN A CA 1
ATOM 3048 C C . GLN A 1 381 ? -11.808 15.271 15.445 1.00 84.25 381 GLN A C 1
ATOM 3050 O O . GLN A 1 381 ? -10.601 15.457 15.572 1.00 84.25 381 GLN A O 1
ATOM 3055 N N . GLU A 1 382 ? -12.309 14.198 14.824 1.00 83.81 382 GLU A N 1
ATOM 3056 C CA . GLU A 1 382 ? -11.474 13.195 14.173 1.00 83.81 382 GLU A CA 1
ATOM 3057 C C . GLU A 1 382 ? -10.779 13.777 12.936 1.00 83.81 382 GLU A C 1
ATOM 3059 O O . GLU A 1 382 ? -11.372 14.504 12.132 1.00 83.81 382 GLU A O 1
ATOM 3064 N N . ASN A 1 383 ? -9.517 13.400 12.753 1.00 76.56 383 ASN A N 1
ATOM 3065 C CA . ASN A 1 383 ? -8.787 13.641 11.521 1.00 76.56 383 ASN A CA 1
ATOM 3066 C C . ASN A 1 383 ? -9.509 12.989 10.335 1.00 76.56 383 ASN A C 1
ATOM 3068 O O . ASN A 1 383 ? -10.111 11.919 10.443 1.00 76.56 383 ASN A O 1
ATOM 3072 N N . THR A 1 384 ? -9.406 13.622 9.166 1.00 74.81 384 THR A N 1
ATOM 3073 C CA . THR A 1 384 ? -9.936 13.030 7.934 1.00 74.81 384 THR A CA 1
ATOM 3074 C C . THR A 1 384 ? -9.109 11.803 7.564 1.00 74.81 384 THR A C 1
ATOM 3076 O O . THR A 1 384 ? -7.902 11.903 7.339 1.00 74.81 384 THR A O 1
ATOM 3079 N N . ILE A 1 385 ? -9.769 10.649 7.476 1.00 75.19 385 ILE A N 1
ATOM 3080 C CA . ILE A 1 385 ? -9.159 9.420 6.971 1.00 75.19 385 ILE A CA 1
ATOM 3081 C C . ILE A 1 385 ? -9.004 9.564 5.455 1.00 75.19 385 ILE A C 1
ATOM 3083 O O . ILE A 1 385 ? -9.987 9.705 4.729 1.00 75.19 385 ILE A O 1
ATOM 3087 N N . VAL A 1 386 ? -7.759 9.539 4.986 1.00 67.56 386 VAL A N 1
ATOM 3088 C CA . VAL A 1 386 ? -7.420 9.628 3.562 1.00 67.56 386 VAL A CA 1
ATOM 3089 C C . VAL A 1 386 ? -7.162 8.219 3.030 1.00 67.56 386 VAL A C 1
ATOM 3091 O O . VAL A 1 386 ? -6.328 7.500 3.577 1.00 67.56 386 VAL A O 1
ATOM 3094 N N . ILE A 1 387 ? -7.869 7.849 1.963 1.00 66.31 387 ILE A N 1
ATOM 3095 C CA . ILE A 1 387 ? -7.759 6.563 1.257 1.00 66.31 387 ILE A CA 1
ATOM 3096 C C . ILE A 1 387 ? -7.385 6.880 -0.197 1.00 66.31 387 ILE A C 1
ATOM 3098 O O . ILE A 1 387 ? -7.932 7.832 -0.765 1.00 66.31 387 ILE A O 1
ATOM 3102 N N . CYS A 1 388 ? -6.465 6.129 -0.809 1.00 55.84 388 CYS A N 1
ATOM 3103 C CA . CYS A 1 388 ? -6.084 6.360 -2.204 1.00 55.84 388 CYS A CA 1
ATOM 3104 C C . CYS A 1 388 ? -7.269 6.162 -3.181 1.00 55.84 388 CYS A C 1
ATOM 3106 O O . CYS A 1 388 ? -8.053 5.227 -3.033 1.00 55.84 388 CYS A O 1
ATOM 3108 N N . GLY A 1 389 ? -7.391 7.037 -4.199 1.00 47.78 389 GLY A N 1
ATOM 3109 C CA . GLY A 1 389 ? -8.344 6.881 -5.318 1.00 47.78 389 GLY A CA 1
ATOM 3110 C C . GLY A 1 389 ? -9.536 7.859 -5.407 1.00 47.78 389 GLY A C 1
ATOM 3111 O O . GLY A 1 389 ? -10.638 7.417 -5.718 1.00 47.78 389 GLY A O 1
ATOM 3112 N N . GLY A 1 390 ? -9.373 9.170 -5.150 1.00 41.34 390 GLY A N 1
ATOM 3113 C CA . GLY A 1 390 ? -10.354 10.221 -5.534 1.00 41.34 390 GLY A CA 1
ATOM 3114 C C . GLY A 1 390 ? -10.810 11.185 -4.418 1.00 41.34 390 GLY A C 1
ATOM 3115 O O . GLY A 1 390 ? -10.504 10.958 -3.250 1.00 41.34 390 GLY A O 1
ATOM 3116 N N . GLU A 1 391 ? -11.595 12.214 -4.770 1.00 39.00 391 GLU A N 1
ATOM 3117 C CA . GLU A 1 391 ? -11.991 13.373 -3.930 1.00 39.00 391 GLU A CA 1
ATOM 3118 C C . GLU A 1 391 ? -12.361 13.060 -2.470 1.00 39.00 391 GLU A C 1
ATOM 3120 O O . GLU A 1 391 ? -13.360 12.392 -2.217 1.00 39.00 391 GLU A O 1
ATOM 3125 N N . SER A 1 392 ? -11.593 13.545 -1.487 1.00 40.69 392 SER A N 1
ATOM 3126 C CA . SER A 1 392 ? -11.943 13.419 -0.063 1.00 40.69 392 SER A CA 1
ATOM 3127 C C . SER A 1 392 ? -13.194 14.249 0.27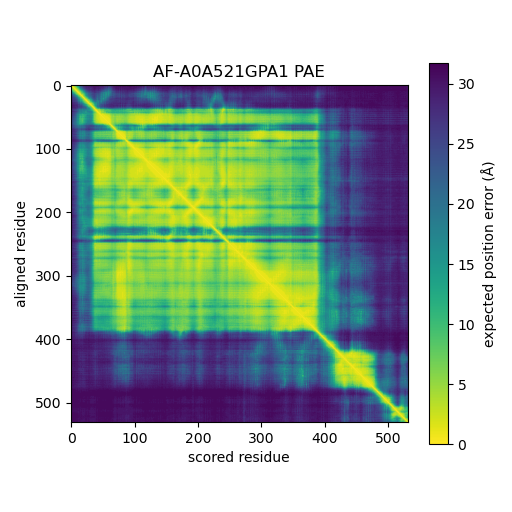8 1.00 40.69 392 SER A C 1
ATOM 3129 O O . SER A 1 392 ? -13.125 15.481 0.317 1.00 40.69 392 SER A O 1
ATOM 3131 N N . GLU A 1 393 ? -14.321 13.601 0.576 1.00 40.44 393 GLU A N 1
ATOM 3132 C CA . GLU A 1 393 ? -15.440 14.249 1.270 1.00 40.44 393 GLU A CA 1
ATOM 3133 C C . GLU A 1 393 ? -15.093 14.333 2.764 1.00 40.44 393 GLU A C 1
ATOM 3135 O O . GLU A 1 393 ? -14.705 13.342 3.386 1.00 40.44 393 GLU A O 1
ATOM 3140 N N . SER A 1 394 ? -15.171 15.531 3.344 1.00 37.97 394 SER A N 1
ATOM 3141 C CA . SER A 1 394 ? -14.893 15.736 4.765 1.00 37.97 394 SER A CA 1
ATOM 3142 C C . SER A 1 394 ? -15.877 14.940 5.633 1.00 37.97 394 SER A C 1
ATOM 3144 O O . SER A 1 394 ? -17.047 14.769 5.282 1.00 37.97 394 SER A O 1
ATOM 3146 N N . ALA A 1 395 ? -15.434 14.513 6.822 1.00 36.28 395 ALA A N 1
ATOM 3147 C CA . ALA A 1 395 ? -16.253 13.791 7.807 1.00 36.28 395 ALA A CA 1
ATOM 3148 C C . ALA A 1 395 ? -17.591 14.491 8.157 1.00 36.28 395 ALA A C 1
ATOM 3150 O O . ALA A 1 395 ? -18.521 13.859 8.656 1.00 36.28 395 ALA A O 1
ATOM 3151 N N . GLN A 1 396 ? -17.721 15.788 7.856 1.00 36.19 396 GLN A N 1
ATOM 3152 C CA . GLN A 1 396 ? -18.931 16.586 8.064 1.00 36.19 396 GLN A CA 1
ATOM 3153 C C . GLN A 1 396 ? -20.062 16.292 7.061 1.00 36.19 396 GLN A C 1
ATOM 3155 O O . GLN A 1 396 ? -21.222 16.497 7.410 1.00 36.19 396 GLN A O 1
ATOM 3160 N N . GLN A 1 397 ? -19.774 15.787 5.855 1.00 38.41 397 GLN A N 1
ATOM 3161 C CA . GLN A 1 397 ? -20.810 15.471 4.854 1.00 38.41 397 GLN A CA 1
ATOM 3162 C C . GLN A 1 397 ? -21.351 14.039 4.961 1.00 38.41 397 GLN A C 1
ATOM 3164 O O . GLN A 1 397 ? -22.481 13.787 4.554 1.00 38.41 397 GLN A O 1
ATOM 3169 N N . ALA A 1 398 ? -20.617 13.118 5.594 1.00 36.28 398 ALA A N 1
ATOM 3170 C CA . ALA A 1 398 ? -21.122 11.773 5.885 1.00 36.28 398 ALA A CA 1
ATOM 3171 C C . ALA A 1 398 ? -22.211 11.757 6.983 1.00 36.28 398 ALA A C 1
ATOM 3173 O O . ALA A 1 398 ? -23.006 10.824 7.045 1.00 36.28 398 ALA A O 1
ATOM 3174 N N . ASN A 1 399 ? -22.277 12.801 7.818 1.00 34.41 399 ASN A N 1
ATOM 3175 C CA . ASN A 1 399 ? -23.192 12.895 8.962 1.00 34.41 399 ASN A CA 1
ATOM 3176 C C . ASN A 1 399 ? -24.544 13.576 8.655 1.00 34.41 399 ASN A C 1
ATOM 3178 O O . ASN A 1 399 ? -25.333 13.788 9.573 1.00 34.41 399 ASN A O 1
ATOM 3182 N N . SER A 1 400 ? -24.843 13.938 7.401 1.00 29.42 400 SER A N 1
ATOM 3183 C CA . SER A 1 400 ? -26.073 14.678 7.056 1.00 29.42 400 SER A CA 1
ATOM 3184 C C . SER A 1 400 ? -27.257 13.812 6.595 1.00 29.42 400 SER A C 1
ATOM 3186 O O . SER A 1 400 ? -28.290 14.359 6.213 1.00 29.42 400 SER A O 1
ATOM 3188 N N . LEU A 1 401 ? -27.178 12.478 6.691 1.00 31.00 401 LEU A N 1
ATOM 3189 C CA . LEU A 1 401 ? -28.305 11.579 6.403 1.00 31.00 401 LEU A CA 1
ATOM 3190 C C . LEU A 1 401 ? -28.687 10.741 7.639 1.00 31.00 401 LEU A C 1
ATOM 3192 O O . LEU A 1 401 ? -28.068 9.732 7.947 1.00 31.00 401 LEU A O 1
ATOM 3196 N N . ASN A 1 402 ? -29.734 11.214 8.328 1.00 34.22 402 ASN A N 1
ATOM 3197 C CA . ASN A 1 402 ? -30.579 10.568 9.346 1.00 34.22 402 ASN A CA 1
ATOM 3198 C C . ASN A 1 402 ? -29.901 9.697 10.430 1.00 34.22 402 ASN A C 1
ATOM 3200 O O . ASN A 1 402 ? -29.724 8.488 10.304 1.00 34.22 402 ASN A O 1
ATOM 3204 N N . ASN A 1 403 ? -29.705 10.330 11.591 1.00 37.38 403 ASN A N 1
ATOM 3205 C CA . ASN A 1 403 ? -29.095 9.817 12.825 1.00 37.38 403 ASN A CA 1
ATOM 3206 C C . ASN A 1 403 ? -29.753 8.594 13.507 1.00 37.38 403 ASN A C 1
ATOM 3208 O O . ASN A 1 403 ? -29.209 8.124 14.501 1.00 37.38 403 ASN A O 1
ATOM 3212 N N . ASN A 1 404 ? -30.863 8.037 13.013 1.00 35.81 404 ASN A N 1
ATOM 3213 C CA . ASN A 1 404 ? -31.579 6.966 13.730 1.00 35.81 404 ASN A CA 1
ATOM 3214 C C . ASN A 1 404 ? -31.356 5.553 13.151 1.00 35.81 404 ASN A C 1
ATOM 3216 O O . ASN A 1 404 ? -31.326 4.584 13.911 1.00 35.81 404 ASN A O 1
ATOM 3220 N N . ASP A 1 405 ? -31.112 5.413 11.844 1.00 32.50 405 ASP A N 1
ATOM 3221 C CA . ASP A 1 405 ? -30.913 4.092 11.220 1.00 32.50 405 ASP A CA 1
ATOM 3222 C C . ASP A 1 405 ? -29.447 3.635 11.265 1.00 32.50 405 ASP A C 1
ATOM 3224 O O . ASP A 1 405 ? -29.167 2.451 11.472 1.00 32.50 405 ASP A O 1
ATOM 3228 N N . ALA A 1 406 ? -28.495 4.573 11.187 1.00 34.16 406 ALA A N 1
ATOM 3229 C CA . ALA A 1 406 ? -27.066 4.283 11.304 1.00 34.16 406 ALA A CA 1
ATOM 3230 C C . ALA A 1 406 ? -26.697 3.716 12.690 1.00 34.16 406 ALA A C 1
ATOM 3232 O O . ALA A 1 406 ? -25.950 2.744 12.772 1.00 34.16 406 ALA A O 1
ATOM 3233 N N . GLN A 1 407 ? -27.288 4.235 13.775 1.00 35.84 407 GLN A N 1
ATOM 3234 C CA . GLN A 1 407 ? -27.053 3.744 15.143 1.00 35.84 407 GLN A CA 1
ATOM 3235 C C . GLN A 1 407 ? -27.622 2.329 15.375 1.00 35.84 407 GLN A C 1
ATOM 3237 O O . GLN A 1 407 ? -26.988 1.495 16.025 1.00 35.84 407 GLN A O 1
ATOM 3242 N N . SER A 1 408 ? -28.782 2.021 14.784 1.00 32.47 408 SER A N 1
ATOM 3243 C CA . SER A 1 408 ? -29.427 0.696 14.829 1.00 32.47 408 SER A CA 1
ATOM 3244 C C . SER A 1 408 ? -28.643 -0.363 14.040 1.00 32.47 408 SER A C 1
ATOM 3246 O O . SER A 1 408 ? -28.451 -1.494 14.506 1.00 32.47 408 SER A O 1
ATOM 3248 N N . ILE A 1 409 ? -28.110 0.012 12.871 1.00 36.66 409 ILE A N 1
ATOM 3249 C CA . ILE A 1 409 ? -27.247 -0.851 12.054 1.00 36.66 409 ILE A CA 1
ATOM 3250 C C . ILE A 1 409 ? -25.881 -1.052 12.731 1.00 36.66 409 ILE A C 1
ATOM 3252 O O . ILE A 1 409 ? -25.379 -2.177 12.737 1.00 36.66 409 ILE A O 1
ATOM 3256 N N . MET A 1 410 ? -25.307 -0.024 13.367 1.00 36.69 410 MET A N 1
ATOM 3257 C CA . MET A 1 410 ? -24.048 -0.122 14.124 1.00 36.69 410 MET A CA 1
ATOM 3258 C C . MET A 1 410 ? -24.154 -1.078 15.321 1.00 36.69 410 MET A C 1
ATOM 3260 O O . MET A 1 410 ? -23.271 -1.916 15.515 1.00 36.69 410 MET A O 1
ATOM 3264 N N . ALA A 1 411 ? -25.247 -1.021 16.089 1.00 37.50 411 ALA A N 1
ATOM 3265 C CA . ALA A 1 411 ? -25.470 -1.931 17.214 1.00 37.50 411 ALA A CA 1
ATOM 3266 C C . ALA A 1 411 ? -25.674 -3.389 16.753 1.00 37.50 411 ALA A C 1
ATOM 3268 O O . ALA A 1 411 ? -25.095 -4.311 17.332 1.00 37.50 411 ALA A O 1
ATOM 3269 N N . LYS A 1 412 ? -26.428 -3.613 15.663 1.00 37.00 412 LYS A N 1
ATOM 3270 C CA . LYS A 1 412 ? -26.628 -4.956 15.086 1.00 37.00 412 LYS A CA 1
ATOM 3271 C C . LYS A 1 412 ? -25.368 -5.526 14.425 1.00 37.00 412 LYS A C 1
ATOM 3273 O O . LYS A 1 412 ? -25.108 -6.717 14.573 1.00 37.00 412 LYS A O 1
ATOM 3278 N N . LYS A 1 413 ? -24.559 -4.708 13.737 1.00 43.28 413 LYS A N 1
ATOM 3279 C CA . LYS A 1 413 ? -23.308 -5.155 13.093 1.00 43.28 413 LYS A CA 1
ATOM 3280 C C . LYS A 1 413 ? -22.191 -5.457 14.106 1.00 43.28 413 LYS A C 1
ATOM 3282 O O . LYS A 1 413 ? -21.389 -6.345 13.837 1.00 43.28 413 LYS A O 1
ATOM 3287 N N . ARG A 1 414 ? -22.156 -4.801 15.277 1.00 43.19 414 ARG A N 1
ATOM 3288 C CA . ARG A 1 414 ? -21.179 -5.093 16.352 1.00 43.19 414 ARG A CA 1
ATOM 3289 C C . ARG A 1 414 ? -21.450 -6.396 17.112 1.00 43.19 414 ARG A C 1
ATOM 3291 O O . ARG A 1 414 ? -20.499 -7.026 17.572 1.00 43.19 414 ARG A O 1
ATOM 3298 N N . ASN A 1 415 ? -22.708 -6.830 17.217 1.00 42.62 415 ASN A N 1
ATOM 3299 C CA . ASN A 1 415 ? -23.042 -8.092 17.891 1.00 42.62 415 ASN A CA 1
ATOM 3300 C C . ASN A 1 415 ? -22.500 -9.325 17.146 1.00 42.62 415 ASN A C 1
ATOM 3302 O O . ASN A 1 415 ? -22.088 -10.288 17.786 1.00 42.62 415 ASN A O 1
ATOM 3306 N N . ASN A 1 416 ? -22.373 -9.257 15.816 1.00 40.00 416 ASN A N 1
ATOM 3307 C CA . ASN A 1 416 ? -21.793 -10.338 15.007 1.00 40.00 416 ASN A CA 1
ATOM 3308 C C . ASN A 1 416 ? -20.272 -10.513 15.183 1.00 40.00 416 ASN A C 1
ATOM 3310 O O . ASN A 1 416 ? -19.714 -11.493 14.687 1.00 40.00 416 ASN A O 1
ATOM 3314 N N . SER A 1 417 ? -19.587 -9.581 15.854 1.00 52.44 417 SER A N 1
ATOM 3315 C CA . SER A 1 417 ? -18.131 -9.625 15.998 1.00 52.44 417 SER A CA 1
ATOM 3316 C C . SER A 1 417 ? -17.686 -10.584 17.101 1.00 52.44 417 SER A C 1
ATOM 3318 O O . SER A 1 417 ? -16.728 -11.312 16.881 1.00 52.44 417 SER A O 1
ATOM 3320 N N . LYS A 1 418 ? -18.368 -10.619 18.261 1.00 52.38 418 LYS A N 1
ATOM 3321 C CA . LYS A 1 418 ? -17.965 -11.450 19.419 1.00 52.38 418 LYS A CA 1
ATOM 3322 C C . LYS A 1 418 ? -18.191 -12.950 19.196 1.00 52.38 418 LYS A C 1
ATOM 3324 O O . LYS A 1 418 ? -17.356 -13.757 19.588 1.00 52.38 418 LYS A O 1
ATOM 3329 N N . GLU A 1 419 ? -19.280 -13.324 18.523 1.00 52.56 419 GLU A N 1
ATOM 3330 C CA . GLU A 1 419 ? -19.637 -14.732 18.267 1.00 52.56 419 GLU A CA 1
ATOM 3331 C C . GLU A 1 419 ? -18.669 -15.442 17.302 1.00 52.56 419 GLU A C 1
ATOM 3333 O O . GLU A 1 419 ? -18.619 -16.669 17.264 1.00 52.56 419 GLU A O 1
ATOM 3338 N N . LYS A 1 420 ? -17.867 -14.679 16.546 1.00 58.88 420 LYS A N 1
ATOM 3339 C CA . LYS A 1 420 ? -16.878 -15.187 15.580 1.00 58.88 420 LYS A CA 1
ATOM 3340 C C . LYS A 1 420 ? -15.432 -15.107 16.082 1.00 58.88 420 LYS A C 1
ATOM 3342 O O . LYS A 1 420 ? -14.503 -15.171 15.281 1.00 58.88 420 LYS A O 1
ATOM 3347 N N . TRP A 1 421 ? -15.213 -14.908 17.381 1.00 68.62 421 TRP A N 1
ATOM 3348 C CA . TRP A 1 421 ? -13.858 -14.795 17.919 1.00 68.62 421 TRP A CA 1
ATOM 3349 C C . TRP A 1 421 ? -13.107 -16.124 17.856 1.00 68.62 421 TRP A C 1
ATOM 3351 O O . TRP A 1 421 ? -13.471 -17.107 18.499 1.00 68.62 421 TRP A O 1
ATOM 3361 N N . GLU A 1 422 ? -12.011 -16.124 17.103 1.00 73.81 422 GLU A N 1
ATOM 3362 C CA . GLU A 1 422 ? -11.040 -17.209 17.103 1.00 73.81 422 GLU A CA 1
ATOM 3363 C C . GLU A 1 422 ? -10.084 -17.053 18.289 1.00 73.81 422 GLU A C 1
ATOM 3365 O O . GLU A 1 422 ? -9.407 -16.033 18.442 1.00 73.81 422 GLU A O 1
ATOM 3370 N N . TRP A 1 423 ? -10.008 -18.089 19.118 1.00 83.06 423 TRP A N 1
ATOM 3371 C CA . TRP A 1 423 ? -9.079 -18.156 20.239 1.00 83.06 423 TRP A CA 1
ATOM 3372 C C . TRP A 1 423 ? -7.731 -18.705 19.772 1.00 83.06 423 TRP A C 1
ATOM 3374 O O . TRP A 1 423 ? -7.664 -19.758 19.138 1.00 83.06 423 TRP A O 1
ATOM 3384 N N . LYS A 1 424 ? -6.641 -18.003 20.091 1.00 82.81 424 LYS A N 1
ATOM 3385 C CA . LYS A 1 424 ? -5.273 -18.386 19.703 1.00 82.81 424 LYS A CA 1
ATOM 3386 C C . LYS A 1 424 ? -4.377 -18.503 20.932 1.00 82.81 424 LYS A C 1
ATOM 3388 O O . LYS A 1 424 ? -4.648 -17.905 21.968 1.00 82.81 424 LYS A O 1
ATOM 3393 N N . LYS A 1 425 ? -3.270 -19.244 20.830 1.00 87.81 425 LYS A N 1
ATOM 3394 C CA . LYS A 1 425 ? -2.303 -19.358 21.936 1.00 87.81 425 LYS A CA 1
ATOM 3395 C C . LYS A 1 425 ? -1.469 -18.078 22.061 1.00 87.81 425 LYS A C 1
ATOM 3397 O O . LYS A 1 425 ? -0.636 -17.806 21.203 1.00 87.81 425 LYS A O 1
ATOM 3402 N N . GLY A 1 426 ? -1.620 -17.346 23.161 1.00 83.81 426 GLY A N 1
ATOM 3403 C CA . GLY A 1 426 ? -0.879 -16.114 23.446 1.00 83.81 426 GLY A CA 1
ATOM 3404 C C . GLY A 1 426 ? -0.799 -15.788 24.937 1.00 83.81 426 GLY A C 1
ATOM 3405 O O . GLY A 1 426 ? -1.153 -16.609 25.782 1.00 83.81 426 GLY A O 1
ATOM 3406 N N . PHE A 1 427 ? -0.280 -14.610 25.274 1.00 80.56 427 PHE A N 1
ATOM 3407 C CA . PHE A 1 427 ? -0.196 -14.124 26.655 1.00 80.56 427 PHE A CA 1
ATOM 3408 C C . PHE A 1 427 ? -1.333 -13.144 26.929 1.00 80.56 427 PHE A C 1
ATOM 3410 O O . PHE A 1 427 ? -1.652 -12.316 26.079 1.00 80.56 427 PHE A O 1
ATOM 3417 N N . CYS A 1 428 ? -1.939 -13.232 28.112 1.00 78.19 428 CYS A N 1
ATOM 3418 C CA . CYS A 1 428 ? -2.989 -12.298 28.501 1.00 78.19 428 CYS A CA 1
ATOM 3419 C C . CYS A 1 428 ? -2.387 -10.923 28.810 1.00 78.19 428 CYS A C 1
ATOM 3421 O O . CYS A 1 428 ? -1.455 -10.829 29.605 1.00 78.19 428 CYS A O 1
ATOM 3423 N N . ARG A 1 429 ? -2.944 -9.848 28.251 1.00 81.19 429 ARG A N 1
ATOM 3424 C CA . ARG A 1 429 ? -2.461 -8.483 28.508 1.00 81.19 429 ARG A CA 1
ATOM 3425 C C . ARG A 1 429 ? -2.856 -7.909 29.877 1.00 81.19 429 ARG A C 1
ATOM 3427 O O . ARG A 1 429 ? -2.305 -6.895 30.282 1.00 81.19 429 ARG A O 1
ATOM 3434 N N . VAL A 1 430 ? -3.816 -8.517 30.581 1.00 78.69 430 VAL A N 1
ATOM 3435 C CA . VAL A 1 430 ? -4.284 -8.042 31.898 1.00 78.69 430 VAL A CA 1
ATOM 3436 C C . VAL A 1 430 ? -3.168 -8.211 32.936 1.00 78.69 430 VAL A C 1
ATOM 3438 O O . VAL A 1 430 ? -2.718 -9.331 33.171 1.00 78.69 430 VAL A O 1
ATOM 3441 N N . GLU A 1 431 ? -2.746 -7.117 33.581 1.00 72.56 431 GLU A N 1
ATOM 3442 C CA . GLU A 1 431 ? -1.539 -7.064 34.430 1.00 72.56 431 GLU A CA 1
ATOM 3443 C C . GLU A 1 431 ? -1.511 -8.097 35.563 1.00 72.56 431 GLU A C 1
ATOM 3445 O O . GLU A 1 431 ? -0.467 -8.675 35.853 1.00 72.56 431 GLU A O 1
ATOM 3450 N N . LEU A 1 432 ? -2.654 -8.345 36.209 1.00 76.94 432 LEU A N 1
ATOM 3451 C CA . LEU A 1 432 ? -2.759 -9.286 37.332 1.00 76.94 432 LEU A CA 1
ATOM 3452 C C . LEU A 1 432 ? -3.203 -10.692 36.914 1.00 76.94 432 LEU A C 1
ATOM 3454 O O . LEU A 1 432 ? -3.438 -11.549 37.766 1.00 76.94 432 LEU A O 1
ATOM 3458 N N . CYS A 1 433 ? -3.315 -10.952 35.612 1.00 76.19 433 CYS A N 1
ATOM 3459 C CA . CYS A 1 433 ? -3.673 -12.269 35.116 1.00 76.19 433 CYS A CA 1
ATOM 3460 C C . CYS A 1 433 ? -2.491 -13.239 35.238 1.00 76.19 433 CYS A C 1
ATOM 3462 O O . CYS A 1 433 ? -1.385 -12.970 34.769 1.00 76.19 433 CYS A O 1
ATOM 3464 N N . ALA A 1 434 ? -2.741 -14.442 35.761 1.00 71.00 434 ALA A N 1
ATOM 3465 C CA . ALA A 1 434 ? -1.737 -15.509 35.826 1.00 71.00 434 ALA A CA 1
ATOM 3466 C C . ALA A 1 434 ? -1.169 -15.901 34.443 1.00 71.00 434 ALA A C 1
ATOM 3468 O O . ALA A 1 434 ? -0.050 -16.404 34.337 1.00 71.00 434 ALA A O 1
ATOM 3469 N N . PHE A 1 435 ? -1.925 -15.644 33.371 1.00 77.69 435 PHE A N 1
ATOM 3470 C CA . PHE A 1 435 ? -1.530 -15.924 31.993 1.00 77.69 435 PHE A CA 1
ATOM 3471 C C . PHE A 1 435 ? -0.799 -14.764 31.302 1.00 77.69 435 PHE A C 1
ATOM 3473 O O . PHE A 1 435 ? -0.520 -14.843 30.108 1.00 77.69 435 PHE A O 1
ATOM 3480 N N . GLN A 1 436 ? -0.424 -13.708 32.031 1.00 66.81 436 GLN A N 1
ATOM 3481 C CA . GLN A 1 436 ? 0.475 -12.674 31.506 1.00 66.81 436 GLN A CA 1
ATOM 3482 C C . GLN A 1 436 ? 1.867 -13.243 31.181 1.00 66.81 436 GLN A C 1
ATOM 3484 O O . GLN A 1 436 ? 2.543 -12.787 30.266 1.00 66.81 436 GLN A O 1
ATOM 3489 N N . ARG A 1 437 ? 2.293 -14.286 31.909 1.00 66.75 437 ARG A N 1
ATOM 3490 C CA . ARG A 1 437 ? 3.616 -14.923 31.757 1.00 66.75 437 ARG A CA 1
ATOM 3491 C C . ARG A 1 437 ? 3.553 -16.376 31.289 1.00 66.75 437 ARG A C 1
ATOM 3493 O O . ARG A 1 437 ? 4.585 -17.032 31.171 1.00 66.75 437 ARG A O 1
ATOM 3500 N N . LYS A 1 438 ? 2.353 -16.892 31.013 1.00 72.94 438 LYS A N 1
ATOM 3501 C CA . LYS A 1 438 ? 2.122 -18.262 30.547 1.00 72.94 438 LYS A CA 1
ATOM 3502 C C . LYS A 1 438 ? 1.158 -18.247 29.369 1.00 72.94 438 LYS A C 1
ATOM 3504 O O . LYS A 1 438 ? 0.092 -17.652 29.473 1.00 72.94 438 LYS A O 1
ATOM 3509 N N . LYS A 1 439 ? 1.517 -18.940 28.283 1.00 77.69 439 LYS A N 1
ATOM 3510 C CA . LYS A 1 439 ? 0.652 -19.055 27.103 1.00 77.69 439 LYS A CA 1
ATOM 3511 C C . LYS A 1 439 ? -0.700 -19.668 27.481 1.00 77.69 439 LYS A C 1
ATOM 3513 O O . LYS A 1 439 ? -0.752 -20.679 28.181 1.00 77.69 439 LYS A O 1
ATOM 3518 N N . THR A 1 440 ? -1.768 -19.063 26.987 1.00 86.12 440 THR A N 1
ATOM 3519 C CA . THR A 1 440 ? -3.163 -19.465 27.165 1.00 86.12 440 THR A CA 1
ATOM 3520 C C . THR A 1 440 ? -3.953 -19.153 25.898 1.00 86.12 440 THR A C 1
ATOM 3522 O O . THR A 1 440 ? -3.409 -18.559 24.971 1.00 86.12 440 THR A O 1
ATOM 3525 N N . ASP A 1 441 ? -5.215 -19.557 25.846 1.00 84.19 441 ASP A N 1
ATOM 3526 C CA . ASP A 1 441 ? -6.118 -19.161 24.770 1.00 84.19 441 ASP A CA 1
ATOM 3527 C C . ASP A 1 441 ? -6.555 -17.710 24.986 1.00 84.19 441 ASP A C 1
ATOM 3529 O O . ASP A 1 441 ? -7.175 -17.377 26.000 1.00 84.19 441 ASP A O 1
ATOM 3533 N N . VAL A 1 442 ? -6.168 -16.838 24.056 1.00 82.75 442 VAL A N 1
ATOM 3534 C CA . VAL A 1 442 ? -6.478 -15.409 24.052 1.00 82.75 442 VAL A CA 1
ATOM 3535 C C . VAL A 1 442 ? -7.287 -15.050 22.814 1.00 82.75 442 VAL A C 1
ATOM 3537 O O . VAL A 1 442 ? -7.058 -15.592 21.731 1.00 82.75 442 VAL A O 1
ATOM 3540 N N . GLY A 1 443 ? -8.259 -14.164 23.002 1.00 78.12 443 GLY A N 1
ATOM 3541 C CA . GLY A 1 443 ? -9.078 -13.632 21.921 1.00 78.12 443 GLY A CA 1
ATOM 3542 C C . GLY A 1 443 ? -8.349 -12.538 21.129 1.00 78.12 443 GLY A C 1
ATOM 3543 O O . GLY A 1 443 ? -7.186 -12.229 21.413 1.00 78.12 443 GLY A O 1
ATOM 3544 N N . PRO A 1 444 ? -9.037 -11.888 20.175 1.00 64.31 444 PRO A N 1
ATOM 3545 C CA . PRO A 1 444 ? -8.457 -10.871 19.287 1.00 64.31 444 PRO A CA 1
ATOM 3546 C C . PRO A 1 444 ? -7.780 -9.690 20.004 1.00 64.31 444 PRO A C 1
ATOM 3548 O O . PRO A 1 444 ? -6.888 -9.053 19.454 1.00 64.31 444 PRO A O 1
ATOM 3551 N N . CYS A 1 445 ? -8.177 -9.413 21.247 1.00 69.88 445 CYS A N 1
ATOM 3552 C CA . CYS A 1 445 ? -7.651 -8.346 22.100 1.00 69.88 445 CYS A CA 1
ATOM 3553 C C . CYS A 1 445 ? -6.485 -8.783 23.012 1.00 69.88 445 CYS A C 1
ATOM 3555 O O . CYS A 1 445 ? -6.121 -8.048 23.930 1.00 69.88 445 CYS A O 1
ATOM 3557 N N . ASN A 1 446 ? -5.908 -9.976 22.813 1.00 74.81 446 ASN A N 1
ATOM 3558 C CA . ASN A 1 446 ? -4.898 -10.575 23.699 1.00 74.81 446 ASN A CA 1
ATOM 3559 C C . ASN A 1 446 ? -5.368 -10.711 25.161 1.00 74.81 446 ASN A C 1
ATOM 3561 O O . ASN A 1 446 ? -4.567 -10.667 26.095 1.00 74.81 446 ASN A O 1
ATOM 3565 N N . VAL A 1 447 ? -6.672 -10.874 25.384 1.00 82.25 447 VAL A N 1
ATOM 3566 C CA . VAL A 1 447 ? -7.259 -11.182 26.694 1.00 82.25 447 VAL A CA 1
ATOM 3567 C C . VAL A 1 447 ? -7.609 -12.664 26.725 1.00 82.25 447 VAL A C 1
ATOM 3569 O O . VAL A 1 447 ? -8.179 -13.194 25.773 1.00 82.25 447 VAL A O 1
ATOM 3572 N N . CYS A 1 448 ? -7.228 -13.355 27.799 1.00 83.38 448 CYS A N 1
ATOM 3573 C CA . CYS A 1 448 ? -7.529 -14.776 27.939 1.00 83.38 448 CYS A CA 1
ATOM 3574 C C . CYS A 1 448 ? -9.007 -15.030 28.217 1.00 83.38 448 CYS A C 1
ATOM 3576 O O . CYS A 1 448 ? -9.674 -14.162 28.776 1.00 83.38 448 CYS A O 1
ATOM 3578 N N . VAL A 1 449 ? -9.481 -16.243 27.917 1.00 83.00 449 VAL A N 1
ATOM 3579 C CA . VAL A 1 449 ? -10.874 -16.669 28.164 1.00 83.00 449 VAL A CA 1
ATOM 3580 C C . VAL A 1 449 ? -11.340 -16.288 29.573 1.00 83.00 449 VAL A C 1
ATOM 3582 O O . VAL A 1 449 ? -12.369 -15.646 29.739 1.00 83.00 449 VAL A O 1
ATOM 3585 N N . SER A 1 450 ? -10.530 -16.579 30.594 1.00 80.62 450 SER A N 1
ATOM 3586 C CA . SER A 1 450 ? -10.893 -16.297 31.986 1.00 80.62 450 SER A CA 1
ATOM 3587 C C . SER A 1 450 ? -10.992 -14.807 32.307 1.00 80.62 450 SER A C 1
ATOM 3589 O O . SER A 1 450 ? -11.827 -14.416 33.109 1.00 80.62 450 SER A O 1
ATOM 3591 N N . CYS A 1 451 ? -10.143 -13.956 31.726 1.00 80.25 451 CYS A N 1
ATOM 3592 C CA . CYS A 1 451 ? -10.279 -12.507 31.891 1.00 80.25 451 CYS A CA 1
ATOM 3593 C C . CYS A 1 451 ? -11.446 -11.962 31.063 1.00 80.25 451 CYS A C 1
ATOM 3595 O O . CYS A 1 451 ? -12.100 -11.016 31.494 1.00 80.25 451 CYS A O 1
ATOM 3597 N N . GLN A 1 452 ? -11.725 -12.576 29.913 1.00 83.50 452 GLN A N 1
ATOM 3598 C CA . GLN A 1 452 ? -12.851 -12.218 29.066 1.00 83.50 452 GLN A CA 1
ATOM 3599 C C . GLN A 1 452 ? -14.187 -12.443 29.786 1.00 83.50 452 GLN A C 1
ATOM 3601 O O . GLN A 1 452 ? -15.044 -11.576 29.706 1.00 83.50 452 GLN A O 1
ATOM 3606 N N . GLU A 1 453 ? -14.327 -13.504 30.589 1.00 81.25 453 GLU A N 1
ATOM 3607 C CA . GLU A 1 453 ? -15.524 -13.744 31.417 1.00 81.25 453 GLU A CA 1
ATOM 3608 C C . GLU A 1 453 ? -15.822 -12.601 32.407 1.00 81.25 453 GLU A C 1
ATOM 3610 O O . GLU A 1 453 ? -16.981 -12.232 32.604 1.00 81.25 453 GLU A O 1
ATOM 3615 N N . TYR A 1 454 ? -14.791 -12.007 33.023 1.00 79.75 454 TYR A N 1
ATOM 3616 C CA . TYR A 1 454 ? -14.980 -10.847 33.904 1.00 79.75 454 TYR A CA 1
ATOM 3617 C C . TYR A 1 454 ? -15.468 -9.634 33.117 1.00 79.75 454 TYR A C 1
ATOM 3619 O O . TYR A 1 454 ? -16.428 -8.983 33.532 1.00 79.75 454 TYR A O 1
ATOM 3627 N N . PHE A 1 455 ? -14.844 -9.374 31.968 1.00 76.50 455 PHE A N 1
ATOM 3628 C CA . PHE A 1 455 ? -15.242 -8.286 31.085 1.00 76.50 455 PHE A CA 1
ATOM 3629 C C . PHE A 1 455 ? -16.677 -8.466 30.570 1.00 76.50 455 PHE A C 1
ATOM 3631 O O . PHE A 1 455 ? -17.481 -7.543 30.687 1.00 76.50 455 PHE A O 1
ATOM 3638 N N . ASP A 1 456 ? -17.046 -9.663 30.111 1.00 74.75 456 ASP A N 1
ATOM 3639 C CA . ASP A 1 456 ? -18.405 -9.978 29.657 1.00 74.75 456 ASP A CA 1
ATOM 3640 C C . ASP A 1 456 ? -19.439 -9.844 30.792 1.00 74.75 456 ASP A C 1
ATOM 3642 O O . ASP A 1 456 ? -20.587 -9.464 30.561 1.00 74.75 456 ASP A O 1
ATOM 3646 N N . GLY A 1 457 ? -19.019 -10.070 32.041 1.00 72.44 457 GLY A N 1
ATOM 3647 C CA . GLY A 1 457 ? -19.800 -9.819 33.253 1.00 72.44 457 GLY A CA 1
ATOM 3648 C C . GLY A 1 457 ? -19.821 -8.362 33.738 1.00 72.44 457 GLY A C 1
ATOM 3649 O O . GLY A 1 457 ? -20.285 -8.127 34.856 1.00 72.44 457 GLY A O 1
ATOM 3650 N N . LYS A 1 458 ? -19.324 -7.397 32.948 1.00 71.88 458 LYS A N 1
ATOM 3651 C CA . LYS A 1 458 ? -19.194 -5.966 33.301 1.00 71.88 458 LYS A CA 1
ATOM 3652 C C . LYS A 1 458 ? -18.287 -5.692 34.508 1.00 71.88 458 LYS A C 1
ATOM 3654 O O . LYS A 1 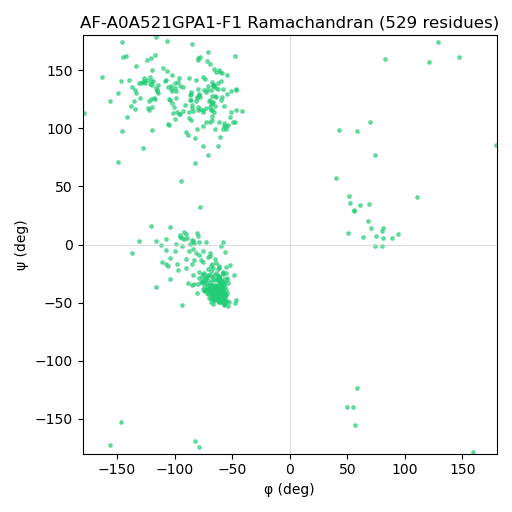458 ? -18.540 -4.772 35.285 1.00 71.88 458 LYS A O 1
ATOM 3659 N N . LYS A 1 459 ? -17.235 -6.490 34.694 1.00 73.25 459 LYS A N 1
ATOM 3660 C CA . LYS A 1 459 ? -16.260 -6.338 35.785 1.00 73.25 459 LYS A CA 1
ATOM 3661 C C . LYS A 1 459 ? -14.857 -6.142 35.224 1.00 73.25 459 LYS A C 1
ATOM 3663 O O . LYS A 1 459 ? -14.494 -6.762 34.231 1.00 73.25 459 LYS A O 1
ATOM 3668 N N . ASP A 1 460 ? -14.050 -5.321 35.889 1.00 74.81 460 ASP A N 1
ATOM 3669 C CA . ASP A 1 460 ? -12.617 -5.227 35.600 1.00 74.81 460 ASP A CA 1
ATOM 3670 C C . ASP A 1 460 ? -11.878 -6.407 36.266 1.00 74.81 460 ASP A C 1
ATOM 3672 O O . ASP A 1 460 ? -11.843 -6.485 37.502 1.00 74.81 460 ASP A O 1
ATOM 3676 N N . PRO A 1 461 ? -11.257 -7.316 35.488 1.00 77.81 461 PRO A N 1
ATOM 3677 C CA . PRO A 1 461 ? -10.548 -8.461 36.042 1.00 77.81 461 PRO A CA 1
ATOM 3678 C C . PRO A 1 461 ? -9.397 -8.049 36.967 1.00 77.81 461 PRO A C 1
ATOM 3680 O O . PRO A 1 461 ? -9.122 -8.747 37.937 1.00 77.81 461 PRO A O 1
ATOM 3683 N N . THR A 1 462 ? -8.734 -6.914 36.724 1.00 74.25 462 THR A N 1
ATOM 3684 C CA . THR A 1 462 ? -7.633 -6.428 37.575 1.00 74.25 462 THR A CA 1
ATOM 3685 C C . THR A 1 462 ? -8.136 -6.129 38.986 1.00 74.25 462 THR A C 1
ATOM 3687 O O . THR A 1 462 ? -7.526 -6.534 39.980 1.00 74.25 462 THR A O 1
ATOM 3690 N N . THR A 1 463 ? -9.288 -5.469 39.079 1.00 74.00 463 THR A N 1
ATOM 3691 C CA . THR A 1 463 ? -9.954 -5.156 40.344 1.00 74.00 463 THR A CA 1
ATOM 3692 C C . THR A 1 463 ? -10.461 -6.420 41.048 1.00 74.00 463 THR A C 1
ATOM 3694 O O . THR A 1 463 ? -10.243 -6.588 42.253 1.00 74.00 463 THR A O 1
ATOM 3697 N N . GLU A 1 464 ? -11.055 -7.359 40.308 1.00 80.38 464 GLU A N 1
ATOM 3698 C CA . GLU A 1 464 ? -11.543 -8.631 40.860 1.00 80.38 464 GLU A CA 1
ATOM 3699 C C . GLU A 1 464 ? -10.399 -9.528 41.363 1.00 80.38 464 GLU A C 1
ATOM 3701 O O . GLU A 1 464 ? -10.484 -10.077 42.465 1.00 80.38 464 GLU A O 1
ATOM 3706 N N . TYR A 1 465 ? -9.275 -9.607 40.641 1.00 77.88 465 TYR A N 1
ATOM 3707 C CA . TYR A 1 465 ? -8.095 -10.343 41.102 1.00 77.88 465 TYR A CA 1
ATOM 3708 C C . TYR A 1 465 ? -7.487 -9.733 42.370 1.00 77.88 465 TYR A C 1
ATOM 3710 O O . TYR A 1 465 ? -7.099 -10.477 43.273 1.00 77.88 465 TYR A O 1
ATOM 3718 N N . ARG A 1 466 ? -7.449 -8.397 42.506 1.00 72.44 466 ARG A N 1
ATOM 3719 C CA . ARG A 1 466 ? -7.015 -7.752 43.763 1.00 72.44 466 ARG A CA 1
ATOM 3720 C C . ARG A 1 466 ? -7.926 -8.121 44.926 1.00 72.44 466 ARG A C 1
ATOM 3722 O O . ARG A 1 466 ? -7.433 -8.428 46.011 1.00 72.44 466 ARG A O 1
ATOM 3729 N N . LYS A 1 467 ? -9.243 -8.112 44.708 1.00 75.38 467 LYS A N 1
ATOM 3730 C CA . LYS A 1 467 ? -10.226 -8.480 45.731 1.00 75.38 467 LYS A CA 1
ATOM 3731 C C . LYS A 1 467 ? -10.040 -9.929 46.185 1.00 75.38 467 LYS A C 1
ATOM 3733 O O . LYS A 1 467 ? -9.949 -10.173 47.386 1.00 75.38 467 LYS A O 1
ATOM 3738 N N . GLN A 1 468 ? -9.863 -10.856 45.245 1.00 74.81 468 GLN A N 1
ATOM 3739 C CA . GLN A 1 468 ? -9.584 -12.264 45.544 1.00 74.81 468 GLN A CA 1
ATOM 3740 C C . GLN A 1 468 ? -8.268 -12.448 46.315 1.00 74.81 468 GLN A C 1
ATOM 3742 O O . GLN A 1 468 ? -8.220 -13.215 47.274 1.00 74.81 468 GLN A O 1
ATOM 3747 N N . GLN A 1 469 ? -7.205 -11.718 45.957 1.00 71.25 469 GLN A N 1
ATOM 3748 C CA . GLN A 1 469 ? -5.932 -11.762 46.688 1.00 71.25 469 GLN A CA 1
ATOM 3749 C C . GLN A 1 469 ? -6.062 -11.222 48.122 1.00 71.25 469 GLN A C 1
ATOM 3751 O O . GLN A 1 469 ? -5.509 -11.807 49.055 1.00 71.25 469 GLN A O 1
ATOM 3756 N N . LEU A 1 470 ? -6.824 -10.142 48.319 1.00 66.19 470 LEU A N 1
ATOM 3757 C CA . LEU A 1 470 ? -7.119 -9.575 49.639 1.00 66.19 470 LEU A CA 1
ATOM 3758 C C . LEU A 1 470 ? -7.970 -10.520 50.499 1.00 66.19 470 LEU A C 1
ATOM 3760 O O . LEU A 1 470 ? -7.702 -10.678 51.691 1.00 66.19 470 LEU A O 1
ATOM 3764 N N . GLU A 1 471 ? -8.974 -11.169 49.913 1.00 69.62 471 GLU A N 1
ATOM 3765 C CA . GLU A 1 471 ? -9.818 -12.159 50.591 1.00 69.62 471 GLU A CA 1
ATOM 3766 C C . GLU A 1 471 ? -9.026 -13.420 50.961 1.00 69.62 471 GLU A C 1
ATOM 3768 O O . GLU A 1 471 ? -9.106 -13.882 52.101 1.00 69.62 471 GLU A O 1
ATOM 3773 N N . ALA A 1 472 ? -8.175 -13.916 50.059 1.00 65.38 472 ALA A N 1
ATOM 3774 C CA . ALA A 1 472 ? -7.264 -15.022 50.339 1.00 65.38 472 ALA A CA 1
ATOM 3775 C C . ALA A 1 472 ? -6.276 -14.675 51.467 1.00 65.38 472 ALA A C 1
ATOM 3777 O O . ALA A 1 472 ? -6.063 -15.477 52.377 1.00 65.38 472 ALA A O 1
ATOM 3778 N N . ALA A 1 473 ? -5.721 -13.459 51.470 1.00 53.62 473 ALA A N 1
ATOM 3779 C CA . ALA A 1 473 ? -4.844 -12.992 52.542 1.00 53.62 473 ALA A CA 1
ATOM 3780 C C . ALA A 1 473 ? -5.572 -12.917 53.897 1.00 53.62 473 ALA A C 1
ATOM 3782 O O . ALA A 1 473 ? -5.027 -13.345 54.917 1.00 53.62 473 ALA A O 1
ATOM 3783 N N . ARG A 1 474 ? -6.825 -12.444 53.919 1.00 59.56 474 ARG A N 1
ATOM 3784 C CA . ARG A 1 474 ? -7.666 -12.412 55.130 1.00 59.56 474 ARG A CA 1
ATOM 3785 C C . ARG A 1 474 ? -8.000 -13.815 55.644 1.00 59.56 474 ARG A C 1
ATOM 3787 O O . ARG A 1 474 ? -7.927 -14.044 56.849 1.00 59.56 474 ARG A O 1
ATOM 3794 N N . ALA A 1 475 ? -8.285 -14.764 54.754 1.00 59.22 475 ALA A N 1
ATOM 3795 C CA . ALA A 1 475 ? -8.573 -16.152 55.118 1.00 59.22 475 ALA A CA 1
ATOM 3796 C C . ALA A 1 475 ? -7.365 -16.877 55.746 1.00 59.22 475 ALA A C 1
ATOM 3798 O O . ALA A 1 475 ? -7.536 -17.743 56.603 1.00 59.22 475 ALA A O 1
ATOM 3799 N N . VAL A 1 476 ? -6.140 -16.504 55.361 1.00 59.06 476 VAL A N 1
ATOM 3800 C CA . VAL A 1 476 ? -4.901 -17.045 55.948 1.00 59.06 476 VAL A CA 1
ATOM 3801 C C . VAL A 1 476 ? -4.617 -16.450 57.333 1.00 59.06 476 VAL A C 1
ATOM 3803 O O . VAL A 1 476 ? -4.089 -17.145 58.197 1.00 59.06 476 VAL A O 1
ATOM 3806 N N . ILE A 1 477 ? -4.994 -15.190 57.568 1.00 52.69 477 ILE A N 1
ATOM 3807 C CA . ILE A 1 477 ? -4.812 -14.504 58.860 1.00 52.69 477 ILE A CA 1
ATOM 3808 C C . ILE A 1 477 ? -5.889 -14.920 59.881 1.00 52.69 477 ILE A C 1
ATOM 3810 O O . ILE A 1 477 ? -5.626 -14.936 61.079 1.00 52.69 477 ILE A O 1
ATOM 3814 N N . GLY A 1 478 ? -7.085 -15.299 59.420 1.00 46.97 478 GLY A N 1
ATOM 3815 C CA . GLY A 1 478 ? -8.232 -15.642 60.267 1.00 46.97 478 GLY A CA 1
ATOM 3816 C C . GLY A 1 478 ? -8.296 -17.078 60.804 1.00 46.97 478 GLY A C 1
ATOM 3817 O O . GLY A 1 478 ? -9.285 -17.414 61.452 1.00 46.97 478 GLY A O 1
ATOM 3818 N N . LYS A 1 479 ? -7.304 -17.948 60.555 1.00 44.66 479 LYS A N 1
ATOM 3819 C CA . LYS A 1 479 ? -7.298 -19.310 61.123 1.00 44.66 479 LYS A CA 1
ATOM 3820 C C . LYS A 1 479 ? -6.714 -19.309 62.547 1.00 44.66 479 LYS A C 1
ATOM 3822 O O . LYS A 1 479 ? -5.518 -19.055 62.689 1.00 44.66 479 LYS A O 1
ATOM 3827 N N . PRO A 1 480 ? -7.496 -19.632 63.598 1.00 40.69 480 PRO A N 1
ATOM 3828 C CA . PRO A 1 480 ? -6.942 -19.858 64.927 1.00 40.69 480 PRO A CA 1
ATOM 3829 C C . PRO A 1 480 ? -6.072 -21.119 64.914 1.00 40.69 480 PRO A C 1
ATOM 3831 O O . PRO A 1 480 ? -6.435 -22.138 64.324 1.00 40.69 480 PRO A O 1
ATOM 3834 N N . ALA A 1 481 ? -4.905 -21.027 65.550 1.00 40.47 481 ALA A N 1
ATOM 3835 C CA . ALA A 1 481 ? -3.959 -22.123 65.682 1.00 40.47 481 ALA A CA 1
ATOM 3836 C C . ALA A 1 481 ? -4.605 -23.288 66.447 1.00 40.47 481 ALA A C 1
ATOM 3838 O O . ALA A 1 481 ? -4.775 -23.225 67.664 1.00 40.47 481 ALA A O 1
ATOM 3839 N N . SER A 1 482 ? -4.963 -24.358 65.736 1.00 39.06 482 SER A N 1
ATOM 3840 C CA . SER A 1 482 ? -5.219 -25.648 66.369 1.00 39.06 482 SER A CA 1
ATOM 3841 C C . SER A 1 482 ? -3.913 -26.178 66.971 1.00 39.06 482 SER A C 1
ATOM 3843 O O . SER A 1 482 ? -2.848 -26.068 66.365 1.00 39.06 482 SER A O 1
ATOM 3845 N N . SER A 1 483 ? -4.048 -26.699 68.185 1.00 37.06 483 SER A N 1
ATOM 3846 C CA . SER A 1 483 ? -3.056 -27.054 69.205 1.00 37.06 483 SER A CA 1
ATOM 3847 C C . SER A 1 483 ? -1.831 -27.876 68.759 1.00 37.06 483 SER A C 1
ATOM 3849 O O . SER A 1 483 ? -1.859 -28.522 67.713 1.00 37.06 483 SER A O 1
ATOM 3851 N N . PRO A 1 484 ? -0.756 -27.891 69.576 1.00 50.44 484 PRO A N 1
ATOM 3852 C CA . PRO A 1 484 ? 0.569 -28.311 69.158 1.00 50.44 484 PRO A CA 1
ATOM 3853 C C . PRO A 1 484 ? 0.777 -29.807 69.392 1.00 50.44 484 PRO A C 1
ATOM 3855 O O . PRO A 1 484 ? 0.789 -30.261 70.532 1.00 50.44 484 PRO A O 1
ATOM 3858 N N . GLU A 1 485 ? 1.056 -30.559 68.332 1.00 36.88 485 GLU A N 1
ATOM 3859 C CA . GLU A 1 485 ? 1.755 -31.829 68.486 1.00 36.88 485 GLU A CA 1
ATOM 3860 C C . GLU A 1 485 ? 2.810 -32.018 67.395 1.00 36.88 485 GLU A C 1
ATOM 3862 O O . GLU A 1 485 ? 2.521 -32.057 66.204 1.00 36.88 485 GLU A O 1
ATOM 3867 N N . LYS A 1 486 ? 4.044 -32.143 67.892 1.00 36.94 486 LYS A N 1
ATOM 3868 C CA . LYS A 1 486 ? 5.284 -32.595 67.250 1.00 36.94 486 LYS A CA 1
ATOM 3869 C C . LYS A 1 486 ? 5.902 -31.666 66.203 1.00 36.94 486 LYS A C 1
ATOM 3871 O O . LYS A 1 486 ? 5.493 -31.537 65.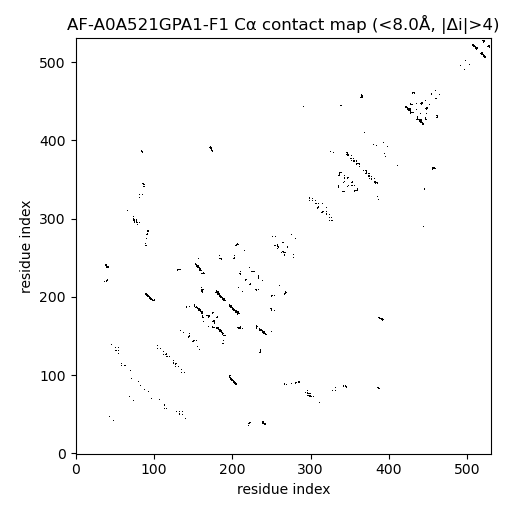056 1.00 36.94 486 LYS A O 1
ATOM 3876 N N . ALA A 1 487 ? 6.977 -31.038 66.673 1.00 47.06 487 ALA A N 1
ATOM 3877 C CA . ALA A 1 487 ? 7.942 -30.292 65.901 1.00 47.06 487 ALA A CA 1
ATOM 3878 C C . ALA A 1 487 ? 8.565 -31.165 64.810 1.00 47.06 487 ALA A C 1
ATOM 3880 O O . ALA A 1 487 ? 9.282 -32.104 65.127 1.00 47.06 487 ALA A O 1
ATOM 3881 N N . GLU A 1 488 ? 8.381 -30.779 63.549 1.00 43.00 488 GLU A N 1
ATOM 3882 C CA . GLU A 1 488 ? 9.383 -30.995 62.511 1.00 43.00 488 GLU A CA 1
ATOM 3883 C C . GLU A 1 488 ? 9.207 -29.976 61.373 1.00 43.00 488 GLU A C 1
ATOM 3885 O O . GLU A 1 488 ? 8.142 -29.829 60.785 1.00 43.00 488 GLU A O 1
ATOM 3890 N N . ARG A 1 489 ? 10.299 -29.241 61.117 1.00 42.22 489 ARG A N 1
ATOM 3891 C CA . ARG A 1 489 ? 10.544 -28.261 60.041 1.00 42.22 489 ARG A CA 1
ATOM 3892 C C . ARG A 1 489 ? 9.588 -27.061 59.952 1.00 42.22 489 ARG A C 1
ATOM 3894 O O . ARG A 1 489 ? 8.571 -27.068 59.268 1.00 42.22 489 ARG A O 1
ATOM 3901 N N . ARG A 1 490 ? 10.038 -25.933 60.524 1.00 40.44 490 ARG A N 1
ATOM 3902 C CA . ARG A 1 490 ? 9.586 -24.584 60.142 1.00 40.44 490 ARG A CA 1
ATOM 3903 C C . ARG A 1 490 ? 9.911 -24.337 58.665 1.00 40.44 490 ARG A C 1
ATOM 3905 O O . ARG A 1 490 ? 11.003 -23.885 58.336 1.00 40.44 490 ARG A O 1
ATOM 3912 N N . VAL A 1 491 ? 8.956 -24.627 57.792 1.00 43.84 491 VAL A N 1
ATOM 3913 C CA . VAL A 1 491 ? 8.941 -24.146 56.409 1.00 43.84 491 VAL A CA 1
ATOM 3914 C C . VAL A 1 491 ? 8.722 -22.634 56.477 1.00 43.84 491 VAL A C 1
ATOM 3916 O O . VAL A 1 491 ? 7.720 -22.166 57.022 1.00 43.84 491 VAL A O 1
ATOM 3919 N N . SER A 1 492 ? 9.698 -21.848 56.028 1.00 46.34 492 SER A N 1
ATOM 3920 C CA . SER A 1 492 ? 9.600 -20.391 56.092 1.00 46.34 492 SER A CA 1
ATOM 3921 C C . SER A 1 492 ? 8.531 -19.898 55.107 1.00 46.34 492 SER A C 1
ATOM 3923 O O . SER A 1 492 ? 8.274 -20.536 54.087 1.00 46.34 492 SER A O 1
ATOM 3925 N N . LYS A 1 493 ? 7.937 -18.716 55.346 1.00 44.53 493 LYS A N 1
ATOM 3926 C CA . LYS A 1 493 ? 7.037 -18.040 54.377 1.00 44.53 493 LYS A CA 1
ATOM 3927 C C . LYS A 1 493 ? 7.634 -17.969 52.958 1.00 44.53 493 LYS A C 1
ATOM 3929 O O . LYS A 1 493 ? 6.892 -17.915 51.984 1.00 44.53 493 LYS A O 1
ATOM 3934 N N . ARG A 1 494 ? 8.968 -17.976 52.853 1.00 40.16 494 ARG A N 1
ATOM 3935 C CA . ARG A 1 494 ? 9.728 -17.993 51.599 1.00 40.16 494 ARG A CA 1
ATOM 3936 C C . ARG A 1 494 ? 9.579 -19.310 50.838 1.00 40.16 494 ARG A C 1
ATOM 3938 O O . ARG A 1 494 ? 9.502 -19.266 49.619 1.00 40.16 494 ARG A O 1
AT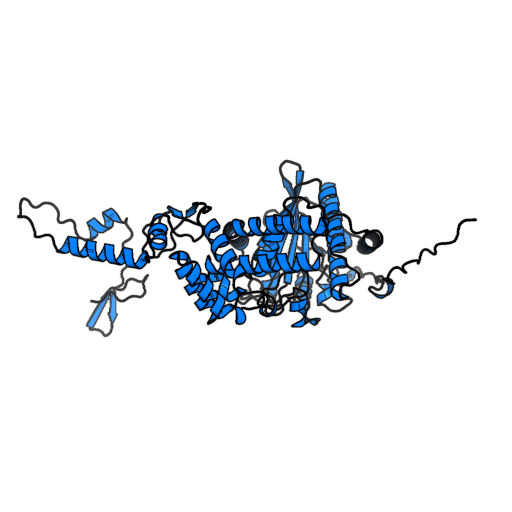OM 3945 N N . ASP A 1 495 ? 9.492 -20.440 51.530 1.00 44.28 495 ASP A N 1
ATOM 3946 C CA . ASP A 1 495 ? 9.519 -21.779 50.929 1.00 44.28 495 ASP A CA 1
ATOM 3947 C C . ASP A 1 495 ? 8.160 -22.176 50.328 1.00 44.28 495 ASP A C 1
ATOM 3949 O O . ASP A 1 495 ? 8.114 -22.779 49.259 1.00 44.28 495 ASP A O 1
ATOM 3953 N N . LEU A 1 496 ? 7.049 -21.744 50.942 1.00 43.69 496 LEU A N 1
ATOM 3954 C CA . LEU A 1 496 ? 5.691 -21.930 50.401 1.00 43.69 496 LEU A CA 1
ATOM 3955 C C . LEU A 1 496 ? 5.449 -21.110 49.123 1.00 43.69 496 LEU A C 1
ATOM 3957 O O . LEU A 1 496 ? 4.817 -21.591 48.187 1.00 43.69 496 LEU A O 1
ATOM 3961 N N . ILE A 1 497 ? 5.996 -19.893 49.053 1.00 40.91 497 ILE A N 1
ATOM 3962 C CA . ILE A 1 497 ? 5.901 -19.037 47.859 1.00 40.91 497 ILE A CA 1
ATOM 3963 C C . ILE A 1 497 ? 6.817 -19.567 46.743 1.00 40.91 497 ILE A C 1
ATOM 3965 O O . ILE A 1 497 ? 6.422 -19.591 45.578 1.00 40.91 497 ILE A O 1
ATOM 3969 N N . ARG A 1 498 ? 8.013 -20.066 47.086 1.00 40.81 498 ARG A N 1
ATOM 3970 C CA . ARG A 1 498 ? 8.950 -20.682 46.128 1.00 40.81 498 ARG A CA 1
ATOM 3971 C C . ARG A 1 498 ? 8.374 -21.949 45.485 1.00 40.81 498 ARG A C 1
ATOM 3973 O O . ARG A 1 498 ? 8.556 -22.149 44.289 1.00 40.81 498 ARG A O 1
ATOM 3980 N N . ALA A 1 499 ? 7.640 -22.753 46.260 1.00 43.66 499 ALA A N 1
ATOM 3981 C CA . ALA A 1 499 ? 6.987 -23.975 45.790 1.00 43.66 499 ALA A CA 1
ATOM 3982 C C . ALA A 1 499 ? 5.813 -23.720 44.824 1.00 43.66 499 ALA A C 1
ATOM 3984 O O . ALA A 1 499 ? 5.524 -24.575 43.992 1.00 43.66 499 ALA A O 1
ATOM 3985 N N . GLN A 1 500 ? 5.155 -22.556 44.901 1.00 42.34 500 GLN A N 1
ATOM 3986 C CA . GLN A 1 500 ? 3.992 -22.230 44.066 1.00 42.34 500 GLN A CA 1
ATOM 3987 C C . GLN A 1 500 ? 4.341 -21.383 42.822 1.00 42.34 500 GLN A C 1
ATOM 3989 O O . GLN A 1 500 ? 3.590 -21.418 41.849 1.00 42.34 500 GLN A O 1
ATOM 3994 N N . TYR A 1 501 ? 5.475 -20.660 42.816 1.00 43.75 501 TYR A N 1
ATOM 3995 C CA . TYR A 1 501 ? 5.797 -19.670 41.767 1.00 43.75 501 TYR A CA 1
ATOM 3996 C C . TYR A 1 501 ? 7.203 -19.773 41.131 1.00 43.75 501 TYR A C 1
ATOM 3998 O O . TYR A 1 501 ? 7.519 -18.977 40.248 1.00 43.75 501 TYR A O 1
ATOM 4006 N N . GLY A 1 502 ? 8.027 -20.760 41.505 1.00 37.19 502 GLY A N 1
ATOM 4007 C CA . GLY A 1 502 ? 9.333 -21.018 40.877 1.00 37.19 502 GLY A CA 1
ATOM 4008 C C . GLY A 1 502 ? 10.497 -20.153 41.392 1.00 37.19 502 GLY A C 1
ATOM 4009 O O . GLY A 1 502 ? 10.320 -19.106 42.015 1.00 37.19 502 GLY A O 1
ATOM 4010 N N . GLU A 1 503 ? 11.727 -20.631 41.171 1.00 41.56 503 GLU A N 1
ATOM 4011 C CA . GLU A 1 503 ? 12.969 -20.066 41.713 1.00 41.56 503 GLU A CA 1
ATOM 4012 C C . GLU A 1 503 ? 13.518 -18.876 40.913 1.00 41.56 503 GLU A C 1
ATOM 4014 O O . GLU A 1 503 ? 14.363 -19.086 40.062 1.00 41.56 503 GLU A O 1
ATOM 4019 N N . TYR A 1 504 ? 13.169 -17.627 41.238 1.00 43.34 504 TYR A N 1
ATOM 4020 C CA . TYR A 1 504 ? 14.043 -16.477 40.921 1.00 43.34 504 TYR A CA 1
ATOM 4021 C C . TYR A 1 504 ? 13.885 -15.359 41.959 1.00 43.34 504 TYR A C 1
ATOM 4023 O O . TYR A 1 504 ? 13.334 -14.294 41.691 1.00 43.34 504 TYR A O 1
ATOM 4031 N N . ALA A 1 505 ? 14.393 -15.600 43.170 1.00 38.03 505 ALA A N 1
ATOM 4032 C CA . ALA A 1 505 ? 14.632 -14.559 44.166 1.00 38.03 505 ALA A CA 1
ATOM 4033 C C . ALA A 1 505 ? 16.138 -14.280 44.232 1.00 38.03 505 ALA A C 1
ATOM 4035 O O . ALA A 1 505 ? 16.879 -15.050 44.838 1.00 38.03 505 ALA A O 1
ATOM 4036 N N . GLY A 1 506 ? 16.601 -13.185 43.629 1.00 37.53 506 GLY A N 1
ATOM 4037 C CA . GLY A 1 506 ? 18.009 -12.811 43.744 1.00 37.53 506 GLY A CA 1
ATOM 4038 C C . GLY A 1 506 ? 18.394 -11.556 42.979 1.00 37.53 506 GLY A C 1
ATOM 4039 O O . GLY A 1 506 ? 18.853 -11.671 41.853 1.00 37.53 506 GLY A O 1
ATOM 4040 N N . THR A 1 507 ? 18.204 -10.391 43.603 1.00 37.38 507 THR A N 1
ATOM 4041 C CA . THR A 1 507 ? 19.259 -9.401 43.921 1.00 37.38 507 THR A CA 1
ATOM 4042 C C . THR A 1 507 ? 18.612 -8.230 44.669 1.00 37.38 507 THR A C 1
ATOM 4044 O O . THR A 1 507 ? 17.774 -7.517 44.131 1.00 37.38 507 THR A O 1
ATOM 4047 N N . ARG A 1 508 ? 18.954 -8.063 45.951 1.00 45.50 508 ARG A N 1
ATOM 4048 C CA . ARG A 1 508 ? 18.555 -6.918 46.785 1.00 45.50 508 ARG A CA 1
ATOM 4049 C C . ARG A 1 508 ? 19.828 -6.186 47.183 1.00 45.50 508 ARG A C 1
ATOM 4051 O O . ARG A 1 508 ? 20.705 -6.818 47.770 1.00 45.50 508 ARG A O 1
ATOM 4058 N N . THR A 1 509 ? 19.913 -4.892 46.901 1.00 43.56 509 THR A N 1
ATOM 4059 C CA . THR A 1 509 ? 21.030 -4.048 47.346 1.00 43.56 509 THR A CA 1
ATOM 4060 C C . THR A 1 509 ? 20.562 -3.202 48.523 1.00 43.56 509 THR A C 1
ATOM 4062 O O . THR A 1 509 ? 19.466 -2.642 48.493 1.00 43.56 509 THR A O 1
ATOM 4065 N N . LYS A 1 510 ? 21.371 -3.145 49.584 1.00 46.06 510 LYS A N 1
ATOM 4066 C CA . LYS A 1 510 ? 21.134 -2.250 50.719 1.00 46.06 510 LYS A CA 1
ATOM 4067 C C . LYS A 1 510 ? 21.617 -0.852 50.351 1.00 46.06 510 LYS A C 1
ATOM 4069 O O . LYS A 1 510 ? 22.771 -0.699 49.958 1.00 46.06 510 LYS A O 1
ATOM 4074 N N . LEU A 1 511 ? 20.754 0.145 50.496 1.00 44.94 511 LEU A N 1
ATOM 4075 C CA . LEU A 1 511 ? 21.118 1.553 50.359 1.00 44.94 511 LEU A CA 1
ATOM 4076 C C . LEU A 1 511 ? 20.930 2.247 51.706 1.00 44.94 511 LEU A C 1
ATOM 4078 O O . LEU A 1 511 ? 19.895 2.091 52.359 1.00 44.94 511 LEU A O 1
ATOM 4082 N N . THR A 1 512 ? 21.943 3.006 52.114 1.00 43.59 512 THR A N 1
ATOM 4083 C CA . THR A 1 512 ? 21.906 3.815 53.333 1.00 43.59 512 THR A CA 1
ATOM 4084 C C . THR A 1 512 ? 21.560 5.244 52.947 1.00 43.59 512 THR A C 1
ATOM 4086 O O . THR A 1 512 ? 22.348 5.911 52.278 1.00 43.59 512 THR A O 1
ATOM 4089 N N . ILE A 1 513 ? 20.393 5.727 53.368 1.00 46.69 513 ILE A N 1
ATOM 4090 C CA . ILE A 1 513 ? 19.959 7.106 53.114 1.00 46.69 513 ILE A CA 1
ATOM 4091 C C . ILE A 1 513 ? 20.108 7.900 54.416 1.00 46.69 513 ILE A C 1
ATOM 4093 O O . ILE A 1 513 ? 19.607 7.498 55.467 1.00 46.69 513 ILE A O 1
ATOM 4097 N N . GLY A 1 514 ? 20.838 9.017 54.360 1.00 43.03 514 GLY A N 1
ATOM 4098 C CA . GLY A 1 514 ? 20.974 9.957 55.482 1.00 43.03 514 GLY A CA 1
ATOM 4099 C C . GLY A 1 514 ? 21.752 9.440 56.701 1.00 43.03 514 GLY A C 1
ATOM 4100 O O . GLY A 1 514 ? 21.579 9.967 57.793 1.00 43.03 514 GLY A O 1
ATOM 4101 N N . GLY A 1 515 ? 22.581 8.401 56.550 1.00 47.72 515 GLY A N 1
ATOM 4102 C CA . GLY A 1 515 ? 23.489 7.920 57.604 1.00 47.72 515 GLY A CA 1
ATOM 4103 C C . GLY A 1 515 ? 22.851 7.143 58.765 1.00 47.72 515 GLY A C 1
ATOM 4104 O O . GLY A 1 515 ? 23.584 6.674 59.628 1.00 47.72 515 GLY A O 1
ATOM 4105 N N . ALA A 1 516 ? 21.526 6.957 58.791 1.00 46.44 516 ALA A N 1
ATOM 4106 C CA . ALA A 1 516 ? 20.852 6.246 59.887 1.00 46.44 516 ALA A CA 1
ATOM 4107 C C . ALA A 1 516 ? 19.756 5.252 59.454 1.00 46.44 516 ALA A C 1
ATOM 4109 O O . ALA A 1 516 ? 19.256 4.507 60.295 1.00 46.44 516 ALA A O 1
ATOM 4110 N N . LYS A 1 517 ? 19.375 5.200 58.167 1.00 42.97 517 LYS A N 1
ATOM 4111 C CA . LYS A 1 517 ? 18.303 4.314 57.682 1.00 42.97 517 LYS A CA 1
ATOM 4112 C C . LYS A 1 517 ? 18.805 3.385 56.574 1.00 42.97 517 LYS A C 1
ATOM 4114 O O . LYS A 1 517 ? 19.203 3.855 55.509 1.00 42.97 517 LYS A O 1
ATOM 4119 N N . GLU A 1 518 ? 18.776 2.074 56.832 1.00 42.03 518 GLU A N 1
ATOM 4120 C CA . GLU A 1 518 ? 18.965 1.042 55.804 1.00 42.03 518 GLU A CA 1
ATOM 4121 C C . GLU A 1 518 ? 17.622 0.748 55.128 1.00 42.03 518 GLU A C 1
ATOM 4123 O O . GLU A 1 518 ? 16.656 0.380 55.799 1.00 42.03 518 GLU A O 1
ATOM 4128 N N . VAL A 1 519 ? 17.567 0.872 53.801 1.00 50.56 519 VAL A N 1
ATOM 4129 C CA . VAL A 1 519 ? 16.395 0.495 53.001 1.00 50.56 519 VAL A CA 1
ATOM 4130 C C . VAL A 1 519 ? 16.794 -0.592 52.006 1.00 50.56 519 VAL A C 1
ATOM 4132 O O . VAL A 1 519 ? 17.871 -0.558 51.404 1.00 50.56 519 VAL A O 1
ATOM 4135 N N . VAL A 1 520 ? 15.927 -1.595 51.861 1.00 44.88 520 VAL A N 1
ATOM 4136 C CA . VAL A 1 520 ? 16.106 -2.708 50.925 1.00 44.88 520 VAL A CA 1
ATOM 4137 C C . VAL A 1 520 ? 15.264 -2.427 49.688 1.00 44.88 520 VAL A C 1
ATOM 4139 O O . VAL A 1 520 ? 14.040 -2.520 49.743 1.00 44.88 520 VAL A O 1
ATOM 4142 N N . VAL A 1 521 ? 15.918 -2.100 48.575 1.00 47.62 521 VAL A N 1
ATOM 4143 C CA . VAL A 1 521 ? 15.239 -1.716 47.329 1.00 47.62 521 VAL A CA 1
ATOM 4144 C C . VAL A 1 521 ? 15.266 -2.875 46.329 1.00 47.62 521 VAL A C 1
ATOM 4146 O O . VAL A 1 521 ? 16.289 -3.547 46.167 1.00 47.62 521 VAL A O 1
ATOM 4149 N N . ASP A 1 522 ? 14.130 -3.119 45.668 1.00 45.16 522 ASP A N 1
ATOM 4150 C CA . ASP A 1 522 ? 14.026 -4.023 44.519 1.00 45.16 522 ASP A CA 1
ATOM 4151 C C . ASP A 1 522 ? 14.209 -3.224 43.222 1.00 45.16 522 ASP A C 1
ATOM 4153 O O . ASP A 1 522 ? 13.394 -2.370 42.867 1.00 45.16 522 ASP A O 1
ATOM 4157 N N . ILE A 1 523 ? 15.294 -3.516 42.508 1.00 39.88 523 ILE A N 1
ATOM 4158 C CA . ILE A 1 523 ? 15.777 -2.742 41.358 1.00 39.88 523 ILE A CA 1
ATOM 4159 C C . ILE A 1 523 ? 14.854 -2.841 40.127 1.00 39.88 523 ILE A C 1
ATOM 4161 O O . ILE A 1 523 ? 15.082 -2.137 39.150 1.00 39.88 523 ILE A O 1
ATOM 4165 N N . ARG A 1 524 ? 13.818 -3.698 40.134 1.00 39.97 524 ARG A N 1
ATOM 4166 C CA . ARG A 1 524 ? 12.927 -3.882 38.969 1.00 39.97 524 ARG A CA 1
ATOM 4167 C C . ARG A 1 524 ? 11.617 -3.104 39.028 1.00 39.97 524 ARG A C 1
ATOM 4169 O O . ARG A 1 524 ? 10.966 -2.984 37.998 1.00 39.97 524 ARG A O 1
ATOM 4176 N N . SER A 1 525 ? 11.209 -2.613 40.197 1.00 43.75 525 SER A N 1
ATOM 4177 C CA . SER A 1 525 ? 9.908 -1.940 40.355 1.00 43.75 525 SER A CA 1
ATOM 4178 C C . SER A 1 525 ? 10.011 -0.439 40.612 1.00 43.75 525 SER A C 1
ATOM 4180 O O . SER A 1 525 ? 9.009 0.252 40.496 1.00 43.75 525 SER A O 1
ATOM 4182 N N . GLY A 1 526 ? 11.191 0.081 40.966 1.00 36.72 526 GLY A N 1
ATOM 4183 C CA . GLY A 1 526 ? 11.349 1.495 41.325 1.00 36.72 526 GLY A CA 1
ATOM 4184 C C . GLY A 1 526 ? 10.575 1.924 42.582 1.00 36.72 526 GLY A C 1
ATOM 4185 O O . GLY A 1 526 ? 10.573 3.107 42.904 1.00 36.72 526 GLY A O 1
ATOM 4186 N N . TYR A 1 527 ? 9.942 0.995 43.307 1.00 38.50 527 TYR A N 1
ATOM 4187 C CA . TYR A 1 527 ? 9.164 1.292 44.507 1.00 38.50 527 TYR A CA 1
ATOM 4188 C C . TYR A 1 527 ? 9.953 0.999 45.785 1.00 38.50 527 TYR A C 1
ATOM 4190 O O . TYR A 1 527 ? 10.558 -0.065 45.947 1.00 38.50 527 TYR A O 1
ATOM 4198 N N . GLU A 1 528 ? 9.892 1.939 46.729 1.00 36.69 528 GLU A N 1
ATOM 4199 C CA . GLU A 1 528 ? 10.276 1.704 48.117 1.00 36.69 528 GLU A CA 1
ATOM 4200 C C . GLU A 1 528 ? 9.319 0.674 48.731 1.00 36.69 528 GLU A C 1
ATOM 4202 O O . GLU A 1 528 ? 8.111 0.897 48.830 1.00 36.69 528 GLU A O 1
ATOM 4207 N N . LEU A 1 529 ? 9.851 -0.468 49.170 1.00 38.38 529 LEU A N 1
ATOM 4208 C CA . LEU A 1 529 ? 9.122 -1.311 50.109 1.00 38.38 529 LEU A CA 1
ATOM 4209 C C . LEU A 1 529 ? 9.158 -0.583 51.453 1.00 38.38 529 LEU A C 1
ATOM 4211 O O . LEU A 1 529 ? 10.211 -0.513 52.086 1.00 38.38 529 LEU A O 1
ATOM 4215 N N . ALA A 1 530 ? 8.022 0.006 51.831 1.00 33.81 530 ALA A N 1
ATOM 4216 C CA . ALA A 1 530 ? 7.846 0.683 53.109 1.00 33.81 530 ALA A CA 1
ATOM 4217 C C . ALA A 1 530 ? 8.382 -0.185 54.263 1.00 33.81 530 ALA A C 1
ATOM 4219 O O . ALA A 1 530 ? 8.140 -1.395 54.299 1.00 33.81 530 ALA A O 1
ATOM 4220 N N . ALA A 1 531 ? 9.147 0.460 55.148 1.00 32.31 531 ALA A N 1
ATOM 4221 C CA . ALA A 1 531 ? 9.785 -0.143 56.316 1.00 32.31 531 ALA A CA 1
ATOM 4222 C C . ALA A 1 531 ? 8.776 -0.696 57.329 1.00 32.31 531 ALA A C 1
ATOM 4224 O O . ALA A 1 531 ? 7.727 -0.039 57.529 1.00 32.31 531 ALA A O 1
#